Protein AF-A0A1W9SNG4-F1 (afdb_monomer_lite)

Radius of gyration: 32.29 Å; chains: 1; bounding box: 77×43×92 Å

Secondary structure (DSSP, 8-state):
-HHHHHHHHHHHHH---SS--GGGGTS-TTSSEEEEE--TTSSHHHHHHHHHHHHTTT-TTEEEEETTSGGGGSS-HHHHHHHHHHTT--EEEEE-GGGSTTHHHHHHHHHHH-TT-EEEEEE-TT--TTTS-TTTTTTSEEEE--S--HHHHHHHHS---PPPPPHHHHHHHHHHHHHHHHHH--HHHHHHHHHHH-SS----S-HHHHHHHHHHHHHHIIIIIHHHHH---GGGHHHHHHHHHHHHHH-SB---HHHHHHHHT--HHHHHHHHHHHHHTTSEEEE--S-SS--TTPPPSEEEESSHHHHHHHSSSS--GGGTT-EEEEEB---TTSHHHHHHHHHSPPP--SSEEEEES-SS-SSHHHHT-HHHHHHHHHSSEEEEE--SGGGTTS-BGGGG--SS-EEEETTEEE-SSEEEEETTEEEEEE-------GGGHHHHHTT-THHHH-EETTEE--HHHHHHHHHHHHHHHHHHHHHTTTS-EEEEESSBSSGGGS-GGGTT-TTGGGTB---HHHHHHHT-SEEEE-SSS--PPPEEETTEEEEE-B---GGGTGGGG--TT-EEE---

Foldseek 3Di:
DVVQLVVLLVLLVPQDQQAEAPCLVVDPQVAQAAEEEEAPQQCPVSNVSNSCCVPPNSNLQEG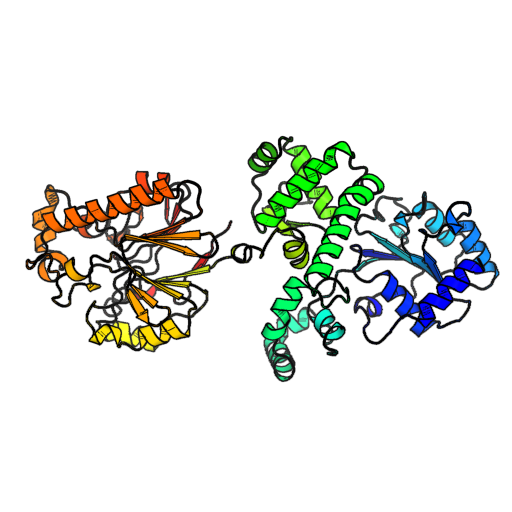EDECLDPVVVPDPPLVVLVVSVVVVHQEYEYEALLNHPPSLVSVVVSCVVPVRHGYYYYHYLLAPQCVSDVRSNVRYHYDYRFFDDLVSLCCQVVVDDDDDDDPVCCVPPVVVVCVVCVVVDDSVVCVVVCLAQRRGPDDDPPSVVSLVVVLVSVCCCLQPVCCSRVVPDNVCSVLLLVLLLVCLQAPWAFDPLVVSCVVSVHDSLSSLLSVVSCCSNLQKPFADPDDPDDDSSDRGRTIGGSGSNSSNSSDDDPHLCCSVWAKEAEAEQLQCVDPLSVVVCVVVPQDQDHQEYEYQENNYALDPVVLPDCNVVVVVVRHNAYEYEYELRNQLPVDACVVVPDPDWDPSDPHYTYDALDWDDDSQEIEGHHQLQFQQDPVLQVVQCVPPCQQVRHHHPNHRDGNVNSNVSNVVRVVSVVVVLVVQVPGAYEYGHAAAAAPVQADPVCPPPSNNRRRYYHNLVVQQSSLHCEYEYHRNLAFDPWDDRNNYTYGHAYCHDVVVVSNVRHDSHDIDIDRD

Sequence (580 aa):
MIELIKRHTALINTIETQFKRSIITSLPWNERLIAIKGARGVGKTTMLLQYIKENYGHKAEALYISLDDPYFYNKKLIDFADDFVAHGGQHLFIDEVHKYPDWAIEIKKIYDYNPKLKIVFTGSSLLEILNSTADLSRRALSYTMQGLSFREFLNFRYDYTFEQIKLSALLENHVEKALEIGKSLKPLKYFGEYLRIGYFPFFDDNEILYHKRLFGIINMIIDMELPTLRKVEVSKIPKIKQLLSIISQSVPFKPNISTLAAKINISRNSLLEYIYSLVDADIIMSIHKDSFGVSLLQKPDKLYLNNTNYMYALTEGEPNIGNLRMKIQYCSDLHLEFGQNSQFLQKYPIIPVADTLVLAGDITYLRNDFFENKFFDYVSDNWKQTFWIPGNHEYYCGIDMDKYQLSTPIAIRKNVFLLNNTSIKINGIFLIFSTLWSKIEKPYANYIQNNVSDFECIVSGGKILDVTTFNKLHKQSLAFLRAETKRLKSETKIIITHHLPSNQCNAIEFLGSKLNPAFCTELSGFVEKTNAHAWIYGHSHRNTPEVKIGKTRLVTNQLGYVSHNEHKTFVLDKIIMNYQ

Structure (mmCIF, N/CA/C/O backbone):
data_AF-A0A1W9SNG4-F1
#
_entry.id   AF-A0A1W9SNG4-F1
#
loop_
_atom_site.group_PDB
_atom_site.id
_atom_site.type_symbol
_atom_site.label_atom_id
_atom_site.label_alt_id
_atom_site.label_comp_id
_atom_site.label_asym_id
_atom_site.label_entity_id
_atom_site.label_seq_id
_atom_site.pdbx_PDB_ins_code
_atom_site.Cartn_x
_atom_site.Cartn_y
_atom_site.Cartn_z
_atom_site.occupancy
_atom_site.B_iso_or_equiv
_atom_site.auth_seq_id
_atom_site.auth_comp_id
_atom_site.auth_asym_id
_atom_site.auth_atom_id
_atom_site.pdbx_PDB_model_num
ATOM 1 N N . MET A 1 1 ? 30.631 -10.242 -36.366 1.00 86.94 1 MET A N 1
ATOM 2 C CA . MET A 1 1 ? 29.406 -9.693 -36.987 1.00 86.94 1 MET A CA 1
ATOM 3 C C . MET A 1 1 ? 28.420 -10.759 -37.474 1.00 86.94 1 MET A C 1
ATOM 5 O O . MET A 1 1 ? 27.290 -10.736 -37.009 1.00 86.94 1 MET A O 1
ATOM 9 N N . ILE A 1 2 ? 28.804 -11.705 -38.347 1.00 90.50 2 ILE A N 1
ATOM 10 C CA . ILE A 1 2 ? 27.873 -12.709 -38.927 1.00 90.50 2 ILE A CA 1
ATOM 11 C C . ILE A 1 2 ? 27.049 -13.456 -37.864 1.00 90.50 2 ILE A C 1
ATOM 13 O O . ILE A 1 2 ? 25.850 -13.656 -38.032 1.00 90.50 2 ILE A O 1
ATOM 17 N N . GLU A 1 3 ? 27.672 -13.856 -36.757 1.00 91.62 3 GLU A N 1
ATOM 18 C CA . GLU A 1 3 ? 26.975 -14.554 -35.673 1.00 91.62 3 GLU A CA 1
ATOM 19 C C . GLU A 1 3 ? 25.912 -13.682 -34.984 1.00 91.62 3 GLU A C 1
ATOM 21 O O . GLU A 1 3 ? 24.805 -14.154 -34.731 1.00 91.62 3 GLU A O 1
ATOM 26 N N . LEU A 1 4 ? 26.203 -12.396 -34.764 1.00 94.06 4 LEU A N 1
ATOM 27 C CA . LEU A 1 4 ? 25.243 -11.435 -34.212 1.00 94.06 4 LEU A CA 1
ATOM 28 C C . LEU A 1 4 ? 24.059 -11.221 -35.159 1.00 94.06 4 LEU A C 1
ATOM 30 O O . LEU A 1 4 ? 22.918 -11.206 -34.709 1.00 94.06 4 LEU A O 1
ATOM 34 N N . ILE A 1 5 ? 24.309 -11.150 -36.471 1.00 94.38 5 ILE A N 1
ATOM 35 C CA . ILE A 1 5 ? 23.247 -11.069 -37.486 1.00 94.38 5 ILE A CA 1
ATOM 36 C C . ILE A 1 5 ? 22.363 -12.323 -37.438 1.00 94.38 5 ILE A C 1
ATOM 38 O O . ILE A 1 5 ? 21.141 -12.209 -37.454 1.00 94.38 5 ILE A O 1
ATOM 42 N N . LYS A 1 6 ? 22.947 -13.523 -37.309 1.00 93.62 6 LYS A N 1
ATOM 43 C CA . LYS A 1 6 ? 22.167 -14.766 -37.158 1.00 93.62 6 LYS A CA 1
ATOM 44 C C . LYS A 1 6 ? 21.275 -14.736 -35.912 1.00 93.62 6 LYS A C 1
ATOM 46 O O . LYS A 1 6 ? 20.103 -15.095 -36.007 1.00 93.62 6 LYS A O 1
ATOM 51 N N . ARG A 1 7 ? 21.805 -14.287 -34.766 1.00 94.38 7 ARG A N 1
ATOM 52 C CA . ARG A 1 7 ? 21.039 -14.144 -33.512 1.00 94.38 7 ARG A CA 1
ATOM 53 C C . ARG A 1 7 ? 19.921 -13.110 -33.656 1.00 94.38 7 ARG A C 1
ATOM 55 O O . ARG A 1 7 ? 18.785 -13.402 -33.296 1.00 94.38 7 ARG A O 1
ATOM 62 N N . HIS A 1 8 ? 20.216 -11.953 -34.245 1.00 95.44 8 HIS A N 1
ATOM 63 C CA . HIS A 1 8 ? 19.228 -10.928 -34.575 1.00 95.44 8 HIS A CA 1
ATOM 64 C C . HIS A 1 8 ? 18.081 -11.498 -35.422 1.00 95.44 8 HIS A C 1
ATOM 66 O O . HIS A 1 8 ? 16.924 -11.409 -35.018 1.00 95.44 8 HIS A O 1
ATOM 72 N N . THR A 1 9 ? 18.390 -12.148 -36.547 1.00 95.00 9 THR A N 1
ATOM 73 C CA . THR A 1 9 ? 17.374 -12.726 -37.438 1.00 95.00 9 THR A CA 1
ATOM 74 C C . THR A 1 9 ? 16.523 -13.775 -36.723 1.00 95.00 9 THR A C 1
ATOM 76 O O . THR A 1 9 ? 15.303 -13.778 -36.876 1.00 95.00 9 THR A O 1
ATOM 79 N N . ALA A 1 10 ? 17.138 -14.633 -35.902 1.00 95.44 10 ALA A N 1
ATOM 80 C CA . ALA A 1 10 ? 16.408 -15.620 -35.111 1.00 95.44 10 ALA A CA 1
ATOM 81 C C . ALA A 1 10 ? 15.412 -14.959 -34.140 1.00 95.44 10 ALA A C 1
ATOM 83 O O . ALA A 1 10 ? 14.261 -15.386 -34.074 1.00 95.44 10 ALA A O 1
ATOM 84 N N . LEU A 1 11 ? 15.821 -13.891 -33.447 1.00 95.75 11 LEU A N 1
ATOM 85 C CA . LEU A 1 11 ? 14.961 -13.144 -32.523 1.00 95.75 11 LEU A CA 1
ATOM 86 C C . LEU A 1 11 ? 13.815 -12.411 -33.238 1.00 95.75 11 LEU A C 1
ATOM 88 O O . LEU A 1 11 ? 12.685 -12.417 -32.756 1.00 95.75 11 LEU A O 1
ATOM 92 N N . ILE A 1 12 ? 14.071 -11.805 -34.402 1.00 96.00 12 ILE A N 1
ATOM 93 C CA . ILE A 1 12 ? 13.025 -11.142 -35.201 1.00 96.00 12 ILE A CA 1
ATOM 94 C C . ILE A 1 12 ? 11.993 -12.153 -35.724 1.00 96.00 12 ILE A C 1
ATOM 96 O O . ILE A 1 12 ? 10.795 -11.860 -35.773 1.00 96.00 12 ILE A O 1
ATOM 100 N N . ASN A 1 13 ? 12.421 -13.365 -36.074 1.00 94.06 13 ASN A N 1
ATOM 101 C CA . ASN A 1 13 ? 11.501 -14.403 -36.535 1.00 94.06 13 ASN A CA 1
ATOM 102 C C . ASN A 1 13 ? 10.535 -14.850 -35.432 1.00 94.06 13 ASN A C 1
ATOM 104 O O . ASN A 1 13 ? 9.347 -15.013 -35.704 1.00 94.06 13 ASN A O 1
ATOM 108 N N . THR A 1 14 ? 11.016 -14.993 -34.196 1.00 92.50 14 THR A N 1
ATOM 109 C CA . THR A 1 14 ? 10.219 -15.525 -33.081 1.00 92.50 14 THR A CA 1
ATOM 110 C C . THR A 1 14 ? 9.389 -14.477 -32.346 1.00 92.50 14 THR A C 1
ATOM 112 O O . THR A 1 14 ? 8.435 -14.845 -31.668 1.00 92.50 14 THR A O 1
ATOM 115 N N . ILE A 1 15 ? 9.712 -13.184 -32.461 1.00 93.38 15 ILE A N 1
ATOM 116 C CA . ILE A 1 15 ? 9.011 -12.150 -31.692 1.00 93.38 15 ILE A CA 1
ATOM 117 C C . ILE A 1 15 ? 7.565 -11.949 -32.173 1.00 93.38 15 ILE A C 1
ATOM 119 O O . ILE A 1 15 ? 7.302 -11.719 -33.358 1.00 93.38 15 ILE A O 1
ATOM 123 N N . GLU A 1 16 ? 6.620 -12.000 -31.240 1.00 90.50 16 GLU A N 1
ATOM 124 C CA . GLU A 1 16 ? 5.205 -11.718 -31.487 1.00 90.50 16 GLU A CA 1
ATOM 125 C C . GLU A 1 16 ? 4.918 -10.214 -31.410 1.00 90.50 16 GLU A C 1
ATOM 127 O O . GLU A 1 16 ? 5.539 -9.486 -30.633 1.00 90.50 16 GLU A O 1
ATOM 132 N N . THR A 1 17 ? 3.957 -9.736 -32.204 1.00 89.06 17 THR A N 1
ATOM 133 C CA . THR A 1 17 ? 3.593 -8.307 -32.304 1.00 89.06 17 THR A CA 1
ATOM 134 C C . THR A 1 17 ? 2.143 -8.015 -31.908 1.00 89.06 17 THR A C 1
ATOM 136 O O . THR A 1 17 ? 1.688 -6.886 -32.073 1.00 89.06 17 THR A O 1
ATOM 139 N N . GLN A 1 18 ? 1.423 -9.007 -31.366 1.00 86.25 18 GLN A N 1
ATOM 140 C CA . GLN A 1 18 ? 0.013 -8.873 -30.970 1.00 86.25 18 GLN A CA 1
ATOM 141 C C . GLN A 1 18 ? -0.172 -7.790 -29.900 1.00 86.25 18 GLN A C 1
ATOM 143 O O . GLN A 1 18 ? -0.975 -6.873 -30.061 1.00 86.25 18 GLN A O 1
ATOM 148 N N . PHE A 1 19 ? 0.642 -7.844 -28.845 1.00 90.12 19 PHE A N 1
ATOM 149 C CA . PHE A 1 19 ? 0.704 -6.807 -27.825 1.00 90.12 19 PHE A CA 1
ATOM 150 C C . PHE A 1 19 ? 2.011 -6.024 -27.924 1.00 90.12 19 PHE A C 1
ATOM 152 O O . PHE A 1 19 ? 3.100 -6.600 -27.948 1.00 90.12 19 PHE A O 1
ATOM 159 N N . LYS A 1 20 ? 1.905 -4.693 -27.890 1.00 91.75 20 LYS A N 1
ATOM 160 C CA . LYS A 1 20 ? 3.047 -3.774 -27.865 1.00 91.75 20 LYS A CA 1
ATOM 161 C C . LYS A 1 20 ? 2.933 -2.816 -26.690 1.00 91.75 20 LYS A C 1
ATOM 163 O O . LYS A 1 20 ? 1.858 -2.317 -26.359 1.00 91.75 20 LYS A O 1
ATOM 168 N N . ARG A 1 21 ? 4.078 -2.534 -26.074 1.00 93.56 21 ARG A N 1
ATOM 169 C CA . ARG A 1 21 ? 4.199 -1.600 -24.947 1.00 93.56 21 ARG A CA 1
ATOM 170 C C . ARG A 1 21 ? 3.859 -0.192 -25.429 1.00 93.56 21 ARG A C 1
ATOM 172 O O . ARG A 1 21 ? 4.405 0.247 -26.438 1.00 93.56 21 ARG A O 1
ATOM 179 N N . SER A 1 22 ? 3.016 0.551 -24.710 1.00 90.56 22 SER A N 1
ATOM 180 C CA . SER A 1 22 ? 2.512 1.838 -25.224 1.00 90.56 22 SER A CA 1
ATOM 181 C C . SER A 1 22 ? 3.588 2.907 -25.390 1.00 90.56 22 SER A C 1
ATOM 183 O O . SER A 1 22 ? 3.412 3.838 -26.164 1.00 90.56 22 SER A O 1
ATOM 185 N N . ILE A 1 23 ? 4.718 2.780 -24.688 1.00 91.38 23 ILE A N 1
ATOM 186 C CA . ILE A 1 23 ? 5.840 3.714 -24.833 1.00 91.38 23 ILE A CA 1
ATOM 187 C C . ILE A 1 23 ? 6.411 3.722 -26.263 1.00 91.38 23 ILE A C 1
ATOM 189 O O . ILE A 1 23 ? 6.929 4.753 -26.690 1.00 91.38 23 ILE A O 1
ATOM 193 N N . ILE A 1 24 ? 6.244 2.634 -27.033 1.00 92.81 24 ILE A N 1
ATOM 194 C CA . ILE A 1 24 ? 6.754 2.502 -28.406 1.00 92.81 24 ILE A CA 1
ATOM 195 C C . ILE A 1 24 ? 6.271 3.635 -29.323 1.00 92.81 24 ILE A C 1
ATOM 197 O O . ILE A 1 24 ? 7.022 4.083 -30.178 1.00 92.81 24 ILE A O 1
ATOM 201 N N . THR A 1 25 ? 5.053 4.151 -29.125 1.00 89.69 25 THR A N 1
ATOM 202 C CA . THR A 1 25 ? 4.487 5.229 -29.954 1.00 89.69 25 THR A CA 1
ATOM 203 C C . THR A 1 25 ? 4.901 6.622 -29.488 1.00 89.69 25 THR A C 1
ATOM 205 O O . THR A 1 25 ? 4.723 7.589 -30.219 1.00 89.69 25 THR A O 1
ATOM 208 N N . SER A 1 26 ? 5.425 6.743 -28.266 1.00 88.56 26 SER A N 1
ATOM 209 C CA . SER A 1 26 ? 5.865 8.018 -27.681 1.00 88.56 26 SER A CA 1
ATOM 210 C C . SER A 1 26 ? 7.360 8.292 -27.845 1.00 88.56 26 SER A C 1
ATOM 212 O O . SER A 1 26 ? 7.803 9.413 -27.604 1.00 88.56 26 SER A O 1
ATOM 214 N N . LEU A 1 27 ? 8.142 7.278 -28.224 1.00 94.38 27 LEU A N 1
ATOM 215 C CA . LEU A 1 27 ? 9.584 7.412 -28.397 1.00 94.38 27 LEU A CA 1
ATOM 216 C C . LEU A 1 27 ? 9.908 8.149 -29.705 1.00 94.38 27 LEU A C 1
ATOM 218 O O . LEU A 1 27 ? 9.331 7.836 -30.749 1.00 94.38 27 LEU A O 1
ATOM 222 N N . PRO A 1 28 ? 10.850 9.105 -29.686 1.00 94.88 28 PRO A N 1
ATOM 223 C CA . PRO A 1 28 ? 11.191 9.888 -30.862 1.00 94.88 28 PRO A CA 1
ATOM 224 C C . PRO A 1 28 ? 12.201 9.128 -31.730 1.00 94.88 28 PRO A C 1
ATOM 226 O O . PRO A 1 28 ? 13.351 9.527 -31.833 1.00 94.88 28 PRO A O 1
ATOM 229 N N . TRP A 1 29 ? 11.794 8.031 -32.373 1.00 94.50 29 TRP A N 1
ATOM 230 C CA . TRP A 1 29 ? 12.684 7.119 -33.123 1.00 94.50 29 TRP A CA 1
ATOM 231 C C . TRP A 1 29 ? 13.538 7.760 -34.228 1.00 94.50 29 TRP A C 1
ATOM 233 O O . TRP A 1 29 ? 14.479 7.148 -34.733 1.00 94.50 29 TRP A O 1
ATOM 243 N N . ASN A 1 30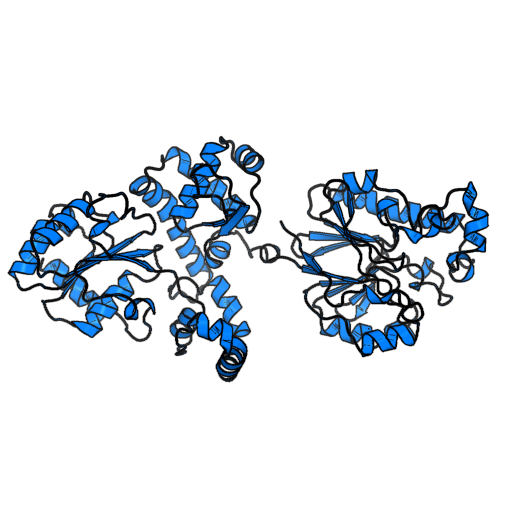 ? 13.210 8.988 -34.625 1.00 91.38 30 ASN A N 1
ATOM 244 C CA . ASN A 1 30 ? 14.002 9.755 -35.577 1.00 91.38 30 ASN A CA 1
ATOM 245 C C . ASN A 1 30 ? 15.254 10.392 -34.970 1.00 91.38 30 ASN A C 1
ATOM 247 O O . ASN A 1 30 ? 16.156 10.761 -35.721 1.00 91.38 30 ASN A O 1
ATOM 251 N N . GLU A 1 31 ? 15.320 10.479 -33.647 1.00 94.75 31 GLU A N 1
ATOM 252 C CA . GLU A 1 31 ? 16.449 11.026 -32.915 1.00 94.75 31 GLU A CA 1
ATOM 253 C C . GLU A 1 31 ? 17.665 10.113 -33.001 1.00 94.75 31 GLU A C 1
ATOM 255 O O . GLU A 1 31 ? 17.571 8.887 -33.100 1.00 94.75 31 GLU A O 1
ATOM 260 N N . ARG A 1 32 ? 18.843 10.733 -32.979 1.00 94.62 32 ARG A N 1
ATOM 261 C CA . ARG A 1 32 ? 20.102 10.023 -33.222 1.00 94.62 32 ARG A CA 1
ATOM 262 C C . ARG A 1 32 ? 20.530 9.135 -32.061 1.00 94.62 32 ARG A C 1
ATOM 264 O O . ARG A 1 32 ? 21.240 8.160 -32.292 1.00 94.62 32 ARG A O 1
ATOM 271 N N . LEU A 1 33 ? 20.150 9.479 -30.832 1.00 95.06 33 LEU A N 1
ATOM 272 C CA . LEU A 1 33 ? 20.562 8.745 -29.643 1.00 95.06 33 LEU A CA 1
ATOM 273 C C . LEU A 1 33 ? 19.442 8.703 -28.606 1.00 95.06 33 LEU A C 1
ATOM 275 O O . LEU A 1 33 ? 19.147 9.700 -27.944 1.00 95.06 33 LEU A O 1
ATOM 279 N N . ILE A 1 34 ? 18.845 7.527 -28.448 1.00 95.12 34 ILE A N 1
ATOM 280 C CA . ILE A 1 34 ? 17.755 7.282 -27.502 1.00 95.12 34 ILE A CA 1
ATOM 281 C C . ILE A 1 34 ? 18.228 6.270 -26.470 1.00 95.12 34 ILE A C 1
ATOM 283 O O . ILE A 1 34 ? 18.779 5.225 -26.813 1.00 95.12 34 ILE A O 1
ATOM 287 N N . ALA A 1 35 ? 17.973 6.566 -25.202 1.00 93.44 35 ALA A N 1
ATOM 288 C CA . ALA A 1 35 ? 18.250 5.663 -24.105 1.00 93.44 35 ALA A CA 1
ATOM 289 C C . ALA A 1 35 ? 16.963 5.242 -23.402 1.00 93.44 35 ALA A C 1
ATOM 291 O O . ALA A 1 35 ? 16.137 6.084 -23.054 1.00 93.44 35 ALA A O 1
ATOM 292 N N . ILE A 1 36 ? 16.809 3.946 -23.146 1.00 93.50 36 ILE A N 1
ATOM 293 C CA . ILE A 1 36 ? 15.611 3.379 -22.527 1.00 93.50 36 ILE A CA 1
ATOM 294 C C . ILE A 1 36 ? 16.009 2.615 -21.267 1.00 93.50 36 ILE A C 1
ATOM 296 O O . ILE A 1 36 ? 16.600 1.536 -21.316 1.00 93.50 36 ILE A O 1
ATOM 300 N N . LYS A 1 37 ? 15.665 3.168 -20.109 1.00 91.06 37 LYS A N 1
ATOM 301 C CA . LYS A 1 37 ? 15.914 2.543 -18.808 1.00 91.06 37 LYS A CA 1
ATOM 302 C C . LYS A 1 37 ? 14.661 1.900 -18.255 1.00 91.06 37 LYS A C 1
ATOM 304 O O . LYS A 1 37 ? 13.549 2.274 -18.605 1.00 91.06 37 LYS A O 1
ATOM 309 N N . GLY A 1 38 ? 14.842 0.981 -17.324 1.00 89.81 38 GLY A N 1
ATOM 310 C CA . GLY A 1 38 ? 13.757 0.471 -16.498 1.00 89.81 38 GLY A CA 1
ATOM 311 C C . GLY A 1 38 ? 14.163 -0.811 -15.801 1.00 89.81 38 GLY A C 1
ATOM 312 O O . GLY A 1 38 ? 15.192 -1.409 -16.139 1.00 89.81 38 GLY A O 1
ATOM 313 N N . ALA A 1 39 ? 13.330 -1.261 -14.870 1.00 87.44 39 ALA A N 1
ATOM 314 C CA . ALA A 1 39 ? 13.564 -2.495 -14.136 1.00 87.44 39 ALA A CA 1
ATOM 315 C C . ALA A 1 39 ? 13.766 -3.705 -15.070 1.00 87.44 39 ALA A C 1
ATOM 317 O O . ALA A 1 39 ? 13.315 -3.754 -16.225 1.00 87.44 39 ALA A O 1
ATOM 318 N N . ARG A 1 40 ? 14.485 -4.711 -14.578 1.00 88.25 40 ARG A N 1
ATOM 319 C CA . ARG A 1 40 ? 14.679 -5.972 -15.294 1.00 88.25 40 ARG A CA 1
ATOM 320 C C . ARG A 1 40 ? 13.331 -6.683 -15.465 1.00 88.25 40 ARG A C 1
ATOM 322 O O . ARG A 1 40 ? 12.524 -6.727 -14.544 1.00 88.25 40 ARG A O 1
ATOM 329 N N . GLY A 1 41 ? 13.076 -7.225 -16.656 1.00 89.00 41 GLY A N 1
ATOM 330 C CA . GLY A 1 41 ? 11.847 -7.976 -16.941 1.00 89.00 41 GLY A CA 1
ATOM 331 C C . GLY A 1 41 ? 10.628 -7.155 -17.380 1.00 89.00 41 GLY A C 1
ATOM 332 O O . GLY A 1 41 ? 9.607 -7.753 -17.681 1.00 89.00 41 GLY A O 1
ATOM 333 N N . VAL A 1 42 ? 10.707 -5.823 -17.500 1.00 92.19 42 VAL A N 1
ATOM 334 C CA . VAL A 1 42 ? 9.563 -4.980 -17.943 1.00 92.19 42 VAL A CA 1
ATOM 335 C C . VAL A 1 42 ? 9.263 -5.025 -19.454 1.00 92.19 42 VAL A C 1
ATOM 337 O O . VAL A 1 42 ? 8.313 -4.389 -19.908 1.00 92.19 42 VAL A O 1
ATOM 340 N N . GLY A 1 43 ? 10.061 -5.754 -20.244 1.00 93.12 43 GLY A N 1
ATOM 341 C CA . GLY A 1 43 ? 9.843 -5.940 -21.689 1.00 93.12 43 GLY A CA 1
ATOM 342 C C . GLY A 1 43 ? 10.621 -5.000 -22.621 1.00 93.12 43 GLY A C 1
ATOM 343 O O . GLY A 1 43 ? 10.195 -4.799 -23.755 1.00 93.12 43 GLY A O 1
ATOM 344 N N . LYS A 1 44 ? 11.749 -4.421 -22.177 1.00 94.44 44 LYS A N 1
ATOM 345 C CA . LYS A 1 44 ? 12.598 -3.526 -22.997 1.00 94.44 44 LYS A CA 1
ATOM 346 C C . LYS A 1 44 ? 13.097 -4.210 -24.278 1.00 94.44 44 LYS A C 1
ATOM 348 O O . LYS A 1 44 ? 12.844 -3.715 -25.372 1.00 94.44 44 LYS A O 1
ATOM 353 N N . THR A 1 45 ? 13.735 -5.373 -24.136 1.00 94.56 45 THR A N 1
ATOM 354 C CA . THR A 1 45 ? 14.244 -6.193 -25.246 1.00 94.56 45 THR A CA 1
ATOM 355 C C . THR A 1 45 ? 13.137 -6.557 -26.232 1.00 94.56 45 THR A C 1
ATOM 357 O O . THR A 1 45 ? 13.269 -6.333 -27.431 1.00 94.56 45 THR A O 1
ATOM 360 N N . THR A 1 46 ? 12.002 -7.045 -25.717 1.00 94.81 46 THR A N 1
ATOM 361 C CA . THR A 1 46 ? 10.805 -7.381 -26.503 1.00 94.81 46 THR A CA 1
ATOM 362 C C . THR A 1 46 ? 10.342 -6.189 -27.336 1.00 94.81 46 THR A C 1
ATOM 364 O O . THR A 1 46 ? 10.151 -6.325 -28.539 1.00 94.81 46 THR A O 1
ATOM 367 N N . MET A 1 47 ? 10.225 -5.008 -26.725 1.00 95.75 47 MET A N 1
ATOM 368 C CA . MET A 1 47 ? 9.799 -3.791 -27.415 1.00 95.75 47 MET A CA 1
ATOM 369 C C . MET A 1 47 ? 10.779 -3.373 -28.523 1.00 95.75 47 MET A C 1
ATOM 371 O O . MET A 1 47 ? 10.325 -2.984 -29.597 1.00 95.75 47 MET A O 1
ATOM 375 N N . LEU A 1 48 ? 12.098 -3.467 -28.299 1.00 96.62 48 LEU A N 1
ATOM 376 C CA . LEU A 1 48 ? 13.080 -3.179 -29.352 1.00 96.62 48 LEU A CA 1
ATOM 377 C C . LEU A 1 48 ? 12.916 -4.124 -30.545 1.00 96.62 48 LEU A C 1
ATOM 379 O O . LEU A 1 48 ? 12.834 -3.670 -31.682 1.00 96.62 48 LEU A O 1
ATOM 383 N N . LEU A 1 49 ? 12.821 -5.430 -30.291 1.00 97.06 49 LEU A N 1
ATOM 384 C CA . LEU A 1 49 ? 12.656 -6.435 -31.342 1.00 97.06 49 LEU A CA 1
ATOM 385 C C . LEU A 1 49 ? 11.340 -6.252 -32.112 1.00 97.06 49 LEU A C 1
ATOM 387 O O . LEU A 1 49 ? 11.334 -6.346 -33.338 1.00 97.06 49 LEU A O 1
ATOM 391 N N . GLN A 1 50 ? 10.246 -5.930 -31.414 1.00 96.50 50 GLN A N 1
ATOM 392 C CA . GLN A 1 50 ? 8.955 -5.604 -32.028 1.00 96.50 50 GLN A CA 1
ATOM 393 C C . GLN A 1 50 ? 9.057 -4.376 -32.939 1.00 96.50 50 GLN A C 1
ATOM 395 O O . GLN A 1 50 ? 8.621 -4.432 -34.087 1.00 96.50 50 GLN A O 1
ATOM 400 N N . TYR A 1 51 ? 9.683 -3.293 -32.463 1.00 96.88 51 TYR A N 1
ATOM 401 C CA . TYR A 1 51 ? 9.902 -2.094 -33.272 1.00 96.88 51 TYR A CA 1
ATOM 402 C C . TYR A 1 51 ? 10.709 -2.411 -34.535 1.00 96.88 51 TYR A C 1
ATOM 404 O O . TYR A 1 51 ? 10.345 -1.976 -35.631 1.00 96.88 51 TYR A O 1
ATOM 412 N N . ILE A 1 52 ? 11.777 -3.204 -34.401 1.00 96.94 52 ILE A N 1
ATOM 413 C CA . ILE A 1 52 ? 12.626 -3.557 -35.539 1.00 96.94 52 ILE A CA 1
ATOM 414 C C . ILE A 1 52 ? 11.852 -4.383 -36.566 1.00 96.94 52 ILE A C 1
ATOM 416 O O . ILE A 1 52 ? 11.899 -4.074 -37.757 1.00 96.94 52 ILE A O 1
ATOM 420 N N . LYS A 1 53 ? 11.097 -5.388 -36.112 1.00 96.56 53 LYS A N 1
ATOM 421 C CA . LYS A 1 53 ? 10.292 -6.251 -36.983 1.00 96.56 53 LYS A CA 1
ATOM 422 C C . LYS A 1 53 ? 9.293 -5.457 -37.822 1.00 96.56 53 LYS A C 1
ATOM 424 O O . LYS A 1 53 ? 9.165 -5.724 -39.011 1.00 96.56 53 LYS A O 1
ATOM 429 N N . GLU A 1 54 ? 8.620 -4.478 -37.222 1.00 95.50 54 GLU A N 1
ATOM 430 C CA . GLU A 1 54 ? 7.579 -3.698 -37.901 1.00 95.50 54 GLU A CA 1
ATOM 431 C C . GLU A 1 54 ? 8.129 -2.642 -38.864 1.00 95.50 54 GLU A C 1
ATOM 433 O O . GLU A 1 54 ? 7.515 -2.384 -39.896 1.00 95.50 54 GLU A O 1
ATOM 438 N N . ASN A 1 55 ? 9.279 -2.036 -38.554 1.00 95.75 55 ASN A N 1
ATOM 439 C CA . ASN A 1 55 ? 9.799 -0.899 -39.326 1.00 95.75 55 ASN A CA 1
ATOM 440 C C . ASN A 1 55 ? 10.904 -1.289 -40.319 1.00 95.75 55 ASN A C 1
ATOM 442 O O . ASN A 1 55 ? 11.044 -0.664 -41.373 1.00 95.75 55 ASN A O 1
ATOM 446 N N . TYR A 1 56 ? 11.677 -2.333 -40.011 1.00 95.50 56 TYR A N 1
ATOM 447 C CA . TYR A 1 56 ? 12.828 -2.755 -40.814 1.00 95.50 56 TYR A CA 1
ATOM 448 C C . TYR A 1 56 ? 12.762 -4.224 -41.243 1.00 95.50 56 TYR A C 1
ATOM 450 O O . TYR A 1 56 ? 13.355 -4.580 -42.261 1.00 95.50 56 TYR A O 1
ATOM 458 N N . GLY A 1 57 ? 12.037 -5.085 -40.523 1.00 92.25 57 GLY A N 1
ATOM 459 C CA . GLY A 1 57 ? 11.945 -6.512 -40.837 1.00 92.25 57 GLY A CA 1
ATOM 460 C C . GLY A 1 57 ? 13.324 -7.179 -40.827 1.00 92.25 57 GLY A C 1
ATOM 461 O O . GLY A 1 57 ? 13.971 -7.243 -39.787 1.00 92.25 57 GLY A O 1
ATOM 462 N N . HIS A 1 58 ? 13.775 -7.654 -41.993 1.00 90.50 58 HIS A N 1
ATOM 463 C CA . HIS A 1 58 ? 15.089 -8.290 -42.189 1.00 90.50 58 HIS A CA 1
ATOM 464 C C . HIS A 1 58 ? 16.099 -7.414 -42.940 1.00 90.50 58 HIS A C 1
ATOM 466 O O . HIS A 1 58 ? 17.122 -7.913 -43.414 1.00 90.50 58 HIS A O 1
ATOM 472 N N . LYS A 1 59 ? 15.811 -6.121 -43.120 1.00 92.38 59 LYS A N 1
ATOM 473 C CA . LYS A 1 59 ? 16.729 -5.219 -43.817 1.00 92.38 59 LYS A CA 1
ATOM 474 C C . LYS A 1 59 ? 18.033 -5.084 -43.032 1.00 92.38 59 LYS A C 1
ATOM 476 O O . LYS A 1 59 ? 18.016 -4.798 -41.840 1.00 92.38 59 LYS A O 1
ATOM 481 N N . ALA A 1 60 ? 19.159 -5.182 -43.737 1.00 90.69 60 ALA A N 1
ATOM 482 C CA . ALA A 1 60 ? 20.496 -5.049 -43.152 1.00 90.69 60 ALA A CA 1
ATOM 483 C C . ALA A 1 60 ? 20.788 -3.650 -42.568 1.00 90.69 60 ALA A C 1
ATOM 485 O O . ALA A 1 60 ? 21.766 -3.475 -41.849 1.00 90.69 60 ALA A O 1
ATOM 486 N N . GLU A 1 61 ? 19.938 -2.657 -42.851 1.00 95.06 61 GLU A N 1
ATOM 487 C CA . GLU A 1 61 ? 20.072 -1.293 -42.333 1.00 95.06 61 GLU A CA 1
ATOM 488 C C . GLU A 1 61 ? 19.807 -1.179 -40.823 1.00 95.06 61 GLU A C 1
ATOM 490 O O . GLU A 1 61 ? 20.197 -0.178 -40.221 1.00 95.06 61 GLU A O 1
ATOM 495 N N . ALA A 1 62 ? 19.157 -2.173 -40.207 1.00 97.25 62 ALA A N 1
ATOM 496 C CA . ALA A 1 62 ? 18.854 -2.201 -38.781 1.00 97.25 62 ALA A CA 1
ATOM 497 C C . ALA A 1 62 ? 19.389 -3.477 -38.128 1.00 97.25 62 ALA A C 1
ATOM 499 O O . ALA A 1 62 ? 19.189 -4.573 -38.643 1.00 97.25 62 ALA A O 1
ATOM 500 N N . LEU A 1 63 ? 20.041 -3.343 -36.971 1.00 97.81 63 LEU A N 1
ATOM 501 C CA . LEU A 1 63 ? 20.610 -4.486 -36.263 1.00 97.81 63 LEU A CA 1
ATOM 502 C C . LEU A 1 63 ? 20.402 -4.379 -34.755 1.00 97.81 63 LEU A C 1
ATOM 504 O O . LEU A 1 63 ? 20.680 -3.346 -34.149 1.00 97.81 63 LEU A O 1
ATOM 508 N N . TYR A 1 64 ? 19.940 -5.476 -34.156 1.00 98.19 64 TYR A N 1
ATOM 509 C CA . TYR A 1 64 ? 19.902 -5.661 -32.707 1.00 98.19 64 TYR A CA 1
ATOM 510 C C . TYR A 1 64 ? 21.139 -6.423 -32.235 1.00 98.19 64 TYR A C 1
ATOM 512 O O . TYR A 1 64 ? 21.474 -7.471 -32.791 1.00 98.19 64 TYR A O 1
ATOM 520 N N . ILE A 1 65 ? 21.763 -5.931 -31.169 1.00 97.75 65 ILE A N 1
ATOM 521 C CA . ILE A 1 65 ? 22.844 -6.596 -30.444 1.00 97.75 65 ILE A CA 1
ATOM 522 C C . ILE A 1 65 ? 22.590 -6.512 -28.938 1.00 97.75 65 ILE A C 1
ATOM 524 O O . ILE A 1 65 ? 22.004 -5.547 -28.454 1.00 97.75 65 ILE A O 1
ATOM 528 N N . SER A 1 66 ? 23.068 -7.500 -28.188 1.00 96.50 66 SER A N 1
ATOM 529 C CA . SER A 1 66 ? 23.190 -7.410 -26.731 1.00 96.50 66 SER A CA 1
ATOM 530 C C . SER A 1 66 ? 24.665 -7.295 -26.378 1.00 96.50 66 SER A C 1
ATOM 532 O O . SER A 1 66 ? 25.478 -8.027 -26.941 1.00 96.50 66 SER A O 1
ATOM 534 N N . LEU A 1 67 ? 25.024 -6.400 -25.456 1.00 95.19 67 LEU A N 1
ATOM 535 C CA . LEU A 1 67 ? 26.414 -6.316 -24.999 1.00 95.19 67 LEU A CA 1
ATOM 536 C C . LEU A 1 67 ? 26.777 -7.348 -23.922 1.00 95.19 67 LEU A C 1
ATOM 538 O O . LEU A 1 67 ? 27.926 -7.400 -23.499 1.00 95.19 67 LEU A O 1
ATOM 542 N N . ASP A 1 68 ? 25.826 -8.190 -23.510 1.00 92.06 68 ASP A N 1
ATOM 543 C CA . ASP A 1 68 ? 26.094 -9.389 -22.701 1.00 92.06 68 ASP A CA 1
ATOM 544 C C . ASP A 1 68 ? 26.621 -10.560 -23.564 1.00 92.06 68 ASP A C 1
ATOM 546 O O . ASP A 1 68 ? 26.971 -11.627 -23.063 1.00 92.06 68 ASP A O 1
ATOM 550 N N . ASP A 1 69 ? 26.670 -10.378 -24.889 1.00 94.94 69 ASP A N 1
ATOM 551 C CA . ASP A 1 69 ? 27.114 -11.383 -25.850 1.00 94.94 69 ASP A CA 1
ATOM 552 C C . ASP A 1 69 ? 28.636 -11.636 -25.760 1.00 94.94 69 ASP A C 1
ATOM 554 O O . ASP A 1 69 ? 29.414 -10.675 -25.826 1.00 94.94 69 ASP A O 1
ATOM 558 N N . PRO A 1 70 ? 29.097 -12.908 -25.714 1.00 93.44 70 PRO A N 1
ATOM 559 C CA . PRO A 1 70 ? 30.523 -13.251 -25.709 1.00 93.44 70 PRO A CA 1
ATOM 560 C C . PRO A 1 70 ? 31.343 -12.632 -26.846 1.00 93.44 70 PRO A C 1
ATOM 562 O O . PRO A 1 70 ? 32.559 -12.479 -26.712 1.00 93.44 70 PRO A O 1
ATOM 565 N N . TYR A 1 71 ? 30.703 -12.247 -27.958 1.00 94.44 71 TYR A N 1
ATOM 566 C CA . TYR A 1 71 ? 31.352 -11.507 -29.040 1.00 94.44 71 TYR A CA 1
ATOM 567 C C . TYR A 1 71 ? 32.126 -10.276 -28.536 1.00 94.44 71 TYR A C 1
ATOM 569 O O . TYR A 1 71 ? 33.237 -10.015 -29.003 1.00 94.44 71 TYR A O 1
ATOM 577 N N . PHE A 1 72 ? 31.574 -9.549 -27.561 1.00 95.56 72 PHE A N 1
ATOM 578 C CA . PHE A 1 72 ? 32.147 -8.305 -27.043 1.00 95.56 72 PHE A CA 1
ATOM 579 C C . PHE A 1 72 ? 33.217 -8.510 -25.962 1.00 95.56 72 PHE A C 1
ATOM 581 O O . PHE A 1 72 ? 33.792 -7.535 -25.489 1.00 95.56 72 PHE A O 1
ATOM 588 N N . TYR A 1 73 ? 33.565 -9.753 -25.602 1.00 92.25 73 TYR A N 1
ATOM 589 C CA . TYR A 1 73 ? 34.646 -10.003 -24.634 1.00 92.25 73 TYR A CA 1
ATOM 590 C C . TYR A 1 73 ? 36.019 -9.598 -25.179 1.00 92.25 73 TYR A C 1
ATOM 592 O O . TYR A 1 73 ? 36.886 -9.177 -24.423 1.00 92.25 73 TYR A O 1
ATOM 600 N N . ASN A 1 74 ? 36.206 -9.709 -26.498 1.00 91.00 74 ASN A N 1
ATOM 601 C CA . ASN A 1 74 ? 37.475 -9.418 -27.173 1.00 91.00 74 ASN A CA 1
ATOM 602 C C . ASN A 1 74 ? 37.330 -8.401 -28.318 1.00 91.00 74 ASN A C 1
ATOM 604 O O . ASN A 1 74 ? 38.276 -8.182 -29.077 1.00 91.00 74 ASN A O 1
ATOM 608 N N . LYS A 1 75 ? 36.140 -7.820 -28.503 1.00 94.12 75 LYS A N 1
ATOM 609 C CA . LYS A 1 75 ? 35.834 -6.882 -29.589 1.00 94.12 75 LYS A CA 1
ATOM 610 C C . LYS A 1 75 ? 35.220 -5.622 -29.011 1.00 94.12 75 LYS A C 1
ATOM 612 O O . LYS A 1 75 ? 34.309 -5.714 -28.194 1.00 94.12 75 LYS A O 1
ATOM 617 N N . LYS A 1 76 ? 35.698 -4.464 -29.469 1.00 96.06 76 LYS A N 1
ATOM 618 C CA . LYS A 1 76 ? 35.140 -3.186 -29.040 1.00 96.06 76 LYS A CA 1
ATOM 619 C C . LYS A 1 76 ? 33.825 -2.899 -29.750 1.00 96.06 76 LYS A C 1
ATOM 621 O O . LYS A 1 76 ? 33.646 -3.257 -30.918 1.00 96.06 76 LYS A O 1
ATOM 626 N N . LEU A 1 77 ? 32.921 -2.228 -29.047 1.00 96.69 77 LEU A N 1
ATOM 627 C CA . LEU A 1 77 ? 31.639 -1.800 -29.591 1.00 96.69 77 LEU A CA 1
ATOM 628 C C . LEU A 1 77 ? 31.824 -0.780 -30.721 1.00 96.69 77 LEU A C 1
ATOM 630 O O . LEU A 1 77 ? 31.109 -0.844 -31.719 1.00 96.69 77 LEU A O 1
ATOM 634 N N . ILE A 1 78 ? 32.797 0.123 -30.589 1.00 96.38 78 ILE A N 1
ATOM 635 C CA . ILE A 1 78 ? 33.110 1.124 -31.613 1.00 96.38 78 ILE A CA 1
ATOM 636 C C . ILE A 1 78 ? 33.555 0.489 -32.930 1.00 96.38 78 ILE A C 1
ATOM 638 O O . ILE A 1 78 ? 32.960 0.781 -33.961 1.00 96.38 78 ILE A O 1
ATOM 642 N N . ASP A 1 79 ? 34.499 -0.455 -32.882 1.00 96.44 79 ASP A N 1
ATOM 643 C CA . ASP A 1 79 ? 35.002 -1.142 -34.077 1.00 96.44 79 ASP A CA 1
ATOM 644 C C . ASP A 1 79 ? 33.867 -1.905 -34.779 1.00 96.44 79 ASP A C 1
ATOM 646 O O . ASP A 1 79 ? 33.780 -1.947 -36.004 1.00 96.44 79 ASP A O 1
ATOM 650 N N . PHE A 1 80 ? 32.964 -2.499 -33.992 1.00 97.25 80 PHE A N 1
ATOM 651 C CA . PHE A 1 80 ? 31.779 -3.165 -34.517 1.00 97.25 80 PHE A CA 1
ATOM 652 C C . PHE A 1 80 ? 30.802 -2.192 -35.188 1.00 97.25 80 PHE A C 1
ATOM 654 O O . PHE A 1 80 ? 30.255 -2.512 -36.242 1.00 97.25 80 PHE A O 1
ATOM 661 N N . ALA A 1 81 ? 30.550 -1.032 -34.578 1.00 97.44 81 ALA A N 1
ATOM 662 C CA . ALA A 1 81 ? 29.642 -0.037 -35.133 1.00 97.44 81 ALA A CA 1
ATOM 663 C C . ALA A 1 81 ? 30.192 0.566 -36.433 1.00 97.44 81 ALA A C 1
ATOM 665 O O . ALA A 1 81 ? 29.431 0.726 -37.386 1.00 97.44 81 ALA A O 1
ATOM 666 N N . ASP A 1 82 ? 31.499 0.825 -36.495 1.00 97.06 82 ASP A N 1
ATOM 667 C CA . ASP A 1 82 ? 32.168 1.312 -37.704 1.00 97.06 82 ASP A CA 1
ATOM 668 C C . ASP A 1 82 ? 32.076 0.276 -38.839 1.00 97.06 82 ASP A C 1
ATOM 670 O O . ASP A 1 82 ? 31.701 0.619 -39.962 1.00 97.06 82 ASP A O 1
ATOM 674 N N . ASP A 1 83 ? 32.309 -1.008 -38.539 1.00 96.62 83 ASP A N 1
ATOM 675 C CA . ASP A 1 83 ? 32.123 -2.111 -39.494 1.00 96.62 83 ASP A CA 1
ATOM 676 C C . ASP A 1 83 ? 30.657 -2.219 -39.955 1.00 96.62 83 ASP A C 1
ATOM 678 O O . ASP A 1 83 ? 30.378 -2.404 -41.140 1.00 96.62 83 ASP A O 1
ATOM 682 N N . PHE A 1 84 ? 29.692 -2.052 -39.045 1.00 97.44 84 PHE A N 1
ATOM 683 C CA . PHE A 1 84 ? 28.264 -2.109 -39.375 1.00 97.44 84 PHE A CA 1
ATOM 684 C C . PHE A 1 84 ? 27.863 -0.976 -40.327 1.00 97.44 84 PHE A C 1
ATOM 686 O O . PHE A 1 84 ? 27.174 -1.216 -41.319 1.00 97.44 84 PHE A O 1
ATOM 693 N N . VAL A 1 85 ? 28.334 0.245 -40.063 1.00 97.31 85 VAL A N 1
ATOM 694 C CA . VAL A 1 85 ? 28.099 1.411 -40.925 1.00 97.31 85 VAL A CA 1
ATOM 695 C C . VAL A 1 85 ? 28.774 1.236 -42.286 1.00 97.31 85 VAL A C 1
ATOM 697 O O . VAL A 1 85 ? 28.154 1.537 -43.307 1.00 97.31 85 VAL A O 1
ATOM 700 N N . ALA A 1 86 ? 29.997 0.696 -42.330 1.00 96.12 86 ALA A N 1
ATOM 701 C CA . ALA A 1 86 ? 30.704 0.411 -43.581 1.00 96.12 86 ALA A CA 1
ATOM 702 C C . ALA A 1 86 ? 29.936 -0.576 -44.481 1.00 96.12 86 ALA A C 1
ATOM 704 O O . ALA A 1 86 ? 29.972 -0.454 -45.705 1.00 96.12 86 ALA A O 1
ATOM 705 N N . HIS A 1 87 ? 29.174 -1.496 -43.882 1.00 95.19 87 HIS A N 1
ATOM 706 C CA . HIS A 1 87 ? 28.281 -2.424 -44.583 1.00 95.19 87 HIS A CA 1
ATOM 707 C C . HIS A 1 87 ? 26.869 -1.858 -44.848 1.00 95.19 87 HIS A C 1
ATOM 709 O O . HIS A 1 87 ? 25.968 -2.602 -45.239 1.00 95.19 87 HIS A O 1
ATOM 715 N N . GLY A 1 88 ? 26.656 -0.549 -44.671 1.00 95.12 88 GLY A N 1
ATOM 716 C CA . GLY A 1 88 ? 25.390 0.132 -44.966 1.00 95.12 88 GLY A CA 1
ATOM 717 C C . GLY A 1 88 ? 24.389 0.175 -43.807 1.00 95.12 88 GLY A C 1
ATOM 718 O O . GLY A 1 88 ? 23.227 0.534 -44.016 1.00 95.12 88 GLY A O 1
ATOM 719 N N . GLY A 1 89 ? 24.816 -0.175 -42.593 1.00 96.88 89 GLY A N 1
ATOM 720 C CA . GLY A 1 89 ? 24.020 -0.069 -41.375 1.00 96.88 89 GLY A CA 1
ATOM 721 C C . GLY A 1 89 ? 23.637 1.376 -41.034 1.00 96.88 89 GLY A C 1
ATOM 722 O O . GLY A 1 89 ? 24.450 2.294 -41.143 1.00 96.88 89 GLY A O 1
ATOM 723 N N . GLN A 1 90 ? 22.391 1.588 -40.606 1.00 97.62 90 GLN A N 1
ATOM 724 C CA . GLN A 1 90 ? 21.831 2.918 -40.315 1.00 97.62 90 GLN A CA 1
ATOM 725 C C . GLN A 1 90 ? 21.185 3.027 -38.929 1.00 97.62 90 GLN A C 1
ATOM 727 O O . GLN A 1 90 ? 21.133 4.121 -38.365 1.00 97.62 90 GLN A O 1
ATOM 732 N N . HIS A 1 91 ? 20.703 1.916 -38.367 1.00 98.06 91 HIS A N 1
ATOM 733 C CA .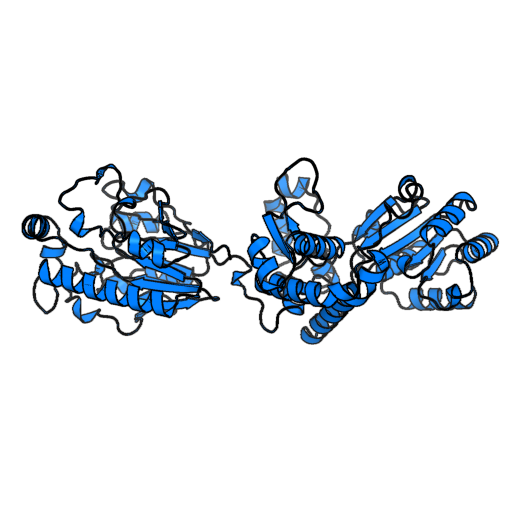 HIS A 1 91 ? 20.022 1.872 -37.075 1.00 98.06 91 HIS A CA 1
ATOM 734 C C . HIS A 1 91 ? 20.603 0.750 -36.212 1.00 98.06 91 HIS A C 1
ATOM 736 O O . HIS A 1 91 ? 20.475 -0.431 -36.536 1.00 98.06 91 HIS A O 1
ATOM 742 N N . LEU A 1 92 ? 21.238 1.113 -35.102 1.00 98.19 92 LEU A N 1
ATOM 743 C CA . LEU A 1 92 ? 21.841 0.164 -34.175 1.00 98.19 92 LEU A CA 1
ATOM 744 C C . LEU A 1 92 ? 21.065 0.142 -32.854 1.00 98.19 92 LEU A C 1
ATOM 746 O O . LEU A 1 92 ? 20.951 1.155 -32.164 1.00 98.19 92 LEU A O 1
ATOM 750 N N . PHE A 1 93 ? 20.542 -1.029 -32.501 1.00 98.19 93 PHE A N 1
ATOM 751 C CA . PHE A 1 93 ? 19.786 -1.270 -31.278 1.00 98.19 93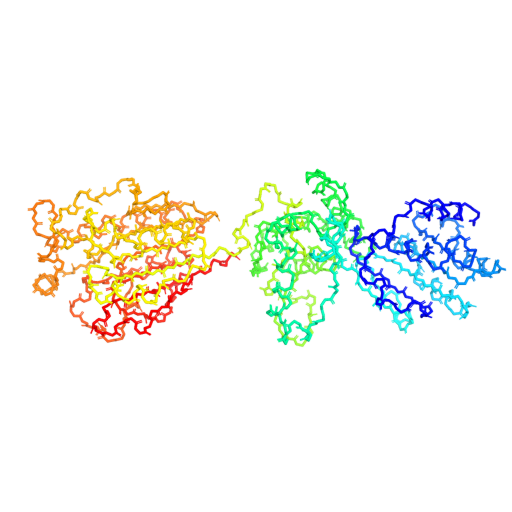 PHE A CA 1
ATOM 752 C C . PHE A 1 93 ? 20.642 -2.090 -30.310 1.00 98.19 93 PHE A C 1
ATOM 754 O O . PHE A 1 93 ? 21.029 -3.212 -30.629 1.00 98.19 93 PHE A O 1
ATOM 761 N N . ILE A 1 94 ? 20.955 -1.525 -29.146 1.00 97.62 94 ILE A N 1
ATOM 762 C CA . ILE A 1 94 ? 21.951 -2.058 -28.212 1.00 97.62 94 ILE A CA 1
ATOM 763 C C . ILE A 1 94 ? 21.299 -2.376 -26.865 1.00 97.62 94 ILE A C 1
ATOM 765 O O . ILE A 1 94 ? 20.918 -1.479 -26.115 1.00 97.62 94 ILE A O 1
ATOM 769 N N . ASP A 1 95 ? 21.187 -3.654 -26.534 1.00 96.50 95 ASP A N 1
ATOM 770 C CA . ASP A 1 95 ? 20.594 -4.112 -25.280 1.00 96.50 95 ASP A CA 1
ATOM 771 C C . ASP A 1 95 ? 21.654 -4.313 -24.189 1.00 96.50 95 ASP A C 1
ATOM 773 O O . ASP A 1 95 ? 22.798 -4.681 -24.466 1.00 96.50 95 ASP A O 1
ATOM 777 N N . GLU A 1 96 ? 21.251 -4.101 -22.937 1.00 92.00 96 GLU A N 1
ATOM 778 C CA . GLU A 1 96 ? 22.048 -4.370 -21.734 1.00 92.00 96 GLU A CA 1
ATOM 779 C C . GLU A 1 96 ? 23.423 -3.683 -21.700 1.00 92.00 96 GLU A C 1
ATOM 781 O O . GLU A 1 96 ? 24.431 -4.280 -21.320 1.00 92.00 96 GLU A O 1
ATOM 786 N N . VAL A 1 97 ? 23.474 -2.380 -22.018 1.00 92.88 97 VAL A N 1
ATOM 787 C CA . VAL A 1 97 ? 24.759 -1.656 -22.123 1.00 92.88 97 VAL A CA 1
ATOM 788 C C . VAL A 1 97 ? 25.601 -1.686 -20.848 1.00 92.88 97 VAL A C 1
ATOM 790 O O . VAL A 1 97 ? 26.822 -1.614 -20.906 1.00 92.88 97 VAL A O 1
ATOM 793 N N . HIS A 1 98 ? 24.957 -1.836 -19.689 1.00 87.88 98 HIS A N 1
ATOM 794 C CA . HIS A 1 98 ? 25.619 -1.904 -18.388 1.00 87.88 98 HIS A CA 1
ATOM 795 C C . HIS A 1 98 ? 26.489 -3.153 -18.185 1.00 87.88 98 HIS A C 1
ATOM 797 O O . HIS A 1 98 ? 27.237 -3.210 -17.212 1.00 87.88 98 HIS A O 1
ATOM 803 N N . LYS A 1 99 ? 26.385 -4.155 -19.067 1.00 89.31 99 LYS A N 1
ATOM 804 C CA . LYS A 1 99 ? 27.236 -5.352 -19.068 1.00 89.31 99 LYS A CA 1
ATOM 805 C C . LYS A 1 99 ? 28.589 -5.121 -19.738 1.00 89.31 99 LYS A C 1
ATOM 807 O O . LYS A 1 99 ? 29.503 -5.913 -19.533 1.00 89.31 99 LYS A O 1
ATOM 812 N N . TYR A 1 100 ? 28.734 -4.025 -20.480 1.00 90.69 100 TYR A N 1
ATOM 813 C CA . TYR A 1 100 ? 29.942 -3.696 -21.224 1.00 90.69 100 TYR A CA 1
ATOM 814 C C . TYR A 1 100 ? 30.757 -2.599 -20.524 1.00 90.69 100 TYR A C 1
ATOM 816 O O . TYR A 1 100 ? 30.215 -1.527 -20.227 1.00 90.69 100 TYR A O 1
ATOM 824 N N . PRO A 1 101 ? 32.054 -2.824 -20.252 1.00 87.62 101 PRO A N 1
ATOM 825 C CA . PRO A 1 101 ? 32.939 -1.795 -19.713 1.00 87.62 101 PRO A CA 1
ATOM 826 C C . PRO A 1 101 ? 33.008 -0.576 -20.634 1.00 87.62 101 PRO A C 1
ATOM 828 O O . PRO A 1 101 ? 32.992 -0.714 -21.848 1.00 87.62 101 PRO A O 1
ATOM 831 N N . ASP A 1 102 ? 33.091 0.629 -20.072 1.00 87.94 102 ASP A N 1
ATOM 832 C CA . ASP A 1 102 ? 33.261 1.870 -20.847 1.00 87.94 102 ASP A CA 1
ATOM 833 C C . ASP A 1 102 ? 32.190 2.134 -21.930 1.00 87.94 102 ASP A C 1
ATOM 835 O O . ASP A 1 102 ? 32.378 2.990 -22.801 1.00 87.94 102 ASP A O 1
ATOM 839 N N . TRP A 1 103 ? 31.024 1.477 -21.845 1.00 91.06 103 TRP A N 1
ATOM 840 C CA . TRP A 1 103 ? 29.930 1.592 -22.821 1.00 91.06 103 TRP A CA 1
ATOM 841 C C . TRP A 1 103 ? 29.558 3.047 -23.132 1.00 91.06 103 TRP A C 1
ATOM 843 O O . TRP A 1 103 ? 29.324 3.399 -24.285 1.00 91.06 103 TRP A O 1
ATOM 853 N N . ALA A 1 104 ? 29.551 3.918 -22.119 1.00 89.81 104 ALA A N 1
ATOM 854 C CA . ALA A 1 104 ? 29.178 5.321 -22.276 1.00 89.81 104 ALA A CA 1
ATOM 855 C C . ALA A 1 104 ? 30.182 6.088 -23.148 1.00 89.81 104 ALA A C 1
ATOM 857 O O . ALA A 1 104 ? 29.794 6.933 -23.958 1.00 89.81 104 ALA A O 1
ATOM 858 N N . ILE A 1 105 ? 31.473 5.777 -22.995 1.00 89.75 105 ILE A N 1
ATOM 859 C CA . ILE A 1 105 ? 32.561 6.388 -23.760 1.00 89.75 105 ILE A CA 1
ATOM 860 C C . ILE A 1 105 ? 32.489 5.917 -25.212 1.00 89.75 105 ILE A C 1
ATOM 862 O O . ILE A 1 105 ? 32.633 6.730 -26.126 1.00 89.75 105 ILE A O 1
ATOM 866 N N . GLU A 1 106 ? 32.250 4.627 -25.441 1.00 93.12 106 GLU A N 1
ATOM 867 C CA . GLU A 1 106 ? 32.167 4.083 -26.796 1.00 93.12 106 GLU A CA 1
ATOM 868 C C . GLU A 1 106 ? 30.910 4.539 -27.535 1.00 93.12 106 GLU A C 1
ATOM 870 O O . GLU A 1 106 ? 31.035 5.009 -28.661 1.00 93.12 106 GLU A O 1
ATOM 875 N N . ILE A 1 107 ? 29.730 4.539 -26.904 1.00 93.94 107 ILE A N 1
ATOM 876 C CA . ILE A 1 107 ? 28.509 5.087 -27.524 1.00 93.94 107 ILE A CA 1
ATOM 877 C C . ILE A 1 107 ? 28.696 6.561 -27.896 1.00 93.94 107 ILE A C 1
ATOM 879 O O . ILE A 1 107 ? 28.298 6.966 -28.989 1.00 93.94 107 ILE A O 1
ATOM 883 N N . LYS A 1 108 ? 29.347 7.359 -27.037 1.00 91.94 108 LYS A N 1
ATOM 884 C CA . LYS A 1 108 ? 29.713 8.742 -27.376 1.00 91.94 108 LYS A CA 1
ATOM 885 C C . LYS A 1 108 ? 30.566 8.791 -28.647 1.00 91.94 108 LYS A C 1
ATOM 887 O O . LYS A 1 108 ? 30.255 9.557 -29.553 1.00 91.94 108 LYS A O 1
ATOM 892 N N . LYS A 1 109 ? 31.643 8.005 -28.710 1.00 93.50 109 LYS A N 1
ATOM 893 C CA . LYS A 1 109 ? 32.542 8.010 -29.872 1.00 93.50 109 LYS A CA 1
ATOM 894 C C . LYS A 1 109 ? 31.815 7.582 -31.143 1.00 93.50 109 LYS A C 1
ATOM 896 O O . LYS A 1 109 ? 31.965 8.240 -32.162 1.00 93.50 109 LYS A O 1
ATOM 901 N N . ILE A 1 110 ? 30.975 6.552 -31.066 1.00 95.88 110 ILE A N 1
ATOM 902 C CA . ILE A 1 110 ? 30.166 6.090 -32.199 1.00 95.88 110 ILE A CA 1
ATOM 903 C C . ILE A 1 110 ? 29.233 7.207 -32.671 1.00 95.88 110 ILE A C 1
ATOM 905 O O . ILE A 1 110 ? 29.149 7.467 -33.867 1.00 95.88 110 ILE A O 1
ATOM 909 N N . TYR A 1 111 ? 28.572 7.903 -31.744 1.00 94.25 111 TYR A N 1
ATOM 910 C CA . TYR A 1 111 ? 27.722 9.046 -32.066 1.00 94.25 111 TYR A CA 1
ATOM 911 C C . TYR A 1 111 ? 28.497 10.181 -32.756 1.00 94.25 111 TYR A C 1
ATOM 913 O O . TYR A 1 111 ? 27.987 10.790 -33.700 1.00 94.25 111 TYR A O 1
ATOM 921 N N . ASP A 1 112 ? 29.712 10.479 -32.293 1.00 93.12 112 ASP A N 1
ATOM 922 C CA . ASP A 1 112 ? 30.542 11.556 -32.840 1.00 93.12 112 ASP A CA 1
ATOM 923 C C . ASP A 1 112 ? 31.134 11.181 -34.217 1.00 93.12 112 ASP A C 1
ATOM 925 O O . ASP A 1 112 ? 31.176 12.022 -35.114 1.00 93.12 112 ASP A O 1
ATOM 929 N N . TYR A 1 113 ? 31.558 9.927 -34.412 1.00 95.94 113 TYR A N 1
ATOM 930 C CA . TYR A 1 113 ? 32.227 9.464 -35.638 1.00 95.94 113 TYR A CA 1
ATOM 931 C C . TYR A 1 113 ? 31.253 9.049 -36.746 1.00 95.94 113 TYR A C 1
ATOM 933 O O . TYR A 1 113 ? 31.580 9.177 -37.924 1.00 95.94 113 TYR A O 1
ATOM 941 N N . ASN A 1 114 ? 30.035 8.628 -36.391 1.00 96.19 114 ASN A N 1
ATOM 942 C CA . ASN A 1 114 ? 29.024 8.159 -37.338 1.00 96.19 114 ASN A CA 1
ATOM 943 C C . ASN A 1 114 ? 27.789 9.089 -37.342 1.00 96.19 114 ASN A C 1
ATOM 945 O O . ASN A 1 114 ? 26.753 8.764 -36.751 1.00 96.19 114 ASN A O 1
ATOM 949 N N . PRO A 1 115 ? 27.840 10.252 -38.032 1.00 93.25 115 PRO A N 1
ATOM 950 C CA . PRO A 1 115 ? 26.795 11.283 -37.984 1.00 93.25 115 PRO A CA 1
ATOM 951 C C . PRO A 1 115 ? 25.423 10.824 -38.501 1.00 93.25 115 PRO A C 1
ATOM 953 O O . PRO A 1 115 ? 24.405 11.411 -38.146 1.00 93.25 115 PRO A O 1
ATOM 956 N N . LYS A 1 116 ? 25.382 9.780 -39.338 1.00 95.31 116 LYS A N 1
ATOM 957 C CA . LYS A 1 116 ? 24.143 9.232 -39.917 1.00 95.31 116 LYS A CA 1
ATOM 958 C C . LYS A 1 116 ? 23.581 8.030 -39.154 1.00 95.31 116 LYS A C 1
ATOM 960 O O . LYS A 1 116 ? 22.424 7.687 -39.370 1.00 95.31 116 LYS A O 1
ATOM 965 N N . LEU A 1 117 ? 24.374 7.405 -38.284 1.00 97.69 117 LEU A N 1
ATOM 966 C CA . LEU A 1 117 ? 23.934 6.253 -37.504 1.00 97.69 117 LEU A CA 1
ATOM 967 C C . LEU A 1 117 ? 22.986 6.722 -36.396 1.00 97.69 117 LEU A C 1
ATOM 969 O O . LEU A 1 117 ? 23.312 7.646 -35.641 1.00 97.69 117 LEU A O 1
ATOM 973 N N . LYS A 1 118 ? 21.823 6.076 -36.297 1.00 97.88 118 LYS A N 1
ATOM 974 C CA . LYS A 1 118 ? 20.907 6.222 -35.164 1.00 97.88 118 LYS A CA 1
ATOM 975 C C . LYS A 1 118 ? 21.115 5.076 -34.190 1.00 97.88 118 LYS A C 1
ATOM 977 O O . LYS A 1 118 ? 21.212 3.920 -34.601 1.00 97.88 118 LYS A O 1
ATOM 982 N N . ILE A 1 119 ? 21.167 5.397 -32.906 1.00 97.62 119 ILE A N 1
ATOM 983 C CA . ILE A 1 119 ? 21.440 4.439 -31.841 1.00 97.62 119 ILE A CA 1
ATOM 984 C C . ILE A 1 119 ? 20.291 4.473 -30.840 1.00 97.62 119 ILE A C 1
ATOM 986 O O . ILE A 1 119 ? 19.945 5.527 -30.302 1.00 97.62 119 ILE A O 1
ATOM 990 N N . VAL A 1 120 ? 19.737 3.303 -30.546 1.00 97.38 120 VAL A N 1
ATOM 991 C CA . VAL A 1 120 ? 18.812 3.110 -29.429 1.00 97.38 120 VAL A CA 1
ATOM 992 C C . VAL A 1 120 ? 19.441 2.112 -28.483 1.00 97.38 120 VAL A C 1
ATOM 994 O O . VAL A 1 120 ? 19.803 1.021 -28.909 1.00 97.38 120 VAL A O 1
ATOM 997 N N . PHE A 1 121 ? 19.563 2.454 -27.206 1.00 95.81 121 PHE A N 1
ATOM 998 C CA . PHE A 1 121 ? 20.155 1.542 -26.238 1.00 95.81 121 PHE A CA 1
ATOM 999 C C . PHE A 1 121 ? 19.338 1.400 -24.960 1.00 95.81 121 PHE A C 1
ATOM 1001 O O . PHE A 1 121 ? 18.611 2.315 -24.569 1.00 95.81 121 PHE A O 1
ATOM 1008 N N . THR A 1 122 ? 19.459 0.251 -24.297 1.00 94.56 122 THR A N 1
ATOM 1009 C CA . THR A 1 122 ? 18.742 -0.042 -23.052 1.00 94.56 122 THR A CA 1
ATOM 1010 C C . THR A 1 122 ? 19.686 -0.278 -21.881 1.00 94.56 122 THR A C 1
ATOM 1012 O O . THR A 1 122 ? 20.855 -0.630 -22.046 1.00 94.56 122 THR A O 1
ATOM 1015 N N . GLY A 1 123 ? 19.157 -0.142 -20.666 1.00 89.56 123 GLY A N 1
ATOM 1016 C CA . GLY A 1 123 ? 19.821 -0.667 -19.479 1.00 89.56 123 GLY A CA 1
ATOM 1017 C C . GLY A 1 123 ? 18.904 -0.799 -18.270 1.00 89.56 123 GLY A C 1
ATOM 1018 O O . GLY A 1 123 ? 17.706 -0.496 -18.329 1.00 89.56 123 GLY A O 1
ATOM 1019 N N . SER A 1 124 ? 19.492 -1.266 -17.168 1.00 86.25 124 SER A N 1
ATOM 1020 C CA . SER A 1 124 ? 18.839 -1.336 -15.858 1.00 86.25 124 SER A CA 1
ATOM 1021 C C . SER A 1 124 ? 18.387 0.053 -15.379 1.00 86.25 124 SER A C 1
ATOM 1023 O O . SER A 1 124 ? 18.905 1.079 -15.828 1.00 86.25 124 SER A O 1
ATOM 1025 N N . SER A 1 125 ? 17.428 0.101 -14.454 1.00 80.88 125 SER A N 1
ATOM 1026 C CA . SER A 1 125 ? 17.035 1.328 -13.741 1.00 80.88 125 SER A CA 1
ATOM 1027 C C . SER A 1 125 ? 18.227 1.971 -13.031 1.00 80.88 125 SER A C 1
ATOM 1029 O O . SER A 1 125 ? 18.399 3.190 -13.057 1.00 80.88 125 SER A O 1
ATOM 1031 N N . LEU A 1 126 ? 19.136 1.128 -12.537 1.00 79.19 126 LEU A N 1
ATOM 1032 C CA . LEU A 1 126 ? 20.404 1.522 -11.942 1.00 79.19 126 LEU A CA 1
ATOM 1033 C C . LEU A 1 126 ? 21.389 2.134 -12.949 1.00 79.19 126 LEU A C 1
ATOM 1035 O O . LEU A 1 126 ? 22.445 2.617 -12.558 1.00 79.19 126 LEU A O 1
ATOM 1039 N N . LEU A 1 127 ? 21.102 2.172 -14.248 1.00 75.12 127 LEU A N 1
ATOM 1040 C CA . LEU A 1 127 ? 22.019 2.783 -15.203 1.00 75.12 127 LEU A CA 1
ATOM 1041 C C . LEU A 1 127 ? 22.104 4.307 -14.997 1.00 75.12 127 LEU A C 1
ATOM 1043 O O . LEU A 1 127 ? 21.177 5.063 -15.303 1.00 75.12 127 LEU A O 1
ATOM 1047 N N . GLU A 1 128 ? 23.258 4.789 -14.546 1.00 69.19 128 GLU A N 1
ATOM 1048 C CA . GLU A 1 128 ? 23.545 6.212 -14.336 1.00 69.19 128 GLU A CA 1
ATOM 1049 C C . GLU A 1 128 ? 23.920 6.929 -15.647 1.00 69.19 128 GLU A C 1
ATOM 1051 O O . GLU A 1 128 ? 25.051 7.346 -15.852 1.00 69.19 128 GLU A O 1
ATOM 1056 N N . ILE A 1 129 ? 22.965 7.104 -16.567 1.00 58.41 129 ILE A N 1
ATOM 1057 C CA . ILE A 1 129 ? 23.227 7.835 -17.832 1.00 58.41 129 ILE A CA 1
ATOM 1058 C C . ILE A 1 129 ? 23.631 9.298 -17.593 1.00 58.41 129 ILE A C 1
ATOM 1060 O O . ILE A 1 129 ? 24.407 9.854 -18.362 1.00 58.41 129 ILE A O 1
ATOM 1064 N N . LEU A 1 130 ? 23.105 9.929 -16.540 1.00 51.66 130 LEU A N 1
ATOM 1065 C CA . LEU A 1 130 ? 23.328 11.354 -16.286 1.00 51.66 130 LEU A CA 1
ATOM 1066 C C . LEU A 1 130 ? 24.710 11.647 -15.676 1.00 51.66 130 LEU A C 1
ATOM 1068 O O . LEU A 1 130 ? 25.240 12.733 -15.898 1.00 51.66 130 LEU A O 1
ATOM 1072 N N . ASN A 1 131 ? 25.310 10.669 -14.989 1.00 53.69 131 ASN A N 1
ATOM 1073 C CA . ASN A 1 131 ? 26.591 10.817 -14.293 1.00 53.69 131 ASN A CA 1
ATOM 1074 C C . ASN A 1 131 ? 27.751 10.072 -14.976 1.00 53.69 131 ASN A C 1
ATOM 1076 O O . ASN A 1 131 ? 28.906 10.404 -14.721 1.00 53.69 131 ASN A O 1
ATOM 1080 N N . SER A 1 132 ? 27.478 9.082 -15.842 1.00 55.41 132 SER A N 1
ATOM 1081 C CA . SER A 1 132 ? 28.515 8.231 -16.448 1.00 55.41 132 SER A CA 1
ATOM 1082 C C . SER A 1 132 ? 29.472 8.997 -17.366 1.00 55.41 132 SER A C 1
ATOM 1084 O O . SER A 1 132 ? 30.634 8.624 -17.462 1.00 55.41 132 SER A O 1
ATOM 1086 N N . THR A 1 133 ? 29.013 10.094 -17.978 1.00 56.44 133 THR A N 1
ATOM 1087 C CA . THR A 1 133 ? 29.800 11.241 -18.469 1.00 56.44 133 THR A CA 1
ATOM 1088 C C . THR A 1 133 ? 28.828 12.415 -18.664 1.00 56.44 133 THR A C 1
ATOM 1090 O O . THR A 1 133 ? 27.790 12.238 -19.300 1.00 56.44 133 THR A O 1
ATOM 1093 N N . ALA A 1 134 ? 29.152 13.633 -18.209 1.00 59.56 134 ALA A N 1
ATOM 1094 C CA . ALA A 1 134 ? 28.319 14.843 -18.414 1.00 59.56 134 ALA A CA 1
ATOM 1095 C C . ALA A 1 134 ? 28.041 15.188 -19.901 1.00 59.56 134 ALA A C 1
ATOM 1097 O O . ALA A 1 134 ? 27.350 16.148 -20.240 1.00 59.56 134 ALA A O 1
ATOM 1098 N N . ASP A 1 135 ? 28.640 14.423 -20.807 1.00 68.56 135 ASP A N 1
ATOM 1099 C CA . ASP A 1 135 ? 28.648 14.643 -22.236 1.00 68.56 135 ASP A CA 1
ATOM 1100 C C . ASP A 1 135 ? 27.709 13.691 -22.995 1.00 68.56 135 ASP A C 1
ATOM 1102 O O . ASP A 1 135 ? 27.125 14.085 -24.003 1.00 68.56 135 ASP A O 1
ATOM 1106 N N . LEU A 1 136 ? 27.510 12.458 -22.513 1.00 78.62 136 LEU A N 1
ATOM 1107 C CA . LEU A 1 136 ? 26.502 11.553 -23.075 1.00 78.62 136 LEU A CA 1
ATOM 1108 C C . LEU A 1 136 ? 25.089 11.992 -22.671 1.00 78.62 136 LEU A C 1
ATOM 1110 O O . LEU A 1 136 ? 24.168 11.945 -23.483 1.00 78.62 136 LEU A O 1
ATOM 1114 N N . SER A 1 137 ? 24.938 12.490 -21.443 1.00 73.06 137 SER A N 1
ATOM 1115 C CA . SER A 1 137 ? 23.665 12.960 -20.886 1.00 73.06 137 SER A CA 1
ATOM 1116 C C . SER A 1 137 ? 23.039 14.126 -21.657 1.00 73.06 137 SER A C 1
ATOM 1118 O O . SER A 1 137 ? 21.820 14.249 -21.685 1.00 73.06 137 SER A O 1
ATOM 1120 N N . ARG A 1 138 ? 23.859 14.955 -22.317 1.00 77.62 138 ARG A N 1
ATOM 1121 C CA . ARG A 1 138 ? 23.401 16.059 -23.180 1.00 77.62 138 ARG A CA 1
ATOM 1122 C C . ARG A 1 138 ? 23.033 15.622 -24.600 1.00 77.62 138 ARG A C 1
ATOM 1124 O O . ARG A 1 138 ? 22.380 16.383 -25.304 1.00 77.62 138 ARG A O 1
ATOM 1131 N N . ARG A 1 139 ? 23.471 14.435 -25.035 1.00 85.00 139 ARG A N 1
ATOM 1132 C CA . ARG A 1 139 ? 23.223 13.898 -26.386 1.00 85.00 139 ARG A CA 1
ATOM 1133 C C . ARG A 1 139 ? 22.089 12.877 -26.420 1.00 85.00 139 ARG A C 1
ATOM 1135 O O . ARG A 1 139 ? 21.383 12.791 -27.415 1.00 85.00 139 ARG A O 1
ATOM 1142 N N . ALA A 1 140 ? 21.964 12.066 -25.371 1.00 88.56 140 ALA A N 1
ATOM 1143 C CA . ALA A 1 140 ? 21.006 10.973 -25.314 1.00 88.56 140 ALA A CA 1
ATOM 1144 C C . ALA A 1 140 ? 19.670 11.437 -24.727 1.00 88.56 140 ALA A C 1
ATOM 1146 O O . ALA A 1 140 ? 19.618 11.912 -23.590 1.00 88.56 140 ALA A O 1
ATOM 1147 N N . LEU A 1 141 ? 18.576 11.216 -25.455 1.00 90.31 141 LEU A N 1
ATOM 1148 C CA . LEU A 1 141 ? 17.234 11.379 -24.901 1.00 90.31 141 LEU A CA 1
ATOM 1149 C C . LEU A 1 141 ? 16.887 10.153 -24.056 1.00 90.31 141 LEU A C 1
ATOM 1151 O O . LEU A 1 141 ? 16.718 9.051 -24.579 1.00 90.31 141 LEU A O 1
ATOM 1155 N N . SER A 1 142 ? 16.823 10.340 -22.738 1.00 89.06 142 SER A N 1
ATOM 1156 C CA . SER A 1 142 ? 16.576 9.260 -21.782 1.00 89.06 142 SER A CA 1
ATOM 1157 C C . SER A 1 142 ? 15.091 9.124 -21.460 1.00 89.06 142 SER A C 1
ATOM 1159 O O . SER A 1 142 ? 14.468 10.062 -20.969 1.00 89.06 142 SER A O 1
ATOM 1161 N N . TYR A 1 143 ? 14.562 7.917 -21.633 1.00 91.62 143 TYR A N 1
ATOM 1162 C CA . TYR A 1 143 ? 13.193 7.533 -21.305 1.00 91.62 143 TYR A CA 1
ATOM 1163 C C . TYR A 1 143 ? 13.186 6.379 -20.304 1.00 91.62 143 TYR A C 1
ATOM 1165 O O . TYR A 1 143 ? 14.058 5.509 -20.335 1.00 91.62 143 TYR A O 1
ATOM 1173 N N . THR A 1 144 ? 12.181 6.356 -19.432 1.00 90.50 144 THR A N 1
ATOM 1174 C CA . THR A 1 144 ? 11.981 5.272 -18.465 1.00 90.50 144 THR A CA 1
ATOM 1175 C C . THR A 1 144 ? 10.760 4.450 -18.850 1.00 90.50 144 THR A C 1
ATOM 1177 O O . THR A 1 144 ? 9.664 4.977 -19.037 1.00 90.50 144 THR A O 1
ATOM 1180 N N . MET A 1 145 ? 10.950 3.141 -18.943 1.00 92.19 145 MET A N 1
ATOM 1181 C CA . MET A 1 145 ? 9.921 2.157 -19.218 1.00 92.19 145 MET A CA 1
ATOM 1182 C C . MET A 1 145 ? 9.519 1.460 -17.919 1.00 92.19 145 MET A C 1
ATOM 1184 O O . MET A 1 145 ? 10.270 0.665 -17.356 1.00 92.19 145 MET A O 1
ATOM 1188 N N . GLN A 1 146 ? 8.313 1.766 -17.454 1.00 91.56 146 GLN A N 1
ATOM 1189 C CA . GLN A 1 146 ? 7.685 1.098 -16.313 1.00 91.56 146 GLN A CA 1
ATOM 1190 C C . GLN A 1 146 ? 7.179 -0.309 -16.677 1.00 91.56 146 GLN A C 1
ATOM 1192 O O . GLN A 1 146 ? 7.166 -0.689 -17.854 1.00 91.56 146 GLN A O 1
ATOM 1197 N N . GLY A 1 147 ? 6.734 -1.071 -15.672 1.00 93.06 147 GLY A N 1
ATOM 1198 C CA . GLY A 1 147 ? 5.975 -2.307 -15.884 1.00 93.06 147 GLY A CA 1
ATOM 1199 C C . GLY A 1 147 ? 4.632 -2.078 -16.586 1.00 93.06 147 GLY A C 1
ATOM 1200 O O . GLY A 1 147 ? 4.284 -0.963 -16.983 1.00 93.06 147 GLY A O 1
ATOM 1201 N N . LEU A 1 148 ? 3.878 -3.152 -16.796 1.00 95.25 148 LEU A N 1
ATOM 1202 C CA . LEU A 1 148 ? 2.526 -3.093 -17.338 1.00 95.25 148 LEU A CA 1
ATOM 1203 C C . LEU A 1 148 ? 1.657 -2.209 -16.439 1.00 95.25 148 LEU A C 1
ATOM 1205 O O . LEU A 1 148 ? 1.520 -2.454 -15.244 1.00 95.25 148 LEU A O 1
ATOM 1209 N N . SER A 1 149 ? 1.043 -1.186 -17.029 1.00 94.62 149 SER A N 1
ATOM 1210 C CA . SER A 1 149 ? -0.125 -0.553 -16.410 1.00 94.62 149 SER A CA 1
ATOM 1211 C C . SER A 1 149 ? -1.308 -1.525 -16.400 1.00 94.62 149 SER A C 1
ATOM 1213 O O . SER A 1 149 ? -1.354 -2.442 -17.215 1.00 94.62 149 SER A O 1
ATOM 1215 N N . PHE A 1 150 ? -2.322 -1.292 -15.559 1.00 94.88 150 PHE A N 1
ATOM 1216 C CA . PHE A 1 150 ? -3.526 -2.139 -15.553 1.00 94.88 150 PHE A CA 1
ATOM 1217 C C . PHE A 1 150 ? -4.190 -2.234 -16.938 1.00 94.88 150 PHE A C 1
ATOM 1219 O O . PHE A 1 150 ? -4.611 -3.305 -17.357 1.00 94.88 150 PHE A O 1
ATOM 1226 N N . ARG A 1 151 ? -4.200 -1.129 -17.692 1.00 94.06 151 ARG A N 1
ATOM 1227 C CA . ARG A 1 151 ? -4.642 -1.094 -19.092 1.00 94.06 151 ARG A CA 1
ATOM 1228 C C . ARG A 1 151 ? -3.837 -2.050 -19.970 1.00 94.06 151 ARG A C 1
ATOM 1230 O O . ARG A 1 151 ? -4.404 -2.840 -20.709 1.00 94.06 151 ARG A O 1
ATOM 1237 N N . GLU A 1 152 ? -2.514 -1.958 -19.907 1.00 94.81 152 GLU A N 1
ATOM 1238 C CA . GLU A 1 152 ? -1.649 -2.808 -20.721 1.00 94.81 152 GLU A CA 1
ATOM 1239 C C . GLU A 1 152 ? -1.725 -4.272 -20.301 1.00 94.81 152 GLU A C 1
ATOM 1241 O O . GLU A 1 152 ? -1.683 -5.130 -21.165 1.00 94.81 152 GLU A O 1
ATOM 1246 N N . PHE A 1 153 ? -1.891 -4.558 -19.011 1.00 95.31 153 PHE A N 1
ATOM 1247 C CA . PHE A 1 153 ? -2.148 -5.904 -18.514 1.00 95.31 153 PHE A CA 1
ATOM 1248 C C . PHE A 1 153 ? -3.428 -6.495 -19.111 1.00 95.31 153 PHE A C 1
ATOM 1250 O O . PHE A 1 153 ? -3.410 -7.631 -19.571 1.00 95.31 153 PHE A O 1
ATOM 1257 N N . LEU A 1 154 ? -4.518 -5.723 -19.160 1.00 94.38 154 LEU A N 1
ATOM 1258 C CA . LEU A 1 154 ? -5.760 -6.156 -19.806 1.00 94.38 154 LEU A CA 1
ATOM 1259 C C . LEU A 1 154 ? -5.554 -6.416 -21.299 1.00 94.38 154 LEU A C 1
ATOM 1261 O O . LEU A 1 154 ? -6.003 -7.439 -21.804 1.00 94.38 154 LEU A O 1
ATOM 1265 N N . ASN A 1 155 ? -4.852 -5.520 -21.992 1.00 93.94 155 ASN A N 1
ATOM 1266 C CA . ASN A 1 155 ? -4.586 -5.698 -23.417 1.00 93.94 155 ASN A CA 1
ATOM 1267 C C . ASN A 1 155 ? -3.658 -6.886 -23.699 1.00 93.94 155 ASN A C 1
ATOM 1269 O O . ASN A 1 155 ? -3.758 -7.512 -24.742 1.00 93.94 155 ASN A O 1
ATOM 1273 N N . PHE A 1 156 ? -2.740 -7.173 -22.780 1.00 91.62 156 PHE A N 1
ATOM 1274 C CA . PHE A 1 156 ? -1.742 -8.223 -22.927 1.00 91.62 156 PHE A CA 1
ATOM 1275 C C . PHE A 1 156 ? -2.263 -9.612 -22.554 1.00 91.62 156 PHE A C 1
ATOM 1277 O O . PHE A 1 156 ? -1.944 -10.578 -23.229 1.00 91.62 156 PHE A O 1
ATOM 1284 N N . ARG A 1 157 ? -3.021 -9.726 -21.456 1.00 90.50 157 ARG A N 1
ATOM 1285 C CA . ARG A 1 157 ? -3.467 -11.018 -20.904 1.00 90.50 157 ARG A CA 1
ATOM 1286 C C . ARG A 1 157 ? -4.862 -11.428 -21.362 1.00 90.50 157 ARG A C 1
ATOM 1288 O O . ARG A 1 157 ? -5.196 -12.604 -21.308 1.00 90.50 157 ARG A O 1
ATOM 1295 N N . TYR A 1 158 ? -5.684 -10.457 -21.742 1.00 91.00 158 TYR A N 1
ATOM 1296 C CA . TYR A 1 158 ? -7.102 -10.660 -22.028 1.00 91.00 158 TYR A CA 1
ATOM 1297 C C . TYR A 1 158 ? -7.519 -10.108 -23.394 1.00 91.00 158 TYR A C 1
ATOM 1299 O O . TYR A 1 158 ? -8.714 -9.941 -23.632 1.00 91.00 158 TYR A O 1
ATOM 1307 N N . ASP A 1 159 ? -6.548 -9.782 -24.252 1.00 89.38 159 ASP A N 1
ATOM 1308 C CA . ASP A 1 159 ? -6.755 -9.327 -25.631 1.00 89.38 159 ASP A CA 1
ATOM 1309 C C . ASP A 1 159 ? -7.715 -8.133 -25.776 1.00 89.38 159 ASP A C 1
ATOM 1311 O O . ASP A 1 159 ? -8.361 -7.937 -26.808 1.00 89.38 159 ASP A O 1
ATOM 1315 N N . TYR A 1 160 ? -7.816 -7.294 -24.739 1.00 92.56 160 TYR A N 1
ATOM 1316 C CA . TYR A 1 160 ? -8.508 -6.012 -24.857 1.00 92.56 160 TYR A CA 1
ATOM 1317 C C . TYR A 1 160 ? -7.687 -5.016 -25.689 1.00 92.56 160 TYR A C 1
ATOM 1319 O O . TYR A 1 160 ? -6.475 -5.131 -25.862 1.00 92.56 160 TYR A O 1
ATOM 1327 N N . THR A 1 161 ? -8.345 -3.960 -26.161 1.00 90.19 161 THR A N 1
ATOM 1328 C CA . THR A 1 161 ? -7.716 -2.906 -26.968 1.00 90.19 161 THR A CA 1
ATOM 1329 C C . THR A 1 161 ? -7.977 -1.526 -26.373 1.00 90.19 161 THR A C 1
ATOM 1331 O O . THR A 1 161 ? -8.466 -0.619 -27.043 1.00 90.19 161 THR A O 1
ATOM 1334 N N . PHE A 1 162 ? -7.685 -1.352 -25.083 1.00 91.38 162 PHE A N 1
ATOM 1335 C CA . PHE A 1 162 ? -7.857 -0.059 -24.425 1.00 91.38 162 PHE A CA 1
ATOM 1336 C C . PHE A 1 162 ? -6.732 0.917 -24.782 1.00 91.38 162 PHE A C 1
ATOM 1338 O O . PHE A 1 162 ? -5.540 0.623 -24.608 1.00 91.38 162 PHE A O 1
ATOM 1345 N N . GLU A 1 163 ? -7.125 2.114 -25.209 1.00 89.25 163 GLU A N 1
ATOM 1346 C CA . GLU A 1 163 ? -6.219 3.220 -25.505 1.00 89.25 163 GLU A CA 1
ATOM 1347 C C . GLU A 1 163 ? -5.780 3.982 -24.248 1.00 89.25 163 GLU A C 1
ATOM 1349 O O . GLU A 1 163 ? -6.383 3.897 -23.173 1.00 89.25 163 GLU A O 1
ATOM 1354 N N . GLN A 1 164 ? -4.685 4.733 -24.370 1.00 89.88 164 GLN A N 1
ATOM 1355 C CA . GLN A 1 164 ? -4.206 5.585 -23.290 1.00 89.88 164 GLN A CA 1
ATOM 1356 C C . GLN A 1 164 ? -5.119 6.803 -23.119 1.00 89.88 164 GLN A C 1
ATOM 1358 O O . GLN A 1 164 ? -5.335 7.570 -24.053 1.00 89.88 164 GLN A O 1
ATOM 1363 N N . ILE A 1 165 ? -5.577 7.037 -21.890 1.00 89.94 165 ILE A N 1
ATOM 1364 C CA . ILE A 1 165 ? -6.347 8.232 -21.544 1.00 89.94 165 ILE A CA 1
ATOM 1365 C C . ILE A 1 165 ? -5.387 9.302 -21.018 1.00 89.94 165 ILE A C 1
ATOM 1367 O O . ILE A 1 165 ? -4.598 9.050 -20.105 1.00 89.94 165 ILE A O 1
ATOM 1371 N N . LYS A 1 166 ? -5.441 10.503 -21.605 1.00 90.38 166 LYS A N 1
ATOM 1372 C CA . LYS A 1 166 ? -4.661 11.661 -21.143 1.00 90.38 166 LYS A CA 1
ATOM 1373 C C . LYS A 1 166 ? -5.197 12.176 -19.806 1.00 90.38 166 LYS A C 1
ATOM 1375 O O . LYS A 1 166 ? -6.394 12.104 -19.542 1.00 90.38 166 LYS A O 1
ATOM 1380 N N . LEU A 1 167 ? -4.318 12.771 -18.999 1.00 91.75 167 LEU A N 1
ATOM 1381 C CA . LEU A 1 167 ? -4.693 13.321 -17.694 1.00 91.75 167 LEU A CA 1
ATOM 1382 C C . LEU A 1 167 ? -5.795 14.389 -17.794 1.00 91.75 167 LEU A C 1
ATOM 1384 O O . LEU A 1 167 ? -6.730 14.347 -17.007 1.00 91.75 167 LEU A O 1
ATOM 1388 N N . SER A 1 168 ? -5.734 15.293 -18.776 1.00 92.94 168 SER A N 1
ATOM 1389 C CA . SER A 1 168 ? -6.774 16.313 -18.986 1.00 92.94 168 SER A CA 1
ATOM 1390 C C . SER A 1 168 ? -8.158 15.695 -19.201 1.00 92.94 168 SER A C 1
ATOM 1392 O O . SER A 1 168 ? -9.115 16.068 -18.533 1.00 92.94 168 SER A O 1
ATOM 1394 N N . ALA A 1 169 ? -8.243 14.663 -20.044 1.00 90.38 169 ALA A N 1
ATOM 1395 C CA . ALA A 1 169 ? -9.488 13.945 -20.295 1.00 90.38 169 ALA A CA 1
ATOM 1396 C C . ALA A 1 169 ? -10.017 13.217 -19.047 1.00 90.38 169 ALA A C 1
ATOM 1398 O O . ALA A 1 169 ? -11.228 13.121 -18.873 1.00 90.38 169 ALA A O 1
ATOM 1399 N N . LEU A 1 170 ? -9.138 12.721 -18.165 1.00 90.56 170 LEU A N 1
ATOM 1400 C CA . LEU A 1 170 ? -9.556 12.159 -16.875 1.00 90.56 170 LEU A CA 1
ATOM 1401 C C . LEU A 1 170 ? -10.097 13.241 -15.934 1.00 90.56 170 LEU A C 1
ATOM 1403 O O . LEU A 1 170 ? -11.099 13.020 -15.265 1.00 90.56 170 LEU A O 1
ATOM 1407 N N . LEU A 1 171 ? -9.466 14.412 -15.877 1.00 92.75 171 LEU A N 1
ATOM 1408 C CA . LEU A 1 171 ? -9.919 15.490 -14.996 1.00 92.75 171 LEU A CA 1
ATOM 1409 C C . LEU A 1 171 ? -11.281 16.051 -15.429 1.00 92.75 171 LEU A C 1
ATOM 1411 O O . LEU A 1 171 ? -12.116 16.334 -14.575 1.00 92.75 171 LEU A O 1
ATOM 1415 N N . GLU A 1 172 ? -11.525 16.144 -16.735 1.00 94.62 172 GLU A N 1
ATOM 1416 C CA . GLU A 1 172 ? -12.746 16.736 -17.291 1.00 94.62 172 GLU A CA 1
ATOM 1417 C C . GLU A 1 172 ? -13.879 15.714 -17.480 1.00 94.62 172 GLU A C 1
ATOM 1419 O O . GLU A 1 172 ? -15.022 15.992 -17.130 1.00 94.62 172 GLU A O 1
ATOM 1424 N N . ASN A 1 173 ? -13.573 14.508 -17.978 1.00 93.44 173 ASN A N 1
ATOM 1425 C CA . ASN A 1 173 ? -14.569 13.568 -18.514 1.00 93.44 173 ASN A CA 1
ATOM 1426 C C . ASN A 1 173 ? -14.477 12.152 -17.902 1.00 93.44 173 ASN A C 1
ATOM 1428 O O . ASN A 1 173 ? -14.831 11.162 -18.549 1.00 93.44 173 ASN A O 1
ATOM 1432 N N . HIS A 1 174 ? -13.999 12.011 -16.656 1.00 91.88 174 HIS A N 1
ATOM 1433 C CA . HIS A 1 174 ? -13.833 10.688 -16.026 1.00 91.88 174 HIS A CA 1
ATOM 1434 C C . HIS A 1 174 ? -15.129 9.870 -15.944 1.00 91.88 174 HIS A C 1
ATOM 1436 O O . HIS A 1 174 ? -15.065 8.653 -16.102 1.00 91.88 174 HIS A O 1
ATOM 1442 N N . VAL A 1 175 ? -16.288 10.497 -15.696 1.00 93.88 175 VAL A N 1
ATOM 1443 C CA . VAL A 1 175 ? -17.569 9.778 -15.551 1.00 93.88 175 VAL A CA 1
ATOM 1444 C C . VAL A 1 175 ? -17.960 9.100 -16.861 1.00 93.88 175 VAL A C 1
ATOM 1446 O O . VAL A 1 175 ? -18.243 7.904 -16.874 1.00 93.88 175 VAL A O 1
ATOM 1449 N N . GLU A 1 176 ? -17.919 9.836 -17.971 1.00 93.31 176 GLU A N 1
ATOM 1450 C CA . GLU A 1 176 ? -18.238 9.303 -19.296 1.00 93.31 176 GLU A CA 1
ATOM 1451 C C . GLU A 1 176 ? -17.277 8.174 -19.680 1.00 93.31 176 GLU A C 1
ATOM 1453 O O . GLU A 1 176 ? -17.714 7.087 -20.061 1.00 93.31 176 GLU A O 1
ATOM 1458 N N . LYS A 1 177 ? -15.969 8.384 -19.479 1.00 89.69 177 LYS A N 1
ATOM 1459 C CA . LYS A 1 177 ? -14.944 7.368 -19.756 1.00 89.69 177 LYS A CA 1
ATOM 1460 C C . LYS A 1 177 ? -15.120 6.112 -18.902 1.00 89.69 177 LYS A C 1
ATOM 1462 O O . LYS A 1 177 ? -14.964 5.001 -19.405 1.00 89.69 177 LYS A O 1
ATOM 1467 N N . ALA A 1 178 ? -15.477 6.263 -17.627 1.00 90.56 178 ALA A N 1
ATOM 1468 C CA . ALA A 1 178 ? -15.753 5.135 -16.744 1.00 90.56 178 ALA A CA 1
ATOM 1469 C C . ALA A 1 178 ? -17.000 4.351 -17.185 1.00 90.56 178 ALA A C 1
ATOM 1471 O O . ALA A 1 178 ? -16.975 3.119 -17.172 1.00 90.56 178 ALA A O 1
ATOM 1472 N N . LEU A 1 179 ? -18.065 5.041 -17.609 1.00 91.25 179 LEU A N 1
ATOM 1473 C CA . LEU A 1 179 ? -19.275 4.409 -18.142 1.00 91.25 179 LEU A CA 1
ATOM 1474 C C . LEU A 1 179 ? -18.998 3.672 -19.457 1.00 91.25 179 LEU A C 1
ATOM 1476 O O . LEU A 1 179 ? -19.479 2.556 -19.635 1.00 91.25 179 LEU A O 1
ATOM 1480 N N . GLU A 1 180 ? -18.208 4.265 -20.353 1.00 90.38 180 GLU A N 1
ATOM 1481 C CA . GLU A 1 180 ? -17.778 3.656 -21.615 1.00 90.38 180 GLU A CA 1
ATOM 1482 C C . GLU A 1 180 ? -17.014 2.347 -21.365 1.00 90.38 180 GLU A C 1
ATOM 1484 O O . GLU A 1 180 ? -17.427 1.290 -21.842 1.00 90.38 180 GLU A O 1
ATOM 1489 N N . ILE A 1 181 ? -15.976 2.388 -20.523 1.00 90.38 181 ILE A N 1
ATOM 1490 C CA . ILE A 1 181 ? -15.198 1.201 -20.134 1.00 90.38 181 ILE A CA 1
ATOM 1491 C C . ILE A 1 181 ? -16.087 0.169 -19.424 1.00 90.38 181 ILE A C 1
ATOM 1493 O O . ILE A 1 181 ? -15.961 -1.032 -19.666 1.00 90.38 181 ILE A O 1
ATOM 1497 N N . GLY A 1 182 ? -17.010 0.622 -18.570 1.00 90.50 182 GLY A N 1
ATOM 1498 C CA . GLY A 1 182 ? -17.909 -0.225 -17.781 1.00 90.50 182 GLY A CA 1
ATOM 1499 C C . GLY A 1 182 ? -18.914 -1.049 -18.597 1.00 90.50 182 GLY A C 1
ATOM 1500 O O . GLY A 1 182 ? -19.455 -2.031 -18.071 1.00 90.50 182 GLY A O 1
ATOM 1501 N N . LYS A 1 183 ? -19.150 -0.682 -19.868 1.00 91.94 183 LYS A N 1
ATOM 1502 C CA . LYS A 1 183 ? -19.963 -1.466 -20.817 1.00 91.94 183 LYS A CA 1
ATOM 1503 C C . LYS A 1 183 ? -19.252 -2.750 -21.243 1.00 91.94 183 LYS A C 1
ATOM 1505 O O . LYS A 1 183 ? -19.893 -3.792 -21.329 1.00 91.94 183 LYS A O 1
ATOM 1510 N N . SER A 1 184 ? -17.942 -2.679 -21.479 1.00 88.69 184 SER A N 1
ATOM 1511 C CA . SER A 1 184 ? -17.126 -3.794 -21.983 1.00 88.69 184 SER A CA 1
ATOM 1512 C C . SER A 1 184 ? -16.332 -4.524 -20.899 1.00 88.69 184 SER A C 1
ATOM 1514 O O . SER A 1 184 ? -15.948 -5.674 -21.084 1.00 88.69 184 SER A O 1
ATOM 1516 N N . LEU A 1 185 ? -16.057 -3.867 -19.771 1.00 92.00 185 LEU A N 1
ATOM 1517 C CA . LEU A 1 185 ? -15.157 -4.360 -18.735 1.00 92.00 185 LEU A CA 1
ATOM 1518 C C . LEU A 1 185 ? -15.802 -4.252 -17.356 1.00 92.00 185 LEU A C 1
ATOM 1520 O O . LEU A 1 185 ? -16.417 -3.250 -17.003 1.00 92.00 185 LEU A O 1
ATOM 1524 N N . LYS A 1 186 ? -15.587 -5.274 -16.526 1.00 90.69 186 LYS A N 1
ATOM 1525 C CA . LYS A 1 186 ? -15.820 -5.216 -15.078 1.00 90.69 186 LYS A CA 1
ATOM 1526 C C . LYS A 1 186 ? -14.457 -5.128 -14.377 1.00 90.69 186 LYS A C 1
ATOM 1528 O O . LYS A 1 186 ? -13.861 -6.173 -14.126 1.00 90.69 186 LYS A O 1
ATOM 1533 N N . PRO A 1 187 ? -13.932 -3.923 -14.066 1.00 87.38 187 PRO A N 1
ATOM 1534 C CA . PRO A 1 187 ? -12.541 -3.755 -13.632 1.00 87.38 187 PRO A CA 1
ATOM 1535 C C . PRO A 1 187 ? -12.181 -4.577 -12.392 1.00 87.38 187 PRO A C 1
ATOM 1537 O O . PRO A 1 187 ? -11.119 -5.190 -12.349 1.00 87.38 187 PRO A O 1
ATOM 1540 N N . LEU A 1 188 ? -13.096 -4.661 -11.420 1.00 86.38 188 LEU A N 1
ATOM 1541 C CA . LEU A 1 188 ? -12.886 -5.393 -10.166 1.00 86.38 188 LEU A CA 1
ATOM 1542 C C . LEU A 1 188 ? -12.634 -6.894 -10.368 1.00 86.38 188 LEU A C 1
ATOM 1544 O O . LEU A 1 188 ? -11.945 -7.494 -9.548 1.00 86.38 188 LEU A O 1
ATOM 1548 N N . LYS A 1 189 ? -13.126 -7.486 -11.468 1.00 87.69 189 LYS A N 1
ATOM 1549 C CA . LYS A 1 189 ? -12.865 -8.893 -11.813 1.00 87.69 189 LYS A CA 1
ATOM 1550 C C . LYS A 1 189 ? -11.374 -9.150 -12.056 1.00 87.69 189 LYS A C 1
ATOM 1552 O O . LYS A 1 189 ? -10.868 -10.188 -11.653 1.00 87.69 189 LYS A O 1
ATOM 1557 N N . TYR A 1 190 ? -10.685 -8.207 -12.698 1.00 91.50 190 TYR A N 1
ATOM 1558 C CA . TYR A 1 190 ? -9.305 -8.377 -13.169 1.00 91.50 190 TYR A CA 1
ATOM 1559 C C . TYR A 1 190 ? -8.283 -7.630 -12.310 1.00 91.50 190 TYR A C 1
ATOM 1561 O O . TYR A 1 190 ? -7.108 -7.984 -12.279 1.00 91.50 190 TYR A O 1
ATOM 1569 N N . PHE A 1 191 ? -8.715 -6.591 -11.592 1.00 92.62 191 PHE A N 1
ATOM 1570 C CA . PHE A 1 191 ? -7.810 -5.743 -10.826 1.00 92.62 191 PHE A CA 1
ATOM 1571 C C . PHE A 1 191 ? -7.104 -6.510 -9.703 1.00 92.62 191 PHE A C 1
ATOM 1573 O O . PHE A 1 191 ? -5.912 -6.317 -9.493 1.00 92.62 191 PHE A O 1
ATOM 1580 N N . GLY A 1 192 ? -7.798 -7.432 -9.027 1.00 89.25 192 GLY A N 1
ATOM 1581 C CA . GLY A 1 192 ? -7.181 -8.266 -7.991 1.00 89.25 192 GLY A CA 1
ATOM 1582 C C . GLY A 1 192 ? -6.034 -9.132 -8.521 1.00 89.25 192 GLY A C 1
ATOM 1583 O O . GLY A 1 192 ? -4.994 -9.229 -7.879 1.00 89.25 192 GLY A O 1
ATOM 1584 N N . GLU A 1 193 ? -6.192 -9.711 -9.712 1.00 90.00 193 GLU A N 1
ATOM 1585 C CA . GLU A 1 193 ? -5.129 -10.472 -10.372 1.00 90.00 193 GLU A CA 1
ATOM 1586 C C . GLU A 1 193 ? -3.985 -9.564 -10.831 1.00 90.00 193 GLU A C 1
ATOM 1588 O O . GLU A 1 193 ? -2.822 -9.899 -10.618 1.00 90.00 193 GLU A O 1
ATOM 1593 N N . TYR A 1 194 ? -4.294 -8.386 -11.382 1.00 93.44 194 TYR A N 1
ATOM 1594 C CA . TYR A 1 194 ? -3.270 -7.412 -11.758 1.00 93.44 194 TYR A CA 1
ATOM 1595 C C . TYR A 1 194 ? -2.341 -7.078 -10.585 1.00 93.44 194 TYR A C 1
ATOM 1597 O O . TYR A 1 194 ? -1.121 -7.087 -10.745 1.00 93.44 194 TYR A O 1
ATOM 1605 N N . LEU A 1 195 ? -2.912 -6.858 -9.396 1.00 90.69 195 LEU A N 1
ATOM 1606 C CA . LEU A 1 195 ? -2.141 -6.553 -8.189 1.00 90.69 195 LEU A CA 1
ATOM 1607 C C . LEU A 1 195 ? -1.234 -7.709 -7.732 1.00 90.69 195 LEU A C 1
ATOM 1609 O O . LEU A 1 195 ? -0.256 -7.449 -7.029 1.00 90.69 195 LEU A O 1
ATOM 1613 N N . ARG A 1 196 ? -1.553 -8.956 -8.104 1.00 89.06 196 ARG A N 1
ATOM 1614 C CA . ARG A 1 196 ? -0.762 -10.153 -7.782 1.00 89.06 196 ARG A CA 1
ATOM 1615 C C . ARG A 1 196 ? 0.303 -10.430 -8.836 1.00 89.06 196 ARG A C 1
ATOM 1617 O O . ARG A 1 196 ? 1.483 -10.507 -8.510 1.00 89.06 196 ARG A O 1
ATOM 1624 N N . ILE A 1 197 ? -0.101 -10.532 -10.101 1.00 91.50 197 ILE A N 1
ATOM 1625 C CA . ILE A 1 197 ? 0.736 -11.066 -11.189 1.00 91.50 197 ILE A CA 1
ATOM 1626 C C . ILE A 1 197 ? 0.737 -10.214 -12.468 1.00 91.50 197 ILE A C 1
ATOM 1628 O O . ILE A 1 197 ? 1.340 -10.603 -13.458 1.00 91.50 197 ILE A O 1
ATOM 1632 N N . GLY A 1 198 ? 0.114 -9.030 -12.471 1.00 92.38 198 GLY A N 1
ATOM 1633 C CA . GLY A 1 198 ? -0.054 -8.245 -13.699 1.00 92.38 198 GLY A CA 1
ATOM 1634 C C . GLY A 1 198 ? 0.939 -7.122 -13.998 1.00 92.38 198 GLY A C 1
ATOM 1635 O O . GLY A 1 198 ? 0.804 -6.508 -15.050 1.00 92.38 198 GLY A O 1
ATOM 1636 N N . TYR A 1 199 ? 1.909 -6.818 -13.130 1.00 94.44 199 TYR A N 1
ATOM 1637 C CA . TYR A 1 199 ? 2.855 -5.715 -13.346 1.00 94.44 199 TYR A CA 1
ATOM 1638 C C . TYR A 1 199 ? 3.999 -6.086 -14.300 1.00 94.44 199 TYR A C 1
ATOM 1640 O O . TYR A 1 199 ? 4.438 -5.250 -15.089 1.00 94.44 199 TYR A O 1
ATOM 1648 N N . PHE A 1 200 ? 4.506 -7.321 -14.253 1.00 93.38 200 PHE A N 1
ATOM 1649 C CA . PHE A 1 200 ? 5.578 -7.766 -15.147 1.00 93.38 200 PHE A CA 1
ATOM 1650 C C . PHE A 1 200 ? 5.018 -8.663 -16.260 1.00 93.38 200 PHE A C 1
ATOM 1652 O O . PHE A 1 200 ? 4.208 -9.539 -15.965 1.00 93.38 200 PHE A O 1
ATOM 1659 N N . PRO A 1 201 ? 5.449 -8.491 -17.524 1.00 90.19 201 PRO A N 1
ATOM 1660 C CA . PRO A 1 201 ? 5.006 -9.308 -18.655 1.00 90.19 201 PRO A CA 1
ATOM 1661 C C . PRO A 1 201 ? 5.659 -10.706 -18.645 1.00 90.19 201 PRO A C 1
ATOM 1663 O O . PRO A 1 201 ? 6.419 -11.059 -19.546 1.00 90.19 201 PRO A O 1
ATOM 1666 N N . PHE A 1 202 ? 5.403 -11.501 -17.602 1.00 84.00 202 PHE A N 1
ATOM 1667 C CA . PHE A 1 202 ? 5.803 -12.909 -17.522 1.00 84.00 202 PHE A CA 1
ATOM 1668 C C . PHE A 1 202 ? 4.595 -13.809 -17.810 1.00 84.00 202 PHE A C 1
ATOM 1670 O O . PHE A 1 202 ? 3.522 -13.596 -17.263 1.00 84.00 202 PHE A O 1
ATOM 1677 N N . PHE A 1 203 ? 4.783 -14.831 -18.643 1.00 64.81 203 PHE A N 1
ATOM 1678 C CA . PHE A 1 203 ? 3.717 -15.711 -19.146 1.00 64.81 203 PHE A CA 1
ATOM 1679 C C . PHE A 1 203 ? 3.537 -16.997 -18.329 1.00 64.81 203 PHE A C 1
ATOM 1681 O O . PHE A 1 203 ? 3.290 -18.059 -18.891 1.00 64.81 203 PHE A O 1
ATOM 1688 N N . ASP A 1 204 ? 3.729 -16.934 -17.014 1.00 62.81 204 ASP A N 1
ATOM 1689 C CA . ASP A 1 204 ? 3.492 -18.106 -16.174 1.00 62.81 204 ASP A CA 1
ATOM 1690 C C . ASP A 1 204 ? 2.097 -17.983 -15.559 1.00 62.81 204 ASP A C 1
ATOM 1692 O O . ASP A 1 204 ? 1.886 -17.165 -14.664 1.00 62.81 204 ASP A O 1
ATOM 1696 N N . ASP A 1 205 ? 1.138 -18.790 -16.029 1.00 68.19 205 ASP A N 1
ATOM 1697 C CA . ASP A 1 205 ? -0.173 -18.921 -15.368 1.00 68.19 205 ASP A CA 1
ATOM 1698 C C . ASP A 1 205 ? -0.044 -19.529 -13.964 1.00 68.19 205 ASP A C 1
ATOM 1700 O O . ASP A 1 205 ? -0.987 -19.535 -13.171 1.00 68.19 205 ASP A O 1
ATOM 1704 N N . ASN A 1 206 ? 1.152 -20.006 -13.625 1.00 83.44 206 ASN A N 1
ATOM 1705 C CA . ASN A 1 206 ? 1.515 -20.396 -12.286 1.00 83.44 206 ASN A CA 1
ATOM 1706 C C . ASN A 1 206 ? 2.020 -19.190 -11.478 1.00 83.44 206 ASN A C 1
ATOM 1708 O O . ASN A 1 206 ? 3.187 -18.793 -11.548 1.00 83.44 206 ASN A O 1
ATOM 1712 N N . GLU A 1 207 ? 1.141 -18.671 -10.623 1.00 86.50 207 GLU A N 1
ATOM 1713 C CA . GLU A 1 207 ? 1.439 -17.571 -9.705 1.00 86.50 207 GLU A CA 1
ATOM 1714 C C . GLU A 1 207 ? 2.681 -17.837 -8.824 1.00 86.50 207 GLU A C 1
ATOM 1716 O O . GLU A 1 207 ? 3.489 -16.937 -8.588 1.00 86.50 207 GLU A O 1
ATOM 1721 N N . ILE A 1 208 ? 2.914 -19.083 -8.395 1.00 85.94 208 ILE A N 1
ATOM 1722 C CA . ILE A 1 208 ? 4.083 -19.438 -7.573 1.00 85.94 208 ILE A CA 1
ATOM 1723 C C . ILE A 1 208 ? 5.379 -19.280 -8.377 1.00 85.94 208 ILE A C 1
ATOM 1725 O O . ILE A 1 208 ? 6.376 -18.771 -7.859 1.00 85.94 208 ILE A O 1
ATOM 1729 N N . LEU A 1 209 ? 5.392 -19.721 -9.638 1.00 87.94 209 LEU A N 1
ATOM 1730 C CA . LEU A 1 209 ? 6.562 -19.575 -10.507 1.00 87.94 209 LEU A CA 1
ATOM 1731 C C . LEU A 1 209 ? 6.811 -18.111 -10.870 1.00 87.94 209 LEU A C 1
ATOM 1733 O O . LEU A 1 209 ? 7.967 -17.675 -10.855 1.00 87.94 209 LEU A O 1
ATOM 1737 N N . TYR A 1 210 ? 5.745 -17.343 -11.105 1.00 91.69 210 TYR A N 1
ATOM 1738 C CA . TYR A 1 210 ? 5.816 -15.898 -11.300 1.00 91.69 210 TYR A CA 1
ATOM 1739 C C . TYR A 1 210 ? 6.535 -15.215 -10.122 1.00 91.69 210 TYR A C 1
ATOM 1741 O O . TYR A 1 210 ? 7.529 -14.509 -10.323 1.00 91.69 210 TYR A O 1
ATOM 1749 N N . HIS A 1 211 ? 6.103 -15.488 -8.886 1.00 90.12 211 HIS A N 1
ATOM 1750 C CA . HIS A 1 211 ? 6.694 -14.892 -7.680 1.00 90.12 211 HIS A CA 1
ATOM 1751 C C . HIS A 1 211 ? 8.132 -15.353 -7.444 1.00 90.12 211 HIS A C 1
ATOM 1753 O O . HIS A 1 211 ? 8.994 -14.531 -7.137 1.00 90.12 211 HIS A O 1
ATOM 1759 N N . LYS A 1 212 ? 8.438 -16.639 -7.672 1.00 89.38 212 LYS A N 1
ATOM 1760 C CA . LYS A 1 212 ? 9.816 -17.161 -7.597 1.00 89.38 212 LYS A CA 1
ATOM 1761 C C . LYS A 1 212 ? 10.746 -16.478 -8.598 1.00 89.38 212 LYS A C 1
ATOM 1763 O O . LYS A 1 212 ? 11.871 -16.122 -8.246 1.00 89.38 212 LYS A O 1
ATOM 1768 N N . ARG A 1 213 ? 10.286 -16.266 -9.835 1.00 91.75 213 ARG A N 1
ATOM 1769 C CA . ARG A 1 213 ? 11.048 -15.542 -10.862 1.00 91.75 213 ARG A CA 1
ATOM 1770 C C . ARG A 1 213 ? 11.286 -14.097 -10.440 1.00 91.75 213 ARG A C 1
ATOM 1772 O O . ARG A 1 213 ? 12.410 -13.611 -10.551 1.00 91.75 213 ARG A O 1
ATOM 1779 N N . LEU A 1 214 ? 10.257 -13.433 -9.919 1.00 92.69 214 LEU A N 1
ATOM 1780 C CA . LEU A 1 214 ? 10.356 -12.056 -9.453 1.00 92.69 214 LEU A CA 1
ATOM 1781 C C . LEU A 1 214 ? 11.330 -11.919 -8.274 1.00 92.69 214 LEU A C 1
ATOM 1783 O O . LEU A 1 214 ? 12.187 -11.038 -8.282 1.00 92.69 214 LEU A O 1
ATOM 1787 N N . PHE A 1 215 ? 11.275 -12.844 -7.317 1.00 92.25 215 PHE A N 1
ATOM 1788 C CA . PHE A 1 215 ? 12.233 -12.932 -6.216 1.00 92.25 215 PHE A CA 1
ATOM 1789 C C . PHE A 1 215 ? 13.672 -13.149 -6.714 1.00 92.25 215 PHE A C 1
ATOM 1791 O O . PHE A 1 215 ? 14.606 -12.512 -6.224 1.00 92.25 215 PHE A O 1
ATOM 1798 N N . GLY A 1 216 ? 13.863 -13.996 -7.731 1.00 92.75 216 GLY A N 1
ATOM 1799 C CA . GLY A 1 216 ? 15.155 -14.180 -8.398 1.00 92.75 216 GLY A CA 1
ATOM 1800 C C . GLY A 1 216 ? 15.687 -12.891 -9.035 1.00 92.75 216 GLY A C 1
ATOM 1801 O O . GLY A 1 216 ? 16.861 -12.568 -8.871 1.00 92.75 216 GLY A O 1
ATOM 1802 N N . ILE A 1 217 ? 14.818 -12.115 -9.690 1.00 92.75 217 ILE A N 1
ATOM 1803 C CA . ILE A 1 217 ? 15.172 -10.808 -10.266 1.00 92.75 217 ILE A CA 1
ATOM 1804 C C . ILE A 1 217 ? 15.591 -9.821 -9.171 1.00 92.75 217 ILE A C 1
ATOM 1806 O O . ILE A 1 217 ? 16.630 -9.180 -9.307 1.00 92.75 217 ILE A O 1
ATOM 1810 N N . ILE A 1 218 ? 14.831 -9.726 -8.076 1.00 94.31 218 ILE A N 1
ATOM 1811 C CA . ILE A 1 218 ? 15.166 -8.838 -6.952 1.00 94.31 218 ILE A CA 1
ATOM 1812 C C . ILE A 1 218 ? 16.534 -9.205 -6.364 1.00 94.31 218 ILE A C 1
ATOM 1814 O O . ILE A 1 218 ? 17.363 -8.322 -6.149 1.00 94.31 218 ILE A O 1
ATOM 1818 N N . ASN A 1 219 ? 16.801 -10.498 -6.148 1.00 94.44 219 ASN A N 1
ATOM 1819 C CA . ASN A 1 219 ? 18.109 -10.943 -5.666 1.00 94.44 219 ASN A CA 1
ATOM 1820 C C . ASN A 1 219 ? 19.219 -10.620 -6.660 1.00 94.44 219 ASN A C 1
ATOM 1822 O O . ASN A 1 219 ? 20.257 -10.133 -6.242 1.00 94.44 219 ASN A O 1
ATOM 1826 N N . MET A 1 220 ? 19.005 -10.805 -7.963 1.00 92.69 220 MET A N 1
ATOM 1827 C CA . MET A 1 220 ? 20.006 -10.441 -8.965 1.00 92.69 220 MET A CA 1
ATOM 1828 C C . MET A 1 220 ? 20.332 -8.941 -8.941 1.00 92.69 220 MET A C 1
ATOM 1830 O O . MET A 1 220 ? 21.503 -8.565 -9.019 1.00 92.69 220 MET A O 1
ATOM 1834 N N . ILE A 1 221 ? 19.319 -8.085 -8.780 1.00 92.69 221 ILE A N 1
ATOM 1835 C CA . ILE A 1 221 ? 19.518 -6.637 -8.658 1.00 92.69 221 ILE A CA 1
ATOM 1836 C C . ILE A 1 221 ? 20.334 -6.317 -7.399 1.00 92.69 221 ILE A C 1
ATOM 1838 O O . ILE A 1 221 ? 21.307 -5.570 -7.465 1.00 92.69 221 ILE A O 1
ATOM 1842 N N . ILE A 1 222 ? 19.976 -6.905 -6.255 1.00 94.44 222 ILE A N 1
ATOM 1843 C CA . ILE A 1 222 ? 20.638 -6.617 -4.977 1.00 94.44 222 ILE A CA 1
ATOM 1844 C C . ILE A 1 222 ? 22.052 -7.207 -4.915 1.00 94.44 222 ILE A C 1
ATOM 1846 O O . ILE A 1 222 ? 22.974 -6.525 -4.485 1.00 94.44 222 ILE A O 1
ATOM 1850 N N . ASP A 1 223 ? 22.233 -8.456 -5.335 1.00 95.00 223 ASP A N 1
ATOM 1851 C CA . ASP A 1 223 ? 23.486 -9.199 -5.181 1.00 95.00 223 ASP A CA 1
ATOM 1852 C C . ASP A 1 223 ? 24.516 -8.851 -6.256 1.00 95.00 223 ASP A C 1
ATOM 1854 O O . ASP A 1 223 ? 25.714 -8.951 -6.000 1.00 95.00 223 ASP A O 1
ATOM 1858 N N . MET A 1 224 ? 24.070 -8.456 -7.455 1.00 90.75 224 MET A N 1
ATOM 1859 C CA . MET A 1 224 ? 24.963 -8.188 -8.586 1.00 90.75 224 MET A CA 1
ATOM 1860 C C . MET A 1 224 ? 24.909 -6.733 -9.045 1.00 90.75 224 MET A C 1
ATOM 1862 O O . MET A 1 224 ? 25.952 -6.084 -9.126 1.00 90.75 224 MET A O 1
ATOM 1866 N N . GLU A 1 225 ? 23.727 -6.195 -9.356 1.00 90.19 225 GLU A N 1
ATOM 1867 C CA . GLU A 1 225 ? 23.627 -4.874 -9.997 1.00 90.19 225 GLU A CA 1
ATOM 1868 C C . GLU A 1 225 ? 23.930 -3.719 -9.031 1.00 90.19 225 GLU A C 1
ATOM 1870 O O . GLU A 1 225 ? 24.625 -2.781 -9.412 1.00 90.19 225 GLU A O 1
ATOM 1875 N N . LEU A 1 226 ? 23.502 -3.785 -7.767 1.00 91.50 226 LEU A N 1
ATOM 1876 C CA . LEU A 1 226 ? 23.846 -2.763 -6.772 1.00 91.50 226 LEU A CA 1
ATOM 1877 C C . LEU A 1 226 ? 25.368 -2.667 -6.534 1.00 91.50 226 LEU A C 1
ATOM 1879 O O . LEU A 1 226 ? 25.907 -1.558 -6.627 1.00 91.50 226 LEU A O 1
ATOM 1883 N N . PRO A 1 227 ? 26.105 -3.771 -6.288 1.00 91.75 227 PRO A N 1
ATOM 1884 C CA . PRO A 1 227 ? 27.558 -3.703 -6.174 1.00 91.75 227 PRO A CA 1
ATOM 1885 C C . PRO A 1 227 ? 28.252 -3.205 -7.438 1.00 91.75 227 PRO A C 1
ATOM 1887 O O . PRO A 1 227 ? 29.160 -2.382 -7.354 1.00 91.75 227 PRO A O 1
ATOM 1890 N N . THR A 1 228 ? 27.825 -3.668 -8.613 1.00 86.75 228 THR A N 1
ATOM 1891 C CA . THR A 1 228 ? 28.521 -3.355 -9.870 1.00 86.75 228 THR A CA 1
ATOM 1892 C C . THR A 1 228 ? 28.205 -1.956 -10.399 1.00 86.75 228 THR A C 1
ATOM 1894 O O . THR A 1 228 ? 29.113 -1.258 -10.843 1.00 86.75 228 THR A O 1
ATOM 1897 N N . LEU A 1 229 ? 26.947 -1.513 -10.321 1.00 84.50 229 LEU A N 1
ATOM 1898 C CA . LEU A 1 229 ? 26.484 -0.258 -10.927 1.00 84.50 229 LEU A CA 1
ATOM 1899 C C . LEU A 1 229 ? 26.454 0.917 -9.946 1.00 84.50 229 LEU A C 1
ATOM 1901 O O . LEU A 1 229 ? 26.629 2.059 -10.366 1.00 84.50 229 LEU A O 1
ATOM 1905 N N . ARG A 1 230 ? 26.261 0.654 -8.647 1.00 83.44 230 ARG A N 1
ATOM 1906 C CA . ARG A 1 230 ? 26.231 1.678 -7.582 1.00 83.44 230 ARG A CA 1
ATOM 1907 C C . ARG A 1 230 ? 27.410 1.591 -6.616 1.00 83.44 230 ARG A C 1
ATOM 1909 O O . ARG A 1 230 ? 27.471 2.370 -5.670 1.00 83.44 230 ARG A O 1
ATOM 1916 N N . LYS A 1 231 ? 28.354 0.668 -6.843 1.00 86.94 231 LYS A N 1
ATOM 1917 C CA . LYS A 1 231 ? 29.532 0.457 -5.979 1.00 86.94 231 LYS A CA 1
ATOM 1918 C C . LYS A 1 231 ? 29.155 0.195 -4.516 1.00 86.94 231 LYS A C 1
ATOM 1920 O O . LYS A 1 231 ? 29.902 0.540 -3.601 1.00 86.94 231 LYS A O 1
ATOM 1925 N N . VAL A 1 232 ? 27.989 -0.411 -4.283 1.00 89.44 232 VAL A N 1
ATOM 1926 C CA . VAL A 1 232 ? 27.576 -0.833 -2.942 1.00 89.44 232 VAL A CA 1
ATOM 1927 C C . VAL A 1 232 ? 28.506 -1.954 -2.484 1.00 89.44 232 VAL A C 1
ATOM 1929 O O . VAL A 1 232 ? 28.641 -2.974 -3.154 1.00 89.44 232 VAL A O 1
ATOM 1932 N N . GLU A 1 233 ? 29.158 -1.782 -1.337 1.00 91.38 233 GLU A N 1
ATOM 1933 C CA . GLU A 1 233 ? 30.046 -2.814 -0.800 1.00 91.38 233 GLU A CA 1
ATOM 1934 C C . GLU A 1 233 ? 29.290 -4.129 -0.571 1.00 91.38 233 GLU A C 1
ATOM 1936 O O . GLU A 1 233 ? 28.222 -4.152 0.046 1.00 91.38 233 GLU A O 1
ATOM 1941 N N . VAL A 1 234 ? 29.887 -5.244 -0.998 1.00 93.44 234 VAL A N 1
ATOM 1942 C CA . VAL A 1 234 ? 29.298 -6.588 -0.865 1.00 93.44 234 VAL A CA 1
ATOM 1943 C C . VAL A 1 234 ? 28.985 -6.931 0.600 1.00 93.44 234 VAL A C 1
ATOM 1945 O O . VAL A 1 234 ? 27.988 -7.587 0.893 1.00 93.44 234 VAL A O 1
ATOM 1948 N N . SER A 1 235 ? 29.771 -6.403 1.544 1.00 93.44 235 SER A N 1
ATOM 1949 C CA . SER A 1 235 ? 29.552 -6.530 2.993 1.00 93.44 235 SER A CA 1
ATOM 1950 C C . SER A 1 235 ? 28.204 -5.961 3.472 1.00 93.44 235 SER A C 1
ATOM 1952 O O . SER A 1 235 ? 27.670 -6.413 4.487 1.00 93.44 235 SER A O 1
ATOM 1954 N N . LYS A 1 236 ? 27.628 -4.991 2.747 1.00 93.44 236 LYS A N 1
ATOM 1955 C CA . LYS A 1 236 ? 26.363 -4.312 3.083 1.00 93.44 236 LYS A CA 1
ATOM 1956 C C . LYS A 1 236 ? 25.134 -5.089 2.595 1.00 93.44 236 LYS A C 1
ATOM 1958 O O . LYS A 1 236 ? 24.042 -4.902 3.136 1.00 93.44 236 LYS A O 1
ATOM 1963 N N . ILE A 1 237 ? 25.295 -5.993 1.626 1.00 95.81 237 ILE A N 1
ATOM 1964 C CA . ILE A 1 237 ? 24.196 -6.720 0.971 1.00 95.81 237 ILE A CA 1
ATOM 1965 C C . ILE A 1 237 ? 23.291 -7.492 1.945 1.00 95.81 237 ILE A C 1
ATOM 1967 O O . ILE A 1 237 ? 22.069 -7.318 1.868 1.00 95.81 237 ILE A O 1
ATOM 1971 N N . PRO A 1 238 ? 23.811 -8.262 2.925 1.00 95.44 238 PRO A N 1
ATOM 1972 C CA . PRO A 1 238 ? 22.950 -8.955 3.885 1.00 95.44 238 PRO A CA 1
ATOM 1973 C C . PRO A 1 238 ? 22.045 -8.000 4.678 1.00 95.44 238 PRO A C 1
ATOM 1975 O O . PRO A 1 238 ? 20.886 -8.314 4.948 1.00 95.44 238 PRO A O 1
ATOM 1978 N N . LYS A 1 239 ? 22.544 -6.803 5.016 1.00 95.31 239 LYS A N 1
ATOM 1979 C CA . LYS A 1 239 ? 21.783 -5.781 5.750 1.00 95.31 239 LYS A CA 1
ATOM 1980 C C . LYS A 1 239 ? 20.745 -5.084 4.874 1.00 95.31 239 LYS A C 1
ATOM 1982 O O . LYS A 1 239 ? 19.659 -4.783 5.366 1.00 95.31 239 LYS A O 1
ATOM 1987 N N . ILE A 1 240 ? 21.030 -4.892 3.586 1.00 95.88 240 ILE A N 1
ATOM 1988 C CA . ILE A 1 240 ? 20.052 -4.398 2.604 1.00 95.88 240 ILE A CA 1
ATOM 1989 C C . ILE A 1 240 ? 18.908 -5.405 2.435 1.00 95.88 240 ILE A C 1
ATOM 1991 O O . ILE A 1 240 ? 17.742 -5.015 2.482 1.00 95.88 240 ILE A O 1
ATOM 1995 N N . LYS A 1 241 ? 19.207 -6.707 2.333 1.00 94.06 241 LYS A N 1
ATOM 1996 C CA . LYS A 1 241 ? 18.174 -7.759 2.290 1.00 94.06 241 LYS A CA 1
ATOM 1997 C C . LYS A 1 241 ? 17.349 -7.816 3.576 1.00 94.06 241 LYS A C 1
ATOM 1999 O O . LYS A 1 241 ? 16.124 -7.910 3.516 1.00 94.06 241 LYS A O 1
ATOM 2004 N N . GLN A 1 242 ? 17.999 -7.689 4.735 1.00 91.19 242 GLN A N 1
ATOM 2005 C CA . GLN A 1 242 ? 17.311 -7.613 6.026 1.00 91.19 242 GLN A CA 1
ATOM 2006 C C . GLN A 1 242 ? 16.364 -6.401 6.092 1.00 91.19 242 GLN A C 1
ATOM 2008 O O . GLN A 1 242 ? 15.226 -6.531 6.545 1.00 91.19 242 GLN A O 1
ATOM 2013 N N . LEU A 1 243 ? 16.807 -5.235 5.609 1.00 92.88 243 LEU A N 1
ATOM 2014 C CA . LEU A 1 243 ? 15.968 -4.045 5.489 1.00 92.88 243 LEU A CA 1
ATOM 2015 C C . LEU A 1 243 ? 14.771 -4.294 4.567 1.00 92.88 243 LEU A C 1
ATOM 2017 O O . LEU A 1 243 ? 13.643 -4.002 4.958 1.00 92.88 243 LEU A O 1
ATOM 2021 N N . LEU A 1 244 ? 15.001 -4.847 3.373 1.00 92.38 244 LEU A N 1
ATOM 2022 C CA . LEU A 1 244 ? 13.941 -5.124 2.405 1.00 92.38 244 LEU A CA 1
ATOM 2023 C C . LEU A 1 244 ? 12.887 -6.084 2.970 1.00 92.38 244 LEU A C 1
ATOM 2025 O O . LEU A 1 244 ? 11.696 -5.832 2.809 1.00 92.38 244 LEU A O 1
ATOM 2029 N N . SER A 1 245 ? 13.308 -7.125 3.693 1.00 87.75 245 SER A N 1
ATOM 2030 C CA . SER A 1 245 ? 12.396 -8.043 4.384 1.00 87.75 245 SER A CA 1
ATOM 2031 C C . SER A 1 245 ? 11.504 -7.301 5.388 1.00 87.75 245 SER A C 1
ATOM 2033 O O . SER A 1 245 ? 10.281 -7.427 5.330 1.00 87.75 245 SER A O 1
ATOM 2035 N N . ILE A 1 246 ? 12.079 -6.430 6.228 1.00 84.56 246 ILE A N 1
ATOM 2036 C CA . ILE A 1 246 ? 11.305 -5.615 7.182 1.00 84.56 246 ILE A CA 1
ATOM 2037 C C . ILE A 1 246 ? 10.332 -4.682 6.449 1.00 84.56 246 ILE A C 1
ATOM 2039 O O . ILE A 1 246 ? 9.172 -4.576 6.839 1.00 84.56 246 ILE A O 1
ATOM 2043 N N . ILE A 1 247 ? 10.790 -4.014 5.386 1.00 86.31 247 ILE A N 1
ATOM 2044 C CA . ILE A 1 247 ? 9.956 -3.113 4.584 1.00 86.31 247 ILE A CA 1
ATOM 2045 C C . ILE A 1 247 ? 8.782 -3.889 3.979 1.00 86.31 247 ILE A C 1
ATOM 2047 O O . ILE A 1 247 ? 7.641 -3.465 4.136 1.00 86.31 247 ILE A O 1
ATOM 2051 N N . SER A 1 248 ? 9.030 -5.042 3.355 1.00 84.19 248 SER A N 1
ATOM 2052 C CA . SER A 1 248 ? 8.003 -5.827 2.657 1.00 84.19 248 SER A CA 1
ATOM 2053 C C . SER A 1 248 ? 6.831 -6.256 3.546 1.00 84.19 248 SER A C 1
ATOM 2055 O O . SER A 1 248 ? 5.702 -6.353 3.072 1.00 84.19 248 SER A O 1
ATOM 2057 N N . GLN A 1 249 ? 7.073 -6.436 4.846 1.00 77.75 249 GLN A N 1
ATOM 2058 C CA . GLN A 1 249 ? 6.052 -6.832 5.815 1.00 77.75 249 GLN A CA 1
ATOM 2059 C C . GLN A 1 249 ? 5.245 -5.650 6.370 1.00 77.75 249 GLN A C 1
ATOM 2061 O O . GLN A 1 249 ? 4.153 -5.855 6.897 1.00 77.75 249 GLN A O 1
ATOM 2066 N N . SER A 1 250 ? 5.765 -4.423 6.285 1.00 72.00 250 SER A N 1
ATOM 2067 C CA . SER A 1 250 ? 5.209 -3.249 6.980 1.00 72.00 250 SER A CA 1
ATOM 2068 C C . SER A 1 250 ? 4.824 -2.086 6.061 1.00 72.00 250 SER A C 1
ATOM 2070 O O . SER A 1 250 ? 4.281 -1.100 6.545 1.00 72.00 250 SER A O 1
ATOM 2072 N N . VAL A 1 251 ? 5.116 -2.134 4.755 1.00 68.12 251 VAL A N 1
ATOM 2073 C CA . VAL A 1 251 ? 4.707 -1.071 3.817 1.00 68.12 251 VAL A CA 1
ATOM 2074 C C . VAL A 1 251 ? 3.204 -1.040 3.586 1.00 68.12 251 VAL A C 1
ATOM 2076 O O . VAL A 1 251 ? 2.628 -2.105 3.448 1.00 68.12 251 VAL A O 1
ATOM 2079 N N . PRO A 1 252 ? 2.583 0.143 3.428 1.00 70.69 252 PRO A N 1
ATOM 2080 C CA . PRO A 1 252 ? 3.182 1.464 3.490 1.00 70.69 252 PRO A CA 1
ATOM 2081 C C . PRO A 1 252 ? 3.208 2.012 4.916 1.00 70.69 252 PRO A C 1
ATOM 2083 O O . PRO A 1 252 ? 2.169 2.113 5.559 1.00 70.69 252 PRO A O 1
ATOM 2086 N N . PHE A 1 253 ? 4.374 2.479 5.361 1.00 72.12 253 PHE A N 1
ATOM 2087 C CA . PHE A 1 253 ? 4.543 3.042 6.702 1.00 72.12 253 PHE A CA 1
ATOM 2088 C C . PHE A 1 253 ? 5.421 4.290 6.687 1.00 72.12 253 PHE A C 1
ATOM 2090 O O . PHE A 1 253 ? 6.188 4.544 5.750 1.00 72.12 253 PHE A O 1
ATOM 2097 N N . LYS A 1 254 ? 5.324 5.079 7.760 1.00 81.00 254 LYS A N 1
ATOM 2098 C CA . LYS A 1 254 ? 6.249 6.182 8.034 1.00 81.00 254 LYS A CA 1
ATOM 2099 C C . LYS A 1 254 ? 7.457 5.642 8.799 1.00 81.00 254 LYS A C 1
ATOM 2101 O O . LYS A 1 254 ? 7.313 5.291 9.972 1.00 81.00 254 LYS A O 1
ATOM 2106 N N . PRO A 1 255 ? 8.664 5.613 8.214 1.00 83.00 255 PRO A N 1
ATOM 2107 C CA . PRO A 1 255 ? 9.783 4.967 8.878 1.00 83.00 255 PRO A CA 1
ATOM 2108 C C . PRO A 1 255 ? 10.260 5.758 10.096 1.00 83.00 255 PRO A C 1
ATOM 2110 O O . PRO A 1 255 ? 10.499 6.969 10.044 1.00 83.00 255 PRO A O 1
ATOM 2113 N N . ASN A 1 256 ? 10.465 5.065 11.216 1.00 83.38 256 ASN A N 1
ATOM 2114 C CA . ASN A 1 256 ? 11.307 5.569 12.293 1.00 83.38 256 ASN A CA 1
ATOM 2115 C C . ASN A 1 256 ? 12.745 5.099 12.047 1.00 83.38 256 ASN A C 1
ATOM 2117 O O . ASN A 1 256 ? 13.115 3.991 12.424 1.00 83.38 256 ASN A O 1
ATOM 2121 N N . ILE A 1 257 ? 13.535 5.953 11.388 1.00 87.94 257 ILE A N 1
ATOM 2122 C CA . ILE A 1 257 ? 14.913 5.660 10.967 1.00 87.94 257 ILE A CA 1
ATOM 2123 C C . ILE A 1 257 ? 15.769 5.180 12.145 1.00 87.94 257 ILE A C 1
ATOM 2125 O O . ILE A 1 257 ? 16.478 4.193 12.005 1.00 87.94 257 ILE A O 1
ATOM 2129 N N . SER A 1 258 ? 15.656 5.801 13.322 1.00 84.44 258 SER A N 1
ATOM 2130 C CA . SER A 1 258 ? 16.438 5.396 14.497 1.00 84.44 258 SER A CA 1
ATOM 2131 C C . SER A 1 258 ? 16.061 3.996 14.987 1.00 84.44 258 SER A C 1
ATOM 2133 O O . SER A 1 258 ? 16.936 3.183 15.269 1.00 84.44 258 SER A O 1
ATOM 2135 N N . THR A 1 259 ? 14.763 3.683 15.047 1.00 82.94 259 THR A N 1
ATOM 2136 C CA . THR A 1 259 ? 14.284 2.360 15.481 1.00 82.94 259 THR A CA 1
ATOM 2137 C C . THR A 1 259 ? 14.641 1.264 14.476 1.00 82.94 259 THR A C 1
ATOM 2139 O O . THR A 1 259 ? 15.068 0.183 14.875 1.00 82.94 259 THR A O 1
ATOM 2142 N N . LEU A 1 260 ? 14.501 1.537 13.176 1.00 84.94 260 LEU A N 1
ATOM 2143 C CA . LEU A 1 260 ? 14.875 0.596 12.117 1.00 84.94 260 LEU A CA 1
ATOM 2144 C C . LEU A 1 260 ? 16.385 0.333 12.093 1.00 84.94 260 LEU A C 1
ATOM 2146 O O . LEU A 1 260 ? 16.799 -0.819 11.996 1.00 84.94 260 LEU A O 1
ATOM 2150 N N . ALA A 1 261 ? 17.200 1.383 12.233 1.00 90.81 261 ALA A N 1
ATOM 2151 C CA . ALA A 1 261 ? 18.655 1.274 12.252 1.00 90.81 261 ALA A CA 1
ATOM 2152 C C . ALA A 1 261 ? 19.124 0.423 13.441 1.00 90.81 261 ALA A C 1
ATOM 2154 O O . ALA A 1 261 ? 19.923 -0.494 13.262 1.00 90.81 261 ALA A O 1
ATOM 2155 N N . ALA A 1 262 ? 18.537 0.640 14.625 1.00 86.88 262 ALA A N 1
ATOM 2156 C CA . ALA A 1 262 ? 18.790 -0.185 15.804 1.00 86.88 262 ALA A CA 1
ATOM 2157 C C . ALA A 1 262 ? 18.383 -1.655 15.590 1.00 86.88 262 ALA A C 1
ATOM 2159 O O . ALA A 1 262 ? 19.153 -2.553 15.919 1.00 86.88 262 ALA A O 1
ATOM 2160 N N . LYS A 1 263 ? 17.215 -1.920 14.981 1.00 85.25 263 LYS A N 1
ATOM 2161 C CA . LYS A 1 263 ? 16.731 -3.289 14.704 1.00 85.25 263 LYS A CA 1
ATOM 2162 C C . LYS A 1 263 ? 17.640 -4.058 13.736 1.00 85.25 263 LYS A C 1
ATOM 2164 O O . LYS A 1 263 ? 17.789 -5.269 13.865 1.00 85.25 263 LYS A O 1
ATOM 2169 N N . ILE A 1 264 ? 18.238 -3.362 12.771 1.00 90.94 264 ILE A N 1
ATOM 2170 C CA . ILE A 1 264 ? 19.150 -3.938 11.768 1.00 90.94 264 ILE A CA 1
ATOM 2171 C C . ILE A 1 264 ? 20.610 -3.937 12.266 1.00 90.94 264 ILE A C 1
ATOM 2173 O O . ILE A 1 264 ? 21.466 -4.606 11.683 1.00 90.94 264 ILE A O 1
ATOM 2177 N N . ASN A 1 265 ? 20.888 -3.265 13.388 1.00 92.25 265 ASN A N 1
ATOM 2178 C CA . ASN A 1 265 ? 22.216 -3.053 13.963 1.00 92.25 265 ASN A CA 1
ATOM 2179 C C . ASN A 1 265 ? 23.170 -2.306 13.011 1.00 92.25 265 ASN A C 1
ATOM 2181 O O . ASN A 1 265 ? 24.249 -2.795 12.678 1.00 92.25 265 ASN A O 1
ATOM 2185 N N . ILE A 1 266 ? 22.734 -1.141 12.523 1.00 94.25 266 ILE A N 1
ATOM 2186 C CA . ILE A 1 266 ? 23.509 -0.247 11.649 1.00 94.25 266 ILE A CA 1
ATOM 2187 C C . ILE A 1 266 ? 23.335 1.217 12.067 1.00 94.25 266 ILE A C 1
ATOM 2189 O O . ILE A 1 266 ? 22.451 1.555 12.855 1.00 94.25 266 ILE A O 1
ATOM 2193 N N . SER A 1 267 ? 24.165 2.109 11.521 1.00 94.00 267 SER A N 1
ATOM 2194 C CA . SER A 1 267 ? 24.015 3.548 11.749 1.00 94.00 267 SER A CA 1
ATOM 2195 C C . SER A 1 267 ? 22.777 4.118 11.042 1.00 94.00 267 SER A C 1
ATOM 2197 O O . SER A 1 267 ? 22.298 3.583 10.038 1.00 94.00 267 SER A O 1
ATOM 2199 N N . ARG A 1 268 ? 22.286 5.264 11.531 1.00 91.25 268 ARG A N 1
ATOM 2200 C CA . ARG A 1 268 ? 21.196 6.021 10.894 1.00 91.25 268 ARG A CA 1
ATOM 2201 C C . ARG A 1 268 ? 21.511 6.369 9.433 1.00 91.25 268 ARG A C 1
ATOM 2203 O O . ARG A 1 268 ? 20.623 6.281 8.591 1.00 91.25 268 ARG A O 1
ATOM 2210 N N . ASN A 1 269 ? 22.749 6.772 9.148 1.00 90.62 269 ASN A N 1
ATOM 2211 C CA . ASN A 1 269 ? 23.169 7.184 7.807 1.00 90.62 269 ASN A CA 1
ATOM 2212 C C . ASN A 1 269 ? 23.238 5.980 6.866 1.00 90.62 269 ASN A C 1
ATOM 2214 O O . ASN A 1 269 ? 22.668 6.032 5.785 1.00 90.62 269 ASN A O 1
ATOM 2218 N N . SER A 1 270 ? 23.802 4.862 7.330 1.00 92.06 270 SER A N 1
ATOM 2219 C CA . SER A 1 270 ? 23.833 3.612 6.563 1.00 92.06 270 SER A CA 1
ATOM 2220 C C . S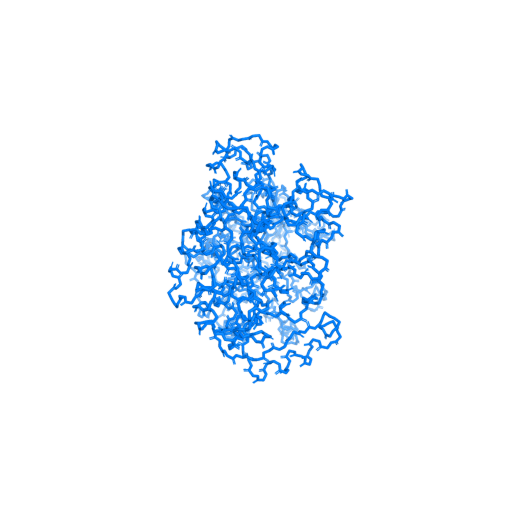ER A 1 270 ? 22.427 3.114 6.226 1.00 92.06 270 SER A C 1
ATOM 2222 O O . SER A 1 270 ? 22.186 2.667 5.113 1.00 92.06 270 SER A O 1
ATOM 2224 N N . LEU A 1 271 ? 21.463 3.239 7.149 1.00 93.31 271 LEU A N 1
ATOM 2225 C CA . LEU A 1 271 ? 20.070 2.895 6.851 1.00 93.31 271 LEU A CA 1
ATOM 2226 C C . LEU A 1 271 ? 19.496 3.762 5.718 1.00 93.31 271 LEU A C 1
ATOM 2228 O O . LEU A 1 271 ? 18.803 3.242 4.849 1.00 93.31 271 LEU A O 1
ATOM 2232 N N . LEU A 1 272 ? 19.766 5.070 5.730 1.00 91.75 272 LEU A N 1
ATOM 2233 C CA . LEU A 1 272 ? 19.299 5.988 4.686 1.00 91.75 272 L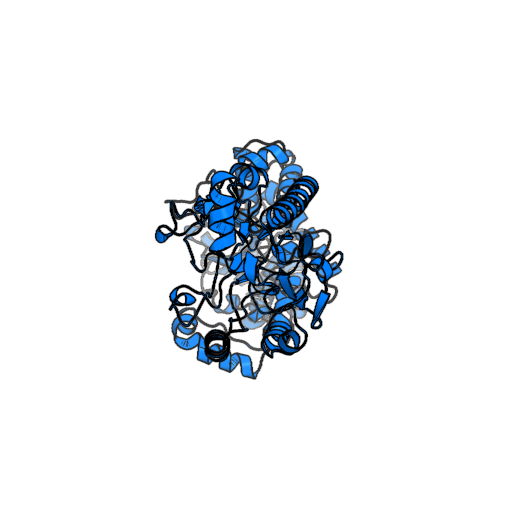EU A CA 1
ATOM 2234 C C . LEU A 1 272 ? 19.962 5.694 3.336 1.00 91.75 272 LEU A C 1
ATOM 2236 O O . LEU A 1 272 ? 19.263 5.651 2.331 1.00 91.75 272 LEU A O 1
ATOM 2240 N N . GLU A 1 273 ? 21.261 5.389 3.324 1.00 91.12 273 GLU A N 1
ATOM 2241 C CA . GLU A 1 273 ? 21.975 4.924 2.126 1.00 91.12 273 GLU A CA 1
ATOM 2242 C C . GLU A 1 273 ? 21.366 3.632 1.560 1.00 91.12 273 GLU A C 1
ATOM 2244 O O . GLU A 1 273 ? 21.222 3.490 0.346 1.00 91.12 273 GLU A O 1
ATOM 2249 N N . TYR A 1 274 ? 20.965 2.691 2.421 1.00 93.56 274 TYR A N 1
ATOM 2250 C CA . TYR A 1 274 ? 20.337 1.438 1.986 1.00 93.56 274 TYR A CA 1
ATOM 2251 C C . TYR A 1 274 ? 18.936 1.671 1.423 1.00 93.56 274 TYR A C 1
ATOM 2253 O O . TYR A 1 274 ? 18.587 1.084 0.402 1.00 93.56 274 TYR A O 1
ATOM 2261 N N . ILE A 1 275 ? 18.145 2.544 2.058 1.00 92.50 275 ILE A N 1
ATOM 2262 C CA . ILE A 1 275 ? 16.844 2.973 1.527 1.00 92.50 275 ILE A CA 1
ATOM 2263 C C . ILE A 1 275 ? 17.042 3.608 0.151 1.00 92.50 275 ILE A C 1
ATOM 2265 O O . ILE A 1 275 ? 16.368 3.209 -0.792 1.00 92.50 275 ILE A O 1
ATOM 2269 N N . TYR A 1 276 ? 17.985 4.542 0.025 1.00 90.31 276 TYR A N 1
ATOM 2270 C CA . TYR A 1 276 ? 18.280 5.200 -1.243 1.00 90.31 276 TYR A CA 1
ATOM 2271 C C . TYR A 1 276 ? 18.694 4.195 -2.324 1.00 90.31 276 TYR A C 1
ATOM 2273 O O . TYR A 1 276 ? 18.144 4.217 -3.417 1.00 90.31 276 TYR A O 1
ATOM 2281 N N . SER A 1 277 ? 19.568 3.241 -1.991 1.00 90.69 277 SER A N 1
ATOM 2282 C CA . SER A 1 277 ? 19.993 2.184 -2.920 1.00 90.69 277 SER A CA 1
ATOM 2283 C C . SER A 1 277 ? 18.812 1.347 -3.429 1.00 90.69 277 SER A C 1
ATOM 2285 O O . SER A 1 277 ? 18.758 0.996 -4.604 1.00 90.69 277 SER A O 1
ATOM 2287 N N . LEU A 1 278 ? 17.843 1.035 -2.561 1.00 92.88 278 LEU A N 1
ATOM 2288 C CA . LEU A 1 278 ? 16.632 0.301 -2.940 1.00 92.88 278 LEU A CA 1
ATOM 2289 C C . LEU A 1 278 ? 15.649 1.149 -3.769 1.00 92.88 278 LEU A C 1
ATOM 2291 O O . LEU A 1 278 ? 14.915 0.583 -4.582 1.00 92.88 278 LEU A O 1
ATOM 2295 N N . VAL A 1 279 ? 15.612 2.471 -3.557 1.00 90.31 279 VAL A N 1
ATOM 2296 C CA . VAL A 1 279 ? 14.816 3.414 -4.365 1.00 90.31 279 VAL A CA 1
ATOM 2297 C C . VAL A 1 279 ? 15.409 3.535 -5.764 1.00 90.31 279 VAL A C 1
ATOM 2299 O O . VAL A 1 279 ? 14.700 3.332 -6.741 1.00 90.31 279 VAL A O 1
ATOM 2302 N N . ASP A 1 280 ? 16.717 3.765 -5.862 1.00 86.19 280 ASP A N 1
ATOM 2303 C CA . ASP A 1 280 ? 17.454 3.828 -7.130 1.00 86.19 280 ASP A CA 1
ATOM 2304 C C . ASP A 1 280 ? 17.316 2.543 -7.959 1.00 86.19 280 ASP A C 1
ATOM 2306 O O . ASP A 1 280 ? 17.319 2.577 -9.189 1.00 86.19 280 ASP A O 1
ATOM 2310 N N . ALA A 1 281 ? 17.200 1.399 -7.281 1.00 88.81 281 ALA A N 1
ATOM 2311 C CA . ALA A 1 281 ? 16.994 0.097 -7.899 1.00 88.81 281 ALA A CA 1
ATOM 2312 C C . ALA A 1 281 ? 15.558 -0.147 -8.390 1.00 88.81 281 ALA A C 1
ATOM 2314 O O . ALA A 1 281 ? 15.285 -1.222 -8.926 1.00 88.81 281 ALA A O 1
ATOM 2315 N N . ASP A 1 282 ? 14.632 0.801 -8.207 1.00 90.12 282 ASP A N 1
ATOM 2316 C CA . ASP A 1 282 ? 13.201 0.625 -8.471 1.00 90.12 282 ASP A CA 1
ATOM 2317 C C . ASP A 1 282 ? 12.597 -0.571 -7.695 1.00 90.12 282 ASP A C 1
ATOM 2319 O O . ASP A 1 282 ? 11.648 -1.207 -8.160 1.00 90.12 282 ASP A O 1
ATOM 2323 N N . ILE A 1 283 ? 13.127 -0.908 -6.510 1.00 92.44 283 ILE A N 1
ATOM 2324 C CA . ILE A 1 283 ? 12.585 -1.972 -5.637 1.00 92.44 283 ILE A CA 1
ATOM 2325 C C . ILE A 1 283 ? 11.559 -1.386 -4.662 1.00 92.44 283 ILE A C 1
ATOM 2327 O O . ILE A 1 283 ? 10.480 -1.953 -4.455 1.00 92.44 283 ILE A O 1
ATOM 2331 N N . ILE A 1 284 ? 11.874 -0.227 -4.084 1.00 92.62 284 ILE A N 1
ATOM 2332 C CA . ILE A 1 284 ? 10.988 0.518 -3.183 1.00 92.62 284 ILE A CA 1
ATOM 2333 C C . ILE A 1 284 ? 10.753 1.928 -3.726 1.00 92.62 284 ILE A C 1
ATOM 2335 O O . ILE A 1 284 ? 11.503 2.420 -4.556 1.00 92.62 284 ILE A O 1
ATOM 2339 N N . MET A 1 285 ? 9.722 2.593 -3.223 1.00 90.44 285 MET A N 1
ATOM 2340 C CA . MET A 1 285 ? 9.433 3.993 -3.504 1.00 90.44 285 MET A CA 1
ATOM 2341 C C . MET A 1 285 ? 9.408 4.771 -2.189 1.00 90.44 285 MET A C 1
ATOM 2343 O O . MET A 1 285 ? 8.824 4.320 -1.197 1.00 90.44 285 MET A O 1
ATOM 2347 N N . SER A 1 286 ? 10.031 5.947 -2.177 1.00 89.25 286 SER A N 1
ATOM 2348 C CA . SER A 1 286 ? 10.014 6.864 -1.042 1.00 89.25 286 SER A CA 1
ATOM 2349 C C . SER A 1 286 ? 9.247 8.140 -1.372 1.00 89.25 286 SER A C 1
ATOM 2351 O O . SER A 1 286 ? 9.383 8.714 -2.448 1.00 89.25 286 SER A O 1
ATOM 2353 N N . ILE A 1 287 ? 8.436 8.601 -0.420 1.00 86.62 287 ILE A N 1
ATOM 2354 C CA . ILE A 1 287 ? 7.772 9.907 -0.487 1.00 86.62 287 ILE A CA 1
ATOM 2355 C C . ILE A 1 287 ? 8.444 10.826 0.522 1.00 86.62 287 ILE A C 1
ATOM 2357 O O . ILE A 1 287 ? 8.601 10.461 1.690 1.00 86.62 287 ILE A O 1
ATOM 2361 N N . HIS A 1 288 ? 8.792 12.026 0.077 1.00 83.75 288 HIS A N 1
ATOM 2362 C CA . HIS A 1 288 ? 9.382 13.085 0.886 1.00 83.75 288 HIS A CA 1
ATOM 2363 C C . HIS A 1 288 ? 8.426 14.285 0.901 1.00 83.75 288 HIS A C 1
ATOM 2365 O O . HIS A 1 288 ? 7.699 14.508 -0.065 1.00 83.75 288 HIS A O 1
ATOM 2371 N N . LYS A 1 289 ? 8.385 15.046 1.998 1.00 76.75 289 LYS A N 1
ATOM 2372 C CA . LYS A 1 289 ? 7.764 16.378 1.998 1.00 76.75 289 LYS A CA 1
ATOM 2373 C C . LYS A 1 289 ? 8.477 17.304 1.016 1.00 76.75 289 LYS A C 1
ATOM 2375 O O . LYS A 1 289 ? 9.697 17.216 0.892 1.00 76.75 289 LYS A O 1
ATOM 2380 N N . ASP A 1 290 ? 7.718 18.218 0.412 1.00 58.62 290 ASP A N 1
ATOM 2381 C CA . ASP A 1 290 ? 8.258 19.306 -0.406 1.00 58.62 290 ASP A CA 1
ATOM 2382 C C . ASP A 1 290 ? 9.219 20.163 0.427 1.00 58.62 290 ASP A C 1
ATOM 2384 O O . ASP A 1 290 ? 8.838 21.043 1.198 1.00 58.62 290 ASP A O 1
ATOM 2388 N N . SER A 1 291 ? 10.499 19.858 0.280 1.00 56.53 291 SER A N 1
ATOM 2389 C CA . SER A 1 291 ? 11.633 20.680 0.668 1.00 56.53 291 SER A CA 1
ATOM 2390 C C . SER A 1 291 ? 12.528 20.776 -0.560 1.00 56.53 291 SER A C 1
ATOM 2392 O O . SER A 1 291 ? 12.655 19.794 -1.287 1.00 56.53 291 SER A O 1
ATOM 2394 N N . PHE A 1 292 ? 13.124 21.942 -0.811 1.00 44.22 292 PHE A N 1
ATOM 2395 C CA . PHE A 1 292 ? 14.006 22.166 -1.961 1.00 44.22 292 PHE A CA 1
ATOM 2396 C C . PHE A 1 292 ? 15.091 21.075 -2.054 1.00 44.22 292 PHE A C 1
ATOM 2398 O O . PHE A 1 292 ? 16.045 21.077 -1.279 1.00 44.22 292 PHE A O 1
ATOM 2405 N N . GLY A 1 293 ? 14.928 20.156 -3.012 1.00 54.44 293 GLY A N 1
ATOM 2406 C CA . GLY A 1 293 ? 15.823 19.024 -3.257 1.00 54.44 293 GLY A CA 1
ATOM 2407 C C . GLY A 1 293 ? 15.631 17.840 -2.298 1.00 54.44 293 GLY A C 1
ATOM 2408 O O . GLY A 1 293 ? 15.551 18.000 -1.082 1.00 54.44 293 GLY A O 1
ATOM 2409 N N . VAL A 1 294 ? 15.613 16.623 -2.854 1.00 54.12 294 VAL A N 1
ATOM 2410 C CA . VAL A 1 294 ? 15.700 15.375 -2.078 1.00 54.12 294 VAL A CA 1
ATOM 2411 C C . VAL A 1 294 ? 17.176 15.105 -1.796 1.00 54.12 294 VAL A C 1
ATOM 2413 O O . VAL A 1 294 ? 17.937 14.826 -2.721 1.00 54.12 294 VAL A O 1
ATOM 2416 N N . SER A 1 295 ? 17.610 15.207 -0.537 1.00 64.94 295 SER A N 1
ATOM 2417 C CA . SER A 1 295 ? 18.988 14.847 -0.169 1.00 64.94 295 SER A CA 1
ATOM 2418 C C . SER A 1 295 ? 19.099 13.357 0.166 1.00 64.94 295 SER A C 1
ATOM 2420 O O . SER A 1 295 ? 18.187 12.779 0.757 1.00 64.94 295 SER A O 1
ATOM 2422 N N . LEU A 1 296 ? 20.244 12.739 -0.151 1.00 64.06 296 LEU A N 1
ATOM 2423 C CA . LEU A 1 296 ? 20.558 11.328 0.146 1.00 64.06 296 LEU A CA 1
ATOM 2424 C C . LEU A 1 296 ? 20.328 10.956 1.628 1.00 64.06 296 LEU A C 1
ATOM 2426 O O . LEU A 1 296 ? 20.012 9.819 1.968 1.00 64.06 296 LEU A O 1
ATOM 2430 N N . LEU A 1 297 ? 20.489 11.932 2.527 1.00 69.44 297 LEU A N 1
ATOM 2431 C CA . LEU A 1 297 ? 20.377 11.770 3.980 1.00 69.44 297 LEU A CA 1
ATOM 2432 C C . LEU A 1 297 ? 19.032 12.260 4.538 1.00 69.44 297 LEU A C 1
ATOM 2434 O O . LEU A 1 297 ? 18.823 12.290 5.762 1.00 69.44 297 LEU A O 1
ATOM 2438 N N . GLN A 1 298 ? 18.111 12.660 3.663 1.00 80.25 298 GLN A N 1
ATOM 2439 C CA . GLN A 1 298 ? 16.784 13.080 4.061 1.00 80.25 298 GLN A CA 1
ATOM 2440 C C . GLN A 1 298 ? 15.942 11.864 4.428 1.00 80.25 298 GLN A C 1
ATOM 2442 O O . GLN A 1 298 ? 15.797 10.899 3.681 1.00 80.25 298 GLN A O 1
ATOM 2447 N N . LYS A 1 299 ? 15.323 11.941 5.603 1.00 83.88 299 LYS A N 1
ATOM 2448 C CA . LYS A 1 299 ? 14.362 10.937 6.034 1.00 83.88 299 LYS A CA 1
ATOM 2449 C C . LYS A 1 299 ? 13.130 10.959 5.106 1.00 83.88 299 LYS A C 1
ATOM 2451 O O . LYS A 1 299 ? 12.522 12.022 4.982 1.00 83.88 299 LYS A O 1
ATOM 2456 N N . PRO A 1 300 ? 12.693 9.810 4.566 1.00 86.31 300 PRO A N 1
ATOM 2457 C CA . PRO A 1 300 ? 11.416 9.716 3.869 1.00 86.31 300 PRO A CA 1
ATOM 2458 C C . PRO A 1 300 ? 10.227 9.777 4.842 1.00 86.31 300 PRO A C 1
ATOM 2460 O O . PRO A 1 300 ? 10.276 9.264 5.967 1.00 86.31 300 PRO A O 1
ATOM 2463 N N . ASP A 1 301 ? 9.139 10.402 4.400 1.00 85.00 301 ASP A N 1
ATOM 2464 C CA . ASP A 1 301 ? 7.872 10.483 5.127 1.00 85.00 301 ASP A CA 1
ATOM 2465 C C . ASP A 1 301 ? 7.043 9.211 4.981 1.00 85.00 301 ASP A C 1
ATOM 2467 O O . ASP A 1 301 ? 6.333 8.846 5.922 1.00 85.00 301 ASP A O 1
ATOM 2471 N N . LYS A 1 302 ? 7.145 8.527 3.837 1.00 85.75 302 LYS A N 1
ATOM 2472 C CA . LYS A 1 302 ? 6.547 7.205 3.619 1.00 85.75 302 LYS A CA 1
ATOM 2473 C C . LYS A 1 302 ? 7.428 6.330 2.741 1.00 85.75 302 LYS A C 1
ATOM 2475 O O . LYS A 1 302 ? 8.100 6.834 1.843 1.00 85.75 302 LYS A O 1
ATOM 2480 N N . LEU A 1 303 ? 7.376 5.029 2.998 1.00 88.38 303 LEU A N 1
ATOM 2481 C CA . LEU A 1 303 ? 7.977 3.993 2.164 1.00 88.38 303 LEU A CA 1
ATOM 2482 C C . LEU A 1 303 ? 6.892 3.084 1.591 1.00 88.38 303 LEU A C 1
ATOM 2484 O O . LEU A 1 303 ? 5.923 2.772 2.281 1.00 88.38 303 LEU A O 1
ATOM 2488 N N . TYR A 1 304 ? 7.094 2.648 0.354 1.00 89.50 304 TYR A N 1
ATOM 2489 C CA . TYR A 1 304 ? 6.255 1.709 -0.385 1.00 89.50 304 TYR A CA 1
ATOM 2490 C C . TYR A 1 304 ? 7.152 0.683 -1.081 1.00 89.50 304 TYR A C 1
ATOM 2492 O O . TYR A 1 304 ? 8.291 0.996 -1.416 1.00 89.50 304 TYR A O 1
ATOM 2500 N N . LEU A 1 305 ? 6.649 -0.522 -1.352 1.00 91.12 305 LEU A N 1
ATOM 2501 C CA . LEU A 1 305 ? 7.230 -1.328 -2.430 1.00 91.12 305 LEU A CA 1
ATOM 2502 C C . LEU A 1 305 ? 6.878 -0.667 -3.767 1.00 91.12 305 LEU A C 1
ATOM 2504 O O . LEU A 1 305 ? 5.800 -0.085 -3.891 1.00 91.12 305 LEU A O 1
ATOM 2508 N N . ASN A 1 306 ? 7.771 -0.737 -4.756 1.00 90.38 306 ASN A N 1
ATOM 2509 C CA . ASN A 1 306 ? 7.572 -0.017 -6.018 1.00 90.38 306 ASN A CA 1
ATOM 2510 C C . ASN A 1 306 ? 6.329 -0.501 -6.797 1.00 90.38 306 ASN A C 1
ATOM 2512 O O . ASN A 1 306 ? 5.671 0.266 -7.492 1.00 90.38 306 ASN A O 1
ATOM 2516 N N . ASN A 1 307 ? 5.967 -1.776 -6.648 1.00 91.38 307 ASN A N 1
ATOM 2517 C CA . ASN A 1 307 ? 4.721 -2.339 -7.161 1.00 91.38 307 ASN A CA 1
ATOM 2518 C C . ASN A 1 307 ? 4.177 -3.401 -6.196 1.00 91.38 307 ASN A C 1
ATOM 2520 O O . ASN A 1 307 ? 4.897 -3.906 -5.332 1.00 91.38 307 ASN A O 1
ATOM 2524 N N . THR A 1 308 ? 2.899 -3.743 -6.345 1.00 88.62 308 THR A N 1
ATOM 2525 C CA . THR A 1 308 ? 2.227 -4.723 -5.481 1.00 88.62 308 THR A CA 1
ATOM 2526 C C . THR A 1 308 ? 2.729 -6.142 -5.697 1.00 88.62 308 THR A C 1
ATOM 2528 O O . THR A 1 308 ? 2.767 -6.910 -4.746 1.00 88.62 308 THR A O 1
ATOM 2531 N N . ASN A 1 309 ? 3.205 -6.482 -6.893 1.00 91.62 309 ASN A N 1
ATOM 2532 C CA . ASN A 1 309 ? 3.683 -7.828 -7.207 1.00 91.62 309 ASN A CA 1
ATOM 2533 C C . ASN A 1 309 ? 4.954 -8.167 -6.412 1.00 91.62 309 ASN A C 1
ATOM 2535 O O . ASN A 1 309 ? 5.111 -9.295 -5.954 1.00 91.62 309 ASN A O 1
ATOM 2539 N N . TYR A 1 310 ? 5.821 -7.182 -6.142 1.00 91.50 310 TYR A N 1
ATOM 2540 C CA . TYR A 1 310 ? 6.935 -7.351 -5.202 1.00 91.50 310 TYR A CA 1
ATOM 2541 C C . TYR A 1 310 ? 6.478 -7.717 -3.788 1.00 91.50 310 TYR A C 1
ATOM 2543 O O . TYR A 1 310 ? 7.202 -8.416 -3.088 1.00 91.50 310 TYR A O 1
ATOM 2551 N N . MET A 1 311 ? 5.292 -7.280 -3.359 1.00 85.75 311 MET A N 1
ATOM 2552 C CA . MET A 1 311 ? 4.759 -7.622 -2.040 1.00 85.75 311 MET A CA 1
ATOM 2553 C C . MET A 1 311 ? 4.496 -9.125 -1.944 1.00 85.75 311 MET A C 1
ATOM 2555 O O . MET A 1 311 ? 4.938 -9.760 -0.990 1.00 85.75 311 MET A O 1
ATOM 2559 N N . TYR A 1 312 ? 3.863 -9.698 -2.968 1.00 85.50 312 TYR A N 1
ATOM 2560 C CA . TYR A 1 312 ? 3.603 -11.137 -3.054 1.00 85.50 312 TYR A CA 1
ATOM 2561 C C . TYR A 1 312 ? 4.883 -11.960 -3.264 1.00 85.50 312 TYR A C 1
ATOM 2563 O O . TYR A 1 312 ? 4.981 -13.072 -2.762 1.00 85.50 312 TYR A O 1
ATOM 2571 N N . ALA A 1 313 ? 5.895 -11.410 -3.942 1.00 88.88 313 ALA A N 1
ATOM 2572 C CA . ALA A 1 313 ? 7.168 -12.105 -4.142 1.00 88.88 313 ALA A CA 1
ATOM 2573 C C . ALA A 1 313 ? 8.104 -12.088 -2.919 1.00 88.88 313 ALA A C 1
ATOM 2575 O O . ALA A 1 313 ? 8.959 -12.962 -2.801 1.00 88.88 313 ALA A O 1
ATOM 2576 N N . LEU A 1 314 ? 7.993 -11.087 -2.037 1.00 87.00 314 LEU A N 1
ATOM 2577 C CA . LEU A 1 314 ? 8.891 -10.903 -0.886 1.00 87.00 314 LEU A CA 1
ATOM 2578 C C . LEU A 1 314 ? 8.314 -11.395 0.448 1.00 87.00 314 LEU A C 1
ATOM 2580 O O . LEU A 1 314 ? 9.069 -11.525 1.412 1.00 87.00 314 LEU A O 1
ATOM 2584 N N . THR A 1 315 ? 7.004 -11.634 0.536 1.00 74.38 315 THR A N 1
ATOM 2585 C CA . THR A 1 315 ? 6.355 -12.079 1.776 1.00 74.38 315 THR A CA 1
ATOM 2586 C C . THR A 1 315 ? 6.155 -13.593 1.787 1.00 74.38 315 THR A C 1
ATOM 2588 O O . THR A 1 315 ? 5.699 -14.187 0.815 1.00 74.38 315 THR A O 1
ATOM 2591 N N . GLU A 1 316 ? 6.512 -14.241 2.899 1.00 59.38 316 GLU A N 1
ATOM 2592 C CA . GLU A 1 316 ? 6.177 -15.648 3.136 1.00 59.38 316 GLU A CA 1
ATOM 2593 C C . GLU A 1 316 ? 4.707 -15.732 3.585 1.00 59.38 316 GLU A C 1
ATOM 2595 O O . GLU A 1 316 ? 4.396 -15.530 4.758 1.00 59.38 316 GLU A O 1
ATOM 2600 N N . GLY A 1 317 ? 3.791 -15.970 2.640 1.00 58.09 317 GLY A N 1
ATOM 2601 C CA . GLY A 1 317 ? 2.345 -16.093 2.885 1.00 58.09 317 GLY A CA 1
ATOM 2602 C C . GLY A 1 317 ? 1.504 -15.065 2.123 1.00 58.09 317 GLY A C 1
ATOM 2603 O O . GLY A 1 317 ? 2.010 -14.363 1.251 1.00 58.09 317 GLY A O 1
ATOM 2604 N N . GLU A 1 318 ? 0.204 -14.974 2.430 1.00 54.38 318 GLU A N 1
ATOM 2605 C CA . GLU A 1 318 ? -0.620 -13.904 1.860 1.00 54.38 318 GLU A CA 1
ATOM 2606 C C . GLU A 1 318 ? -0.182 -12.548 2.434 1.00 54.38 318 GLU A C 1
ATOM 2608 O O . GLU A 1 318 ? -0.117 -12.389 3.661 1.00 54.38 318 GLU A O 1
ATOM 2613 N N . PRO A 1 319 ? 0.110 -11.549 1.584 1.00 56.03 319 PRO A N 1
ATOM 2614 C CA . PRO A 1 319 ? 0.462 -10.227 2.062 1.00 56.03 319 PRO A CA 1
ATOM 2615 C C . PRO A 1 319 ? -0.663 -9.661 2.926 1.00 56.03 319 PRO A C 1
ATOM 2617 O O . PRO A 1 319 ? -1.837 -9.726 2.565 1.00 56.03 319 PRO A O 1
ATOM 2620 N N . ASN A 1 320 ? -0.305 -9.081 4.075 1.00 53.03 320 ASN A N 1
ATOM 2621 C CA . ASN A 1 320 ? -1.279 -8.506 4.997 1.00 53.03 320 ASN A CA 1
ATOM 2622 C C . ASN A 1 320 ? -2.107 -7.437 4.269 1.00 53.03 320 ASN A C 1
ATOM 2624 O O . ASN A 1 320 ? -1.619 -6.339 4.034 1.00 53.03 320 ASN A O 1
ATOM 2628 N N . ILE A 1 321 ? -3.370 -7.718 3.940 1.00 50.62 321 ILE A N 1
ATOM 2629 C CA . ILE A 1 321 ? -4.259 -6.761 3.261 1.00 50.62 321 ILE A CA 1
ATOM 2630 C C . ILE A 1 321 ? -4.456 -5.491 4.116 1.00 50.62 321 ILE A C 1
ATOM 2632 O O . ILE A 1 321 ? -4.786 -4.441 3.588 1.00 50.62 321 ILE A O 1
ATOM 2636 N N . GLY A 1 322 ? -4.166 -5.511 5.422 1.00 45.22 322 GLY A N 1
ATOM 2637 C CA . GLY A 1 322 ? -4.103 -4.318 6.278 1.00 45.22 322 GLY A CA 1
ATOM 2638 C C . GLY A 1 322 ? -3.010 -3.308 5.893 1.00 45.22 322 GLY A C 1
ATOM 2639 O O . GLY A 1 322 ? -3.172 -2.115 6.164 1.00 45.22 322 GLY A O 1
ATOM 2640 N N . ASN A 1 323 ? -1.968 -3.749 5.181 1.00 46.53 323 ASN A N 1
ATOM 2641 C CA . ASN A 1 323 ? -1.014 -2.884 4.481 1.00 46.53 323 ASN A CA 1
ATOM 2642 C C . ASN A 1 323 ? -1.686 -2.142 3.301 1.00 46.53 323 ASN A C 1
ATOM 2644 O O . ASN A 1 323 ? -1.274 -1.057 2.905 1.00 46.53 323 ASN A O 1
ATOM 2648 N N . LEU A 1 324 ? -2.827 -2.620 2.806 1.00 50.34 324 LEU A N 1
ATOM 2649 C CA . LEU A 1 324 ? -3.800 -1.827 2.051 1.00 50.34 324 LEU A CA 1
ATOM 2650 C C . LEU A 1 324 ? -4.831 -1.216 3.026 1.00 50.34 324 LEU A C 1
ATOM 2652 O O . LEU A 1 324 ? -5.998 -1.569 2.996 1.00 50.34 324 LEU A O 1
ATOM 2656 N N . ARG A 1 325 ? -4.398 -0.302 3.913 1.00 56.53 325 ARG A N 1
ATOM 2657 C CA . ARG A 1 325 ? -5.230 0.514 4.839 1.00 56.53 325 ARG A CA 1
ATOM 2658 C C . ARG A 1 325 ? -6.507 -0.177 5.359 1.00 56.53 325 ARG A C 1
ATOM 2660 O O . ARG A 1 325 ? -7.587 0.013 4.795 1.00 56.53 325 ARG A O 1
ATOM 2667 N N . MET A 1 326 ? -6.444 -0.837 6.518 1.00 69.56 326 MET A N 1
ATOM 2668 C CA . MET A 1 326 ? -7.679 -1.238 7.207 1.00 69.56 326 MET A CA 1
ATOM 2669 C C . MET A 1 326 ? -8.472 0.003 7.651 1.00 69.56 326 MET A C 1
ATOM 2671 O O . MET A 1 326 ? -7.988 0.831 8.431 1.00 69.56 326 MET A O 1
ATOM 2675 N N . LYS A 1 327 ? -9.702 0.115 7.145 1.00 83.88 327 LYS A N 1
ATOM 2676 C CA . LYS A 1 327 ? -10.706 1.088 7.581 1.00 83.88 327 LYS A CA 1
ATOM 2677 C C . LYS A 1 327 ? -11.704 0.378 8.484 1.00 83.88 327 LYS A C 1
ATOM 2679 O O . LYS A 1 327 ? -12.194 -0.691 8.128 1.00 83.88 327 LYS A O 1
ATOM 2684 N N . ILE A 1 328 ? -12.016 0.982 9.621 1.00 92.62 328 ILE A N 1
ATOM 2685 C CA . ILE A 1 328 ? -13.144 0.580 10.463 1.00 92.62 328 ILE A CA 1
ATOM 2686 C C . ILE A 1 328 ? -14.106 1.752 10.484 1.00 92.62 328 ILE A C 1
ATOM 2688 O O . ILE A 1 328 ? -13.716 2.865 10.838 1.00 92.62 328 ILE A O 1
ATOM 2692 N N . GLN A 1 329 ? -15.339 1.509 10.068 1.00 96.81 329 GLN A N 1
ATOM 2693 C CA . GLN A 1 329 ? -16.417 2.479 10.180 1.00 96.81 329 GLN A CA 1
ATOM 2694 C C . GLN A 1 329 ? -17.044 2.363 11.564 1.00 96.81 329 GLN A C 1
ATOM 2696 O O . GLN A 1 329 ? -17.112 1.262 12.110 1.00 96.81 329 GLN A O 1
ATOM 2701 N N . TYR A 1 330 ? -17.457 3.478 12.158 1.00 98.25 330 TYR A N 1
ATOM 2702 C CA . TYR A 1 330 ? -18.041 3.452 13.496 1.00 98.25 330 TYR A CA 1
ATOM 2703 C C . TYR A 1 330 ? -19.108 4.521 13.707 1.00 98.25 330 TYR A C 1
ATOM 2705 O O . TYR A 1 330 ? -19.051 5.617 13.142 1.00 98.25 330 TYR A O 1
ATOM 2713 N N . CYS A 1 331 ? -20.072 4.188 14.556 1.00 98.62 331 CYS A N 1
ATOM 2714 C CA . CYS A 1 331 ? -21.104 5.093 15.048 1.00 98.62 331 CYS A CA 1
ATOM 2715 C C . CYS A 1 331 ? -21.691 4.572 16.366 1.00 98.62 331 CYS A C 1
ATOM 2717 O O . CYS A 1 331 ? -21.457 3.418 16.731 1.00 98.62 331 CYS A O 1
ATOM 2719 N N . SER A 1 332 ? -22.438 5.413 17.068 1.00 98.75 332 SER A N 1
ATOM 2720 C CA . SER A 1 332 ? -23.159 5.079 18.301 1.00 98.75 332 SER A CA 1
ATOM 2721 C C . SER A 1 332 ? -24.401 5.951 18.456 1.00 98.75 332 SER A C 1
ATOM 2723 O O . SER A 1 332 ? -24.614 6.875 17.661 1.00 98.75 332 SER A O 1
ATOM 2725 N N . ASP A 1 333 ? -25.201 5.655 19.480 1.00 98.69 333 ASP A N 1
ATOM 2726 C CA . ASP A 1 333 ? -26.312 6.502 19.926 1.00 98.69 333 ASP A CA 1
ATOM 2727 C C . ASP A 1 333 ? -27.338 6.721 18.802 1.00 98.69 333 ASP A C 1
ATOM 2729 O O . ASP A 1 333 ? -27.807 7.835 18.565 1.00 98.69 333 ASP A O 1
ATOM 2733 N N . LEU A 1 334 ? -27.630 5.659 18.037 1.00 98.50 334 LEU A N 1
ATOM 2734 C CA . LEU A 1 334 ? -28.590 5.701 16.931 1.00 98.50 334 LEU A CA 1
ATOM 2735 C C . LEU A 1 334 ? -30.033 5.758 17.437 1.00 98.50 334 LEU A C 1
ATOM 2737 O O . LEU A 1 334 ? -30.878 6.325 16.747 1.00 98.50 334 LEU A O 1
ATOM 2741 N N . HIS A 1 335 ? -30.302 5.178 18.609 1.00 98.00 335 HIS A N 1
ATOM 2742 C CA . HIS A 1 335 ? -31.601 5.109 19.277 1.00 98.00 335 HIS A CA 1
ATOM 2743 C C . HIS A 1 335 ? -32.797 4.823 18.354 1.00 98.00 335 HIS A C 1
ATOM 2745 O O . HIS A 1 335 ? -33.751 5.605 18.249 1.00 98.00 335 HIS A O 1
ATOM 2751 N N . LEU A 1 336 ? -32.748 3.696 17.647 1.00 97.19 336 LEU A N 1
ATOM 2752 C CA . LEU A 1 336 ? -33.785 3.291 16.697 1.00 97.19 336 LEU A CA 1
ATOM 2753 C C . LEU A 1 336 ? -35.146 3.024 17.362 1.00 97.19 336 LEU A C 1
ATOM 2755 O O . LEU A 1 336 ? -36.157 2.964 16.660 1.00 97.19 336 LEU A O 1
ATOM 2759 N N . GLU A 1 337 ? -35.198 2.916 18.693 1.00 95.31 337 GLU A N 1
ATOM 2760 C CA . GLU A 1 337 ? -36.440 2.903 19.470 1.00 95.31 337 GLU A CA 1
ATOM 2761 C C . GLU A 1 337 ? -37.276 4.181 19.306 1.00 95.31 337 GLU A C 1
ATOM 2763 O O . GLU A 1 337 ? -38.499 4.136 19.451 1.00 95.31 337 GLU A O 1
ATOM 2768 N N . PHE A 1 338 ? -36.657 5.310 18.941 1.00 96.38 338 PHE A N 1
ATOM 2769 C CA . PHE A 1 338 ? -37.375 6.556 18.693 1.00 96.38 338 PHE A CA 1
ATOM 2770 C C . PHE A 1 338 ? -37.702 6.723 17.209 1.00 96.38 338 PHE A C 1
ATOM 2772 O O . PHE A 1 338 ? -36.836 6.679 16.331 1.00 96.38 338 PHE A O 1
ATOM 2779 N N . GLY A 1 339 ? -38.975 7.007 16.921 1.00 95.94 339 GLY A N 1
ATOM 2780 C CA . GLY A 1 339 ? -39.472 7.140 15.550 1.00 95.94 339 GLY A CA 1
ATOM 2781 C C . GLY A 1 339 ? -38.728 8.190 14.715 1.00 95.94 339 GLY A C 1
ATOM 2782 O O . GLY A 1 339 ? -38.454 7.940 13.545 1.00 95.94 339 GLY A O 1
ATOM 2783 N N . GLN A 1 340 ? -38.343 9.330 15.303 1.00 97.75 340 GLN A N 1
ATOM 2784 C CA . GLN A 1 340 ? -37.611 10.384 14.581 1.00 97.75 340 GLN A CA 1
ATOM 2785 C C . GLN A 1 340 ? -36.191 9.952 14.183 1.00 97.75 340 GLN A C 1
ATOM 2787 O O . GLN A 1 340 ? -35.750 10.246 13.074 1.00 97.75 340 GLN A O 1
ATOM 2792 N N . ASN A 1 341 ? -35.498 9.216 15.053 1.00 97.94 341 ASN A N 1
ATOM 2793 C CA . ASN A 1 341 ? -34.176 8.657 14.782 1.00 97.94 341 ASN A CA 1
ATOM 2794 C C . ASN A 1 341 ? -34.236 7.600 13.672 1.00 97.94 341 ASN A C 1
ATOM 2796 O O . ASN A 1 341 ? -33.495 7.676 12.689 1.00 97.94 341 ASN A O 1
ATOM 2800 N N . SER A 1 342 ? -35.194 6.676 13.778 1.00 95.62 342 SER A N 1
ATOM 2801 C CA . SER A 1 342 ? -35.464 5.682 12.737 1.00 95.62 342 SER A CA 1
ATOM 2802 C C . SER A 1 342 ? -35.793 6.329 11.383 1.00 95.62 342 SER A C 1
ATOM 2804 O O . SER A 1 342 ? -35.236 5.933 10.361 1.00 95.62 342 SER A O 1
ATOM 2806 N N . GLN A 1 343 ? -36.642 7.362 11.354 1.00 97.00 343 GLN A N 1
ATOM 2807 C CA . GLN A 1 343 ? -36.971 8.098 10.123 1.00 97.00 343 GLN A CA 1
ATOM 2808 C C . GLN A 1 343 ? -35.762 8.835 9.536 1.00 97.00 343 GLN A C 1
ATOM 2810 O O . GLN A 1 343 ? -35.582 8.843 8.316 1.00 97.00 343 GLN A O 1
ATOM 2815 N N . PHE A 1 344 ? -34.916 9.431 10.382 1.00 97.62 344 PHE A N 1
ATOM 2816 C CA . PHE A 1 344 ? -33.693 10.091 9.932 1.00 97.62 344 PHE A CA 1
ATOM 2817 C C . PHE A 1 344 ? -32.771 9.111 9.204 1.00 97.62 344 PHE A C 1
ATOM 2819 O O . PHE A 1 344 ? -32.361 9.401 8.084 1.00 97.62 344 PHE A O 1
ATOM 2826 N N . LEU A 1 345 ? -32.504 7.936 9.781 1.00 96.81 345 LEU A N 1
ATOM 2827 C CA . LEU A 1 345 ? -31.617 6.936 9.174 1.00 96.81 345 LEU A CA 1
ATOM 2828 C C . LEU A 1 345 ? -32.235 6.214 7.971 1.00 96.81 345 LEU A C 1
ATOM 2830 O O . LEU A 1 345 ? -31.503 5.758 7.099 1.00 96.81 345 LEU A O 1
ATOM 2834 N N . GLN A 1 346 ? -33.564 6.151 7.865 1.00 95.31 346 GLN A N 1
ATOM 2835 C CA . GLN A 1 346 ? -34.223 5.713 6.629 1.00 95.31 346 GLN A CA 1
ATOM 2836 C C . GLN A 1 346 ? -34.019 6.717 5.488 1.00 95.31 346 GLN A C 1
ATOM 2838 O O . GLN A 1 346 ? -33.834 6.318 4.340 1.00 95.31 346 GLN A O 1
ATOM 2843 N N . LYS A 1 347 ? -34.039 8.020 5.794 1.00 97.06 347 LYS A N 1
ATOM 2844 C CA . LYS A 1 347 ? -33.829 9.089 4.807 1.00 97.06 347 LYS A CA 1
ATOM 2845 C C . LYS A 1 347 ? -32.348 9.306 4.474 1.00 97.06 347 LYS A C 1
ATOM 2847 O O . LYS A 1 347 ? -32.018 9.617 3.333 1.00 97.06 347 LYS A O 1
ATOM 2852 N N . TYR A 1 348 ? -31.478 9.150 5.465 1.00 96.12 348 TYR A N 1
ATOM 2853 C CA . TYR A 1 348 ? -30.036 9.373 5.396 1.00 96.12 348 TYR A CA 1
ATOM 2854 C C . TYR A 1 348 ? -29.298 8.166 5.995 1.00 96.12 348 TYR A C 1
ATOM 2856 O O . TYR A 1 348 ? -28.804 8.238 7.123 1.00 96.12 348 TYR A O 1
ATOM 2864 N N . PRO A 1 349 ? -29.249 7.032 5.277 1.00 96.12 349 PRO A N 1
ATOM 2865 C CA . PRO A 1 349 ? -28.605 5.829 5.786 1.00 96.12 349 PRO A CA 1
ATOM 2866 C C . PRO A 1 349 ? -27.090 6.012 5.919 1.00 96.12 349 PRO A C 1
ATOM 2868 O O . PRO A 1 349 ? -26.462 6.774 5.181 1.00 96.12 349 PRO A O 1
ATOM 2871 N N . ILE A 1 350 ? -26.489 5.267 6.851 1.00 97.31 350 ILE A N 1
ATOM 2872 C CA . ILE A 1 350 ? -25.029 5.176 7.004 1.00 97.31 350 ILE A CA 1
ATOM 2873 C C . ILE A 1 350 ? -24.437 4.670 5.682 1.00 97.31 350 ILE A C 1
ATOM 2875 O O . ILE A 1 350 ? -24.897 3.659 5.152 1.00 97.31 350 ILE A O 1
ATOM 2879 N N . ILE A 1 351 ? -23.418 5.348 5.152 1.00 93.88 351 ILE A N 1
ATOM 2880 C CA . ILE A 1 351 ? -22.849 5.054 3.829 1.00 93.88 351 ILE A CA 1
ATOM 2881 C C . ILE A 1 351 ? -21.718 4.029 3.990 1.00 93.88 351 ILE A C 1
ATOM 2883 O O . ILE A 1 351 ? -20.728 4.348 4.647 1.00 93.88 351 ILE A O 1
ATOM 2887 N N . PRO A 1 352 ? -21.800 2.822 3.404 1.00 93.88 352 PRO A N 1
ATOM 2888 C CA . PRO A 1 352 ? -20.777 1.793 3.582 1.00 93.88 352 PRO A CA 1
ATOM 2889 C C . PRO A 1 352 ? -19.459 2.178 2.896 1.00 93.88 352 PRO A C 1
ATOM 2891 O O . PRO A 1 352 ? -19.355 2.211 1.671 1.00 93.88 352 PRO A O 1
ATOM 2894 N N . VAL A 1 353 ? -18.426 2.461 3.698 1.00 89.44 353 VAL A N 1
ATOM 2895 C CA . VAL A 1 353 ? -17.092 2.892 3.218 1.00 89.44 353 VAL A CA 1
ATOM 2896 C C . VAL A 1 353 ? -15.929 2.070 3.797 1.00 89.44 353 VAL A C 1
ATOM 2898 O O . VAL A 1 353 ? -14.752 2.419 3.621 1.00 89.44 353 VAL A O 1
ATOM 2901 N N . ALA A 1 354 ? -16.245 0.976 4.494 1.00 89.75 354 ALA A N 1
ATOM 2902 C CA . ALA A 1 354 ? -15.296 0.060 5.120 1.00 89.75 354 ALA A CA 1
ATOM 2903 C C . ALA A 1 354 ? -15.830 -1.382 5.140 1.00 89.75 354 ALA A C 1
ATOM 2905 O O . ALA A 1 354 ? -17.032 -1.602 5.073 1.00 89.75 354 ALA A O 1
ATOM 2906 N N . ASP A 1 355 ? -14.939 -2.361 5.313 1.00 90.31 355 ASP A N 1
ATOM 2907 C CA . ASP A 1 355 ? -15.322 -3.777 5.434 1.00 90.31 355 ASP A CA 1
ATOM 2908 C C . ASP A 1 355 ? -15.962 -4.113 6.794 1.00 90.31 355 ASP A C 1
ATOM 2910 O O . ASP A 1 355 ? -16.732 -5.065 6.901 1.00 90.31 355 ASP A O 1
ATOM 2914 N N . THR A 1 356 ? -15.611 -3.367 7.847 1.00 95.44 356 THR A N 1
ATOM 2915 C CA . THR A 1 356 ? -16.074 -3.587 9.226 1.00 95.44 356 THR A CA 1
ATOM 2916 C C . THR A 1 356 ? -16.785 -2.350 9.759 1.00 95.44 356 THR A C 1
ATOM 2918 O O . THR A 1 356 ? -16.206 -1.259 9.725 1.00 95.44 356 THR A O 1
ATOM 2921 N N . LEU A 1 357 ? -17.993 -2.541 10.295 1.00 98.25 357 LEU A N 1
ATOM 2922 C CA . LEU A 1 357 ? -18.740 -1.536 11.053 1.00 98.25 357 LEU A CA 1
ATOM 2923 C C . LEU A 1 357 ? -18.698 -1.853 12.553 1.00 98.25 357 LEU A C 1
ATOM 2925 O O . LEU A 1 357 ? -18.824 -3.003 12.972 1.00 98.25 357 LEU A O 1
ATOM 2929 N N . VAL A 1 358 ? -18.530 -0.818 13.368 1.00 98.50 358 VAL A N 1
ATOM 2930 C CA . VAL A 1 358 ? -18.647 -0.878 14.824 1.00 98.50 358 VAL A CA 1
ATOM 2931 C C . VAL A 1 358 ? -19.818 -0.008 15.266 1.00 98.50 358 VAL A C 1
ATOM 2933 O O . VAL A 1 358 ? -19.865 1.184 14.964 1.00 98.50 358 VAL A O 1
ATOM 2936 N N . LEU A 1 359 ? -20.733 -0.611 16.014 1.00 98.75 359 LEU A N 1
ATOM 2937 C CA . LEU A 1 359 ? -21.856 0.043 16.668 1.00 98.75 359 LEU A CA 1
ATOM 2938 C C . LEU A 1 359 ? -21.545 0.162 18.170 1.00 98.75 359 LEU A C 1
ATOM 2940 O O . LEU A 1 359 ? -21.615 -0.825 18.906 1.00 98.75 359 LEU A O 1
ATOM 2944 N N . ALA A 1 360 ? -21.128 1.349 18.614 1.00 98.44 360 ALA A N 1
ATOM 2945 C CA . ALA A 1 360 ? -20.569 1.599 19.947 1.00 98.44 360 ALA A CA 1
ATOM 2946 C C . ALA A 1 360 ? -21.629 1.952 21.018 1.00 98.44 360 ALA A C 1
ATOM 2948 O O . ALA A 1 360 ? -21.434 2.865 21.820 1.00 98.44 360 ALA A O 1
ATOM 2949 N N . GLY A 1 361 ? -22.728 1.194 21.045 1.00 97.81 361 GLY A N 1
ATOM 2950 C CA . GLY A 1 361 ? -23.804 1.302 22.040 1.00 97.81 361 GLY A CA 1
ATOM 2951 C C . GLY A 1 361 ? -24.934 2.251 21.663 1.00 97.81 361 GLY A C 1
ATOM 2952 O O . GLY A 1 361 ? -24.796 3.049 20.730 1.00 97.81 361 GLY A O 1
ATOM 2953 N N . ASP A 1 362 ? -26.049 2.101 22.377 1.00 98.44 362 ASP A N 1
ATOM 2954 C CA . ASP A 1 362 ? -27.301 2.840 22.221 1.00 98.44 362 ASP A CA 1
ATOM 2955 C C . ASP A 1 362 ? -27.846 2.801 20.787 1.00 98.44 362 ASP A C 1
ATOM 2957 O O . ASP A 1 362 ? -28.152 3.809 20.145 1.00 98.44 362 ASP A O 1
ATOM 2961 N N . ILE A 1 363 ? -27.939 1.589 20.240 1.00 98.19 363 ILE A N 1
ATOM 2962 C CA . ILE A 1 363 ? -28.474 1.352 18.896 1.00 98.19 363 ILE A CA 1
ATOM 2963 C C . ILE A 1 363 ? -29.978 1.159 18.948 1.00 98.19 363 ILE A C 1
ATOM 2965 O O . ILE A 1 363 ? -30.704 1.783 18.176 1.00 98.19 363 ILE A O 1
ATOM 2969 N N . THR A 1 364 ? -30.429 0.256 19.816 1.00 96.81 364 THR A N 1
ATOM 2970 C CA . THR A 1 364 ? -31.839 -0.052 20.054 1.00 96.81 364 THR A CA 1
ATOM 2971 C C . THR A 1 364 ? -31.987 -0.951 21.283 1.00 96.81 364 THR A C 1
ATOM 2973 O O . THR A 1 364 ? -30.995 -1.360 21.879 1.00 96.81 364 THR A O 1
ATOM 2976 N N . TYR A 1 365 ? -33.213 -1.310 21.657 1.00 95.44 365 TYR A N 1
ATOM 2977 C CA . TYR A 1 365 ? -33.487 -2.204 22.781 1.00 95.44 365 TYR A CA 1
ATOM 2978 C C . TYR A 1 365 ? -33.085 -3.663 22.506 1.00 95.44 365 TYR A C 1
ATOM 2980 O O . TYR A 1 365 ? -33.278 -4.185 21.409 1.00 95.44 365 TYR A O 1
ATOM 2988 N N . LEU A 1 366 ? -32.613 -4.371 23.537 1.00 92.06 366 LEU A N 1
ATOM 2989 C CA . LEU A 1 366 ? -32.339 -5.816 23.502 1.00 92.06 366 LEU A CA 1
ATOM 2990 C C . LEU A 1 366 ? -33.622 -6.648 23.676 1.00 92.06 366 LEU A C 1
ATOM 2992 O O . LEU A 1 366 ? -33.759 -7.476 24.584 1.00 92.06 366 LEU A O 1
ATOM 2996 N N . ARG A 1 367 ? -34.577 -6.424 22.773 1.00 88.12 367 ARG A N 1
ATOM 2997 C CA . ARG A 1 367 ? -35.864 -7.122 22.699 1.00 88.12 367 ARG A CA 1
ATOM 2998 C C . ARG A 1 367 ? -36.067 -7.655 21.279 1.00 88.12 367 ARG A C 1
ATOM 3000 O O . ARG A 1 367 ? -35.679 -7.009 20.311 1.00 88.12 367 ARG A O 1
ATOM 3007 N N . ASN A 1 368 ? -36.654 -8.847 21.158 1.00 83.00 368 ASN A N 1
ATOM 3008 C CA . ASN A 1 368 ? -36.699 -9.592 19.892 1.00 83.00 368 ASN A CA 1
ATOM 3009 C C . ASN A 1 368 ? -37.330 -8.813 18.725 1.00 83.00 368 ASN A C 1
ATOM 3011 O O . ASN A 1 368 ? -36.834 -8.894 17.608 1.00 83.00 368 ASN A O 1
ATOM 3015 N N . ASP A 1 369 ? -38.373 -8.027 18.979 1.00 83.81 369 ASP A N 1
ATOM 3016 C CA . ASP A 1 369 ? -39.037 -7.188 17.974 1.00 83.81 369 ASP A CA 1
ATOM 3017 C C . ASP A 1 369 ? -38.115 -6.103 17.393 1.00 83.81 369 ASP A C 1
ATOM 3019 O O . ASP A 1 369 ? -38.217 -5.761 16.217 1.00 83.81 369 ASP A O 1
ATOM 3023 N N . PHE A 1 370 ? -37.154 -5.601 18.171 1.00 86.56 370 PHE A N 1
ATOM 3024 C CA . PHE A 1 370 ? -36.147 -4.664 17.674 1.00 86.56 370 PHE A CA 1
ATOM 3025 C C . PHE A 1 370 ? -35.037 -5.349 16.875 1.00 86.56 370 PHE A C 1
ATOM 3027 O O . PHE A 1 370 ? -34.444 -4.724 15.995 1.00 86.56 370 PHE A O 1
ATOM 3034 N N . PHE A 1 371 ? -34.785 -6.641 17.095 1.00 86.12 371 PHE A N 1
ATOM 3035 C CA . PHE A 1 371 ? -33.859 -7.411 16.256 1.00 86.12 371 PHE A CA 1
ATOM 3036 C C . PHE A 1 371 ? -34.428 -7.694 14.859 1.00 86.12 371 PHE A C 1
ATOM 3038 O O . PHE A 1 371 ? -33.662 -7.938 13.922 1.00 86.12 371 PHE A O 1
ATOM 3045 N N . GLU A 1 372 ? -35.749 -7.613 14.685 1.00 86.56 372 GLU A N 1
ATOM 3046 C CA . GLU A 1 372 ? -36.431 -7.686 13.384 1.00 86.56 372 GLU A CA 1
ATOM 3047 C C . GLU A 1 372 ? -36.391 -6.356 12.609 1.00 86.56 372 GLU A C 1
ATOM 3049 O O . GLU A 1 372 ? -36.856 -6.276 11.471 1.00 86.56 372 GLU A O 1
ATOM 3054 N N . ASN A 1 373 ? -35.801 -5.300 13.180 1.00 89.19 373 ASN A N 1
ATOM 3055 C CA . ASN A 1 373 ? -35.652 -4.019 12.501 1.00 89.19 373 ASN A CA 1
ATOM 3056 C C . ASN A 1 373 ? -34.808 -4.164 11.216 1.00 89.19 373 ASN A C 1
ATOM 3058 O O . ASN A 1 373 ? -33.684 -4.675 11.246 1.00 89.19 373 ASN A O 1
ATOM 3062 N N . LYS A 1 374 ? -35.324 -3.626 10.099 1.00 93.06 374 LYS A N 1
ATOM 3063 C CA . LYS A 1 374 ? -34.673 -3.620 8.772 1.00 93.06 374 LYS A CA 1
ATOM 3064 C C . LYS A 1 374 ? -33.279 -2.989 8.765 1.00 93.06 374 LYS A C 1
ATOM 3066 O O . LYS A 1 374 ? -32.508 -3.226 7.841 1.00 93.06 374 LYS A O 1
ATOM 3071 N N . PHE A 1 375 ? -32.939 -2.192 9.777 1.00 96.12 375 PHE A N 1
ATOM 3072 C CA . PHE A 1 375 ? -31.587 -1.685 9.975 1.00 96.12 375 PHE A CA 1
ATOM 3073 C C . PHE A 1 375 ? -30.550 -2.814 10.044 1.00 96.12 375 PHE A C 1
ATOM 3075 O O . PHE A 1 375 ? -29.497 -2.709 9.421 1.00 96.12 375 PHE A O 1
ATOM 3082 N N . PHE A 1 376 ? -30.844 -3.912 10.746 1.00 96.88 376 PHE A N 1
ATOM 3083 C CA . PHE A 1 376 ? -29.903 -5.028 10.847 1.00 96.88 376 PHE A CA 1
ATOM 3084 C C . PHE A 1 376 ? -29.760 -5.794 9.530 1.00 96.88 376 PHE A C 1
ATOM 3086 O O . PHE A 1 376 ? -28.669 -6.285 9.246 1.00 96.88 376 PHE A O 1
ATOM 3093 N N . ASP A 1 377 ? -30.807 -5.835 8.702 1.00 96.50 377 ASP A N 1
ATOM 3094 C CA . ASP A 1 377 ? -30.724 -6.378 7.340 1.00 96.50 377 ASP A CA 1
ATOM 3095 C C . ASP A 1 377 ? -29.848 -5.474 6.465 1.00 96.50 377 ASP A C 1
ATOM 3097 O O . ASP A 1 377 ? -28.872 -5.935 5.878 1.00 96.50 377 ASP A O 1
ATOM 3101 N N . TYR A 1 378 ? -30.107 -4.160 6.487 1.00 96.75 378 TYR A N 1
ATOM 3102 C CA . TYR A 1 378 ? -29.300 -3.164 5.779 1.00 96.75 378 TYR A CA 1
ATOM 3103 C C . TYR A 1 378 ? -27.815 -3.265 6.147 1.00 96.75 378 TYR A C 1
ATOM 3105 O O . TYR A 1 378 ? -26.949 -3.303 5.274 1.00 96.75 378 TYR A O 1
ATOM 3113 N N . VAL A 1 379 ? -27.507 -3.347 7.440 1.00 97.44 379 VAL A N 1
ATOM 3114 C CA . VAL A 1 379 ? -26.130 -3.475 7.920 1.00 97.44 379 VAL A CA 1
ATOM 3115 C C . VAL A 1 379 ? -25.514 -4.828 7.534 1.00 97.44 379 VAL A C 1
ATOM 3117 O O . VAL A 1 379 ? -24.344 -4.883 7.152 1.00 97.44 379 VAL A O 1
ATOM 3120 N N . SER A 1 380 ? -26.287 -5.915 7.587 1.00 97.69 380 SER A N 1
ATOM 3121 C CA . SER A 1 380 ? -25.829 -7.250 7.180 1.00 97.69 380 SER A CA 1
ATOM 3122 C C . SER A 1 380 ? -25.488 -7.326 5.689 1.00 97.69 380 SER A C 1
ATOM 3124 O O . SER A 1 380 ? -24.525 -8.004 5.318 1.00 97.69 380 SER A O 1
ATOM 3126 N N . ASP A 1 381 ? -26.237 -6.612 4.850 1.00 96.94 381 ASP A N 1
ATOM 3127 C CA . ASP A 1 381 ? -26.072 -6.617 3.395 1.00 96.94 381 ASP A CA 1
ATOM 3128 C C . ASP A 1 381 ? -24.933 -5.712 2.906 1.00 96.94 381 ASP A C 1
ATOM 3130 O O . ASP A 1 381 ? -24.342 -5.982 1.859 1.00 96.94 381 ASP A O 1
ATOM 3134 N N . ASN A 1 382 ? -24.599 -4.653 3.653 1.00 96.12 382 ASN A N 1
ATOM 3135 C CA . ASN A 1 382 ? -23.674 -3.610 3.193 1.00 96.12 382 ASN A CA 1
ATOM 3136 C C . ASN A 1 382 ? -22.265 -3.669 3.807 1.00 96.12 382 ASN A C 1
ATOM 3138 O O . ASN A 1 382 ? -21.341 -3.074 3.251 1.00 96.12 382 ASN A O 1
ATOM 3142 N N . TRP A 1 383 ? -22.062 -4.394 4.911 1.00 96.19 383 TRP A N 1
ATOM 3143 C CA . TRP A 1 383 ? -20.736 -4.609 5.505 1.00 96.19 383 TRP A CA 1
ATOM 3144 C C . TRP A 1 383 ? -20.376 -6.089 5.505 1.00 96.19 383 TRP A C 1
ATOM 3146 O O . TRP A 1 383 ? -21.242 -6.947 5.642 1.00 96.19 383 TRP A O 1
ATOM 3156 N N . LYS A 1 384 ? -19.080 -6.418 5.405 1.00 94.50 384 LYS A N 1
ATOM 3157 C CA . LYS A 1 384 ? -18.644 -7.820 5.528 1.00 94.50 384 LYS A CA 1
ATOM 3158 C C . LYS A 1 384 ? -18.930 -8.350 6.925 1.00 94.50 384 LYS A C 1
ATOM 3160 O O . LYS A 1 384 ? -19.337 -9.499 7.057 1.00 94.50 384 LYS A O 1
ATOM 3165 N N . GLN A 1 385 ? -18.741 -7.510 7.941 1.00 96.62 385 GLN A N 1
ATOM 3166 C CA . GLN A 1 385 ? -19.028 -7.828 9.335 1.00 96.62 385 GLN A CA 1
ATOM 3167 C C . GLN A 1 385 ? -19.335 -6.568 10.149 1.00 96.62 385 GLN A C 1
ATOM 3169 O O . GLN A 1 385 ? -18.760 -5.503 9.909 1.00 96.62 385 GLN A O 1
ATOM 3174 N N . THR A 1 386 ? -20.195 -6.719 11.152 1.00 98.31 386 THR A N 1
ATOM 3175 C CA . THR A 1 386 ? -20.551 -5.663 12.098 1.00 98.31 386 THR A CA 1
ATOM 3176 C C . THR A 1 386 ? -20.473 -6.172 13.526 1.00 98.31 386 THR A C 1
ATOM 3178 O O . THR A 1 386 ? -20.983 -7.250 13.835 1.00 98.31 386 THR A O 1
ATOM 3181 N N . PHE A 1 387 ? -19.875 -5.369 14.402 1.00 98.25 387 PHE A N 1
ATOM 3182 C CA . PHE A 1 387 ? -19.825 -5.629 15.838 1.00 98.25 387 PHE A CA 1
ATOM 3183 C C . PHE A 1 387 ? -20.596 -4.559 16.592 1.00 98.25 387 PHE A C 1
ATOM 3185 O O . PHE A 1 387 ? -20.373 -3.369 16.384 1.00 98.25 387 PHE A O 1
ATOM 3192 N N . TRP A 1 388 ? -21.475 -4.996 17.480 1.00 98.19 388 TRP A N 1
ATOM 3193 C CA . TRP A 1 388 ? -22.328 -4.154 18.300 1.00 98.19 388 TRP A CA 1
ATOM 3194 C C . TRP A 1 388 ? -22.041 -4.425 19.773 1.00 98.19 388 TRP A C 1
ATOM 3196 O O . TRP A 1 388 ? -22.064 -5.576 20.208 1.00 98.19 388 TRP A O 1
ATOM 3206 N N . ILE A 1 389 ? -21.745 -3.367 20.528 1.00 97.50 389 ILE A N 1
ATOM 3207 C CA . ILE A 1 389 ? -21.714 -3.416 21.993 1.00 97.50 389 ILE A CA 1
ATOM 3208 C C . ILE A 1 389 ? -22.989 -2.798 22.559 1.00 97.50 389 ILE A C 1
ATOM 3210 O O . ILE A 1 389 ? -23.458 -1.819 21.989 1.00 97.50 389 ILE A O 1
ATOM 3214 N N . PRO A 1 390 ? -23.527 -3.302 23.680 1.00 96.38 390 PRO A N 1
ATOM 3215 C CA . PRO A 1 390 ? -24.628 -2.632 24.351 1.00 96.38 390 PRO A CA 1
ATOM 3216 C C . PRO A 1 390 ? -24.140 -1.362 25.066 1.00 96.38 390 PRO A C 1
ATOM 3218 O O . PRO A 1 390 ? -23.076 -1.371 25.702 1.00 96.38 390 PRO A O 1
ATOM 3221 N N . GLY A 1 391 ? -24.922 -0.292 24.963 1.00 96.75 391 GLY A N 1
ATOM 3222 C CA . GLY A 1 391 ? -24.921 0.867 25.846 1.00 96.75 391 GLY A CA 1
ATOM 3223 C C . GLY A 1 391 ? -25.915 0.691 26.999 1.00 96.75 391 GLY A C 1
ATOM 3224 O O . GLY A 1 391 ? -26.150 -0.440 27.437 1.00 96.75 391 GLY A O 1
ATOM 3225 N N . ASN A 1 392 ? -26.438 1.786 27.552 1.00 96.62 392 ASN A N 1
ATOM 3226 C CA . ASN A 1 392 ? -27.430 1.740 28.635 1.00 96.62 392 ASN A CA 1
ATOM 3227 C C . ASN A 1 392 ? -28.861 1.600 28.088 1.00 96.62 392 ASN A C 1
ATOM 3229 O O . ASN A 1 392 ? -29.654 0.849 28.669 1.00 96.62 392 ASN A O 1
ATOM 3233 N N . HIS A 1 393 ? -29.177 2.226 26.948 1.00 97.06 393 HIS A N 1
ATOM 3234 C CA . HIS A 1 393 ? -30.521 2.189 26.359 1.00 97.06 393 HIS A CA 1
ATOM 3235 C C . HIS A 1 393 ? -30.933 0.794 25.904 1.00 97.06 393 HIS A C 1
ATOM 3237 O O . HIS A 1 393 ? -32.112 0.449 25.991 1.00 97.06 393 HIS A O 1
ATOM 3243 N N . GLU A 1 394 ? -29.979 -0.052 25.510 1.00 96.06 394 GLU A N 1
ATOM 3244 C CA . GLU A 1 394 ? -30.218 -1.467 25.223 1.00 96.06 394 GLU A CA 1
ATOM 3245 C C . GLU A 1 394 ? -31.064 -2.175 26.304 1.00 96.06 394 GLU A C 1
ATOM 3247 O O . GLU A 1 394 ? -31.852 -3.070 25.983 1.00 96.06 394 GLU A O 1
ATOM 3252 N N . TYR A 1 395 ? -30.959 -1.749 27.569 1.00 95.81 395 TYR A N 1
ATOM 3253 C CA . TYR A 1 395 ? -31.643 -2.359 28.712 1.00 95.81 395 TYR A CA 1
ATOM 3254 C C . TYR A 1 395 ? -32.965 -1.682 29.122 1.00 95.81 395 TYR A C 1
ATOM 3256 O O . TYR A 1 395 ? -33.660 -2.205 29.990 1.00 95.81 395 TYR A O 1
ATOM 3264 N N . TYR A 1 396 ? -33.384 -0.586 28.478 1.00 95.19 396 TYR A N 1
ATOM 3265 C CA . TYR A 1 396 ? -34.589 0.194 28.838 1.00 95.19 396 TYR A CA 1
ATOM 3266 C C . TYR A 1 396 ? -35.923 -0.460 28.427 1.00 95.19 396 TYR A C 1
ATOM 3268 O O . TYR A 1 396 ? -36.975 0.175 28.411 1.00 95.19 396 TYR A O 1
ATOM 3276 N N . CYS A 1 397 ? -35.910 -1.747 28.089 1.00 88.69 397 CYS A N 1
ATOM 3277 C CA . CYS A 1 397 ? -37.083 -2.486 27.623 1.00 88.69 397 CYS A CA 1
ATOM 3278 C C . CYS A 1 397 ? -37.665 -3.455 28.666 1.00 88.69 397 CYS A C 1
ATOM 3280 O O . CYS A 1 397 ? -38.430 -4.353 28.311 1.00 88.69 397 CYS A O 1
ATOM 3282 N N . GLY A 1 398 ? -37.306 -3.284 29.945 1.00 84.06 398 GLY A N 1
ATOM 3283 C CA . GLY A 1 398 ? -37.786 -4.118 31.055 1.00 84.06 398 GLY A CA 1
ATOM 3284 C C . GLY A 1 398 ? -37.153 -5.511 31.112 1.00 84.06 398 GLY A C 1
ATOM 3285 O O . GLY A 1 398 ? -37.620 -6.380 31.850 1.00 84.06 398 GLY A O 1
ATOM 3286 N N . ILE A 1 399 ? -36.098 -5.745 30.329 1.00 88.00 399 ILE A N 1
ATOM 3287 C CA . ILE A 1 399 ? -35.292 -6.959 30.428 1.00 88.00 399 ILE A CA 1
ATOM 3288 C C . ILE A 1 399 ? -34.377 -6.889 31.649 1.00 88.00 399 ILE A C 1
ATOM 3290 O O . ILE A 1 399 ? -33.883 -5.828 32.020 1.00 88.00 399 ILE A O 1
ATOM 3294 N N . ASP A 1 400 ? -34.103 -8.050 32.235 1.00 91.38 400 ASP A N 1
ATOM 3295 C CA . ASP A 1 400 ? -33.011 -8.169 33.193 1.00 91.38 400 ASP A CA 1
ATOM 3296 C C . ASP A 1 400 ? -31.687 -8.232 32.428 1.00 91.38 400 ASP A C 1
ATOM 3298 O O . ASP A 1 400 ? -31.464 -9.159 31.637 1.00 91.38 400 ASP A O 1
ATOM 3302 N N . MET A 1 401 ? -30.819 -7.249 32.655 1.00 90.81 401 MET A N 1
ATOM 3303 C CA . MET A 1 401 ? -29.534 -7.143 31.974 1.00 90.81 401 MET A CA 1
ATOM 3304 C C . MET A 1 401 ? -28.611 -8.335 32.244 1.00 90.81 401 MET A C 1
ATOM 3306 O O . MET A 1 401 ? -27.762 -8.644 31.406 1.00 90.81 401 MET A O 1
ATOM 3310 N N . ASP A 1 402 ? -28.793 -9.054 33.360 1.00 87.00 402 ASP A N 1
ATOM 3311 C CA . ASP A 1 402 ? -27.973 -10.224 33.691 1.00 87.00 402 ASP A CA 1
ATOM 3312 C C . ASP A 1 402 ? -28.140 -11.358 32.665 1.00 87.00 402 ASP A C 1
ATOM 3314 O O . ASP A 1 402 ? -27.231 -12.170 32.486 1.00 87.00 402 ASP A O 1
ATOM 3318 N N . LYS A 1 403 ? -29.247 -11.368 31.904 1.00 83.94 403 LYS A N 1
ATOM 3319 C CA . LYS A 1 403 ? -29.462 -12.290 30.771 1.00 83.94 403 LYS A CA 1
ATOM 3320 C C . LYS A 1 403 ? -28.499 -12.054 29.606 1.00 83.94 403 LYS A C 1
ATOM 3322 O O . LYS A 1 403 ? -28.297 -12.954 28.796 1.00 83.94 403 LYS A O 1
ATOM 3327 N N . TYR A 1 404 ? -27.907 -10.865 29.530 1.00 81.19 404 TYR A N 1
ATOM 3328 C CA . TYR A 1 404 ? -26.994 -10.440 28.473 1.00 81.19 404 TYR A CA 1
ATOM 3329 C C . TYR A 1 404 ? -25.574 -10.189 29.009 1.00 81.19 404 TYR A C 1
ATOM 3331 O O . TYR A 1 404 ? -24.803 -9.419 28.434 1.00 81.19 404 TYR A O 1
ATOM 3339 N N . GLN A 1 405 ? -25.172 -10.884 30.081 1.00 73.62 405 GLN A N 1
ATOM 3340 C CA . GLN A 1 405 ? -23.754 -11.058 30.416 1.00 73.62 405 GLN A CA 1
ATOM 3341 C C . GLN A 1 405 ? -23.119 -12.046 29.425 1.00 73.62 405 GLN A C 1
ATOM 3343 O O . GLN A 1 405 ? -22.974 -13.239 29.688 1.00 73.62 405 GLN A O 1
ATOM 3348 N N . LEU A 1 406 ? -22.802 -11.539 28.234 1.00 75.19 406 LEU A N 1
ATOM 3349 C CA . LEU A 1 406 ? -22.371 -12.337 27.089 1.00 75.19 406 LEU A CA 1
ATOM 3350 C C . LEU A 1 406 ? -21.009 -12.990 27.346 1.00 75.19 406 LEU A C 1
ATOM 3352 O O . LEU A 1 406 ? -19.988 -12.311 27.411 1.00 75.19 406 LEU A O 1
ATOM 3356 N N . SER A 1 407 ? -20.986 -14.319 27.453 1.00 72.62 407 SER A N 1
ATOM 3357 C CA . SER A 1 407 ? -19.748 -15.112 27.435 1.00 72.62 407 SER A CA 1
ATOM 3358 C C . SER A 1 407 ? -19.262 -15.403 26.012 1.00 72.62 407 SER A C 1
ATOM 3360 O O . SER A 1 407 ? -18.084 -15.681 25.800 1.00 72.62 407 SER A O 1
ATOM 3362 N N . THR A 1 408 ? -20.170 -15.332 25.035 1.00 81.31 408 THR A N 1
ATOM 3363 C CA . THR A 1 408 ? -19.908 -15.521 23.606 1.00 81.31 408 THR A CA 1
ATOM 3364 C C . THR A 1 408 ? -20.717 -14.508 22.787 1.00 81.31 408 THR A C 1
ATOM 3366 O O . THR A 1 408 ? -21.800 -14.110 23.225 1.00 81.31 408 THR A O 1
ATOM 3369 N N . PRO A 1 409 ? -20.215 -14.055 21.621 1.00 92.31 409 PRO A N 1
ATOM 3370 C CA . PRO A 1 409 ? -20.971 -13.173 20.736 1.00 92.31 409 PRO A CA 1
ATOM 3371 C C . PRO A 1 409 ? -22.294 -13.798 20.272 1.00 92.31 409 PRO A C 1
ATOM 3373 O O . PRO A 1 409 ? -22.325 -14.959 19.867 1.00 92.31 409 PRO A O 1
ATOM 3376 N N . ILE A 1 410 ? -23.369 -13.010 20.267 1.00 92.44 410 ILE A N 1
ATOM 3377 C CA . ILE A 1 410 ? -24.684 -13.393 19.742 1.00 92.44 410 ILE A CA 1
ATOM 3378 C C . ILE A 1 410 ? -24.806 -12.895 18.304 1.00 92.44 410 ILE A C 1
ATOM 3380 O O . ILE A 1 410 ? -24.667 -11.702 18.037 1.00 92.44 410 ILE A O 1
ATOM 3384 N N . ALA A 1 411 ? -25.101 -13.795 17.369 1.00 94.50 411 ALA A N 1
ATOM 3385 C CA . ALA A 1 411 ? -25.398 -13.425 15.990 1.00 94.50 411 ALA A CA 1
ATOM 3386 C C . ALA A 1 411 ? -26.829 -12.868 15.880 1.00 94.50 411 ALA A C 1
ATOM 3388 O O . ALA A 1 411 ? -27.799 -13.597 16.068 1.00 94.50 411 ALA A O 1
ATOM 3389 N N . ILE A 1 412 ? -26.956 -11.583 15.546 1.00 95.31 412 ILE A N 1
ATOM 3390 C CA . ILE A 1 412 ? -28.235 -10.931 15.205 1.00 95.31 412 ILE A CA 1
ATOM 3391 C C . ILE A 1 412 ? -28.604 -11.224 13.744 1.00 95.31 412 ILE A C 1
ATOM 3393 O O . ILE A 1 412 ? -29.773 -11.388 13.398 1.00 95.31 412 ILE A O 1
ATOM 3397 N N . ARG A 1 413 ? -27.584 -11.312 12.884 1.00 96.56 413 ARG A N 1
ATOM 3398 C CA . ARG A 1 413 ? -27.624 -11.783 11.489 1.00 96.56 413 ARG A CA 1
ATOM 3399 C C . ARG A 1 413 ? -26.353 -12.588 11.206 1.00 96.56 413 ARG A C 1
ATOM 3401 O O . ARG A 1 413 ? -25.478 -12.677 12.063 1.00 96.56 413 ARG A O 1
ATOM 3408 N N . LYS A 1 414 ? -26.205 -13.114 9.982 1.00 95.31 414 LYS A N 1
ATOM 3409 C CA . LYS A 1 414 ? -25.048 -13.935 9.551 1.00 95.31 414 LYS A CA 1
ATOM 3410 C C . LYS A 1 414 ? -23.674 -13.307 9.843 1.00 95.31 414 LYS A C 1
ATOM 3412 O O . LYS A 1 414 ? -22.695 -14.023 10.010 1.00 95.31 414 LYS A O 1
ATOM 3417 N N . ASN A 1 415 ? -23.604 -11.978 9.869 1.00 97.31 415 ASN A N 1
ATOM 3418 C CA . ASN A 1 415 ? -22.381 -11.196 10.020 1.00 97.31 415 ASN A CA 1
ATOM 3419 C C . ASN A 1 415 ? -22.558 -9.968 10.931 1.00 97.31 415 ASN A C 1
ATOM 3421 O O . ASN A 1 415 ? -21.751 -9.042 10.873 1.00 97.31 415 ASN A O 1
ATOM 3425 N N . VAL A 1 416 ? -23.609 -9.941 11.755 1.00 98.06 416 VAL A N 1
ATOM 3426 C CA . VAL A 1 416 ? -23.860 -8.867 12.726 1.00 98.06 416 VAL A CA 1
ATOM 3427 C C . VAL A 1 416 ? -23.867 -9.485 14.112 1.00 98.06 416 VAL A C 1
ATOM 3429 O O . VAL A 1 416 ? -24.718 -10.324 14.404 1.00 98.06 416 VAL A O 1
ATOM 3432 N N . PHE A 1 417 ? -22.918 -9.081 14.951 1.00 97.00 417 PHE A N 1
ATOM 3433 C CA . PHE A 1 417 ? -22.658 -9.728 16.231 1.00 97.00 417 PHE A CA 1
ATOM 3434 C C . PHE A 1 417 ? -22.808 -8.743 17.386 1.00 97.00 417 PHE A C 1
ATOM 3436 O O . PHE A 1 417 ? -22.086 -7.749 17.449 1.00 97.00 417 PHE A O 1
ATOM 3443 N N . LEU A 1 418 ? -23.709 -9.053 18.315 1.00 96.69 418 LEU A N 1
ATOM 3444 C CA . LEU A 1 418 ? -23.790 -8.411 19.620 1.00 96.69 418 LEU A CA 1
ATOM 3445 C C . LEU A 1 418 ? -22.779 -9.075 20.561 1.00 96.69 418 LEU A C 1
ATOM 3447 O O . LEU A 1 418 ? -22.747 -10.299 20.693 1.00 96.69 418 LEU A O 1
ATOM 3451 N N . LEU A 1 419 ? -21.944 -8.280 21.216 1.00 96.31 419 LEU A N 1
ATOM 3452 C CA . LEU A 1 419 ? -20.900 -8.763 22.114 1.00 96.31 419 LEU A CA 1
ATOM 3453 C C . LEU A 1 419 ? -20.608 -7.744 23.214 1.00 96.31 419 LEU A C 1
ATOM 3455 O O . LEU A 1 419 ? -20.901 -6.560 23.092 1.00 96.31 419 LEU A O 1
ATOM 3459 N N . ASN A 1 420 ? -20.008 -8.200 24.305 1.00 96.38 420 ASN A N 1
ATOM 3460 C CA . ASN A 1 420 ? -19.543 -7.331 25.378 1.00 96.38 420 ASN A CA 1
ATOM 3461 C C . ASN A 1 420 ? -18.356 -7.995 26.076 1.00 96.38 420 ASN A C 1
ATOM 3463 O O . ASN A 1 420 ? -18.265 -9.220 26.086 1.00 96.38 420 ASN A O 1
ATOM 3467 N N . ASN A 1 421 ? -17.440 -7.202 26.630 1.00 96.31 421 ASN A N 1
ATOM 3468 C CA . ASN A 1 421 ? -16.231 -7.682 27.310 1.00 96.31 421 ASN A CA 1
ATOM 3469 C C . ASN A 1 421 ? -15.510 -8.803 26.536 1.00 96.31 421 ASN A C 1
ATOM 3471 O O . ASN A 1 421 ? -15.164 -9.849 27.080 1.00 96.31 421 ASN A O 1
ATOM 3475 N N . THR A 1 422 ? -15.327 -8.581 25.233 1.00 96.12 422 THR A N 1
ATOM 3476 C CA . THR A 1 422 ? -14.783 -9.554 24.277 1.00 96.12 422 THR A CA 1
ATOM 3477 C C . THR A 1 422 ? -13.728 -8.873 23.406 1.00 96.12 422 THR A C 1
ATOM 3479 O O . THR A 1 422 ? -13.809 -7.669 23.160 1.00 96.12 422 THR A O 1
ATOM 3482 N N . SER A 1 423 ? -12.731 -9.618 22.922 1.00 96.56 423 SER A N 1
ATOM 3483 C CA . SER A 1 423 ? -11.841 -9.136 21.864 1.00 96.56 423 SER A CA 1
ATOM 3484 C C . SER A 1 423 ? -11.889 -10.022 20.626 1.00 96.56 423 SER A C 1
ATOM 3486 O O . SER A 1 423 ? -12.065 -11.235 20.716 1.00 96.56 423 SER A O 1
ATOM 3488 N N . ILE A 1 424 ? -11.745 -9.401 19.456 1.00 95.12 424 ILE A N 1
ATOM 3489 C CA . ILE A 1 424 ? -11.763 -10.078 18.157 1.00 95.12 424 ILE A CA 1
ATOM 3490 C C . ILE A 1 424 ? -10.558 -9.604 17.353 1.00 95.12 424 ILE A C 1
ATOM 3492 O O . ILE A 1 424 ? -10.281 -8.406 17.278 1.00 95.12 424 ILE A O 1
ATOM 3496 N N . LYS A 1 425 ? -9.828 -10.545 16.747 1.00 92.88 425 LYS A N 1
ATOM 3497 C CA . LYS A 1 425 ? -8.709 -10.242 15.850 1.00 92.88 425 LYS A CA 1
ATOM 3498 C C . LYS A 1 425 ? -9.193 -10.211 14.404 1.00 92.88 425 LYS A C 1
ATOM 3500 O O . LYS A 1 425 ? -9.725 -11.204 13.921 1.00 92.88 425 LYS A O 1
ATOM 3505 N N . ILE A 1 426 ? -8.965 -9.102 13.707 1.00 85.06 426 ILE A N 1
ATOM 3506 C CA . ILE A 1 426 ? -9.317 -8.915 12.292 1.00 85.06 426 ILE A CA 1
ATOM 3507 C C . ILE A 1 426 ? -8.106 -8.323 11.584 1.00 85.06 426 ILE A C 1
ATOM 3509 O O . ILE A 1 426 ? -7.602 -7.281 11.998 1.00 85.06 426 ILE A O 1
ATOM 3513 N N . ASN A 1 427 ? -7.627 -8.986 10.528 1.00 74.06 427 ASN A N 1
ATOM 3514 C CA . ASN A 1 427 ? -6.509 -8.516 9.696 1.00 74.06 427 ASN A CA 1
ATOM 3515 C C . ASN A 1 427 ? -5.286 -8.045 10.516 1.00 74.06 427 ASN A C 1
ATOM 3517 O O . ASN A 1 427 ? -4.684 -7.011 10.239 1.00 74.06 427 ASN A O 1
ATOM 3521 N N . GLY A 1 428 ? -4.950 -8.779 11.584 1.00 77.12 428 GLY A N 1
ATOM 3522 C CA . GLY A 1 428 ? -3.817 -8.460 12.459 1.00 77.12 428 GLY A CA 1
ATOM 3523 C C . GLY A 1 428 ? -4.076 -7.409 13.548 1.00 77.12 428 GLY A C 1
ATOM 3524 O O . GLY A 1 428 ? -3.205 -7.216 14.390 1.00 77.12 428 GLY A O 1
ATOM 3525 N N . ILE A 1 429 ? -5.251 -6.771 13.589 1.00 87.50 429 ILE A N 1
ATOM 3526 C CA . ILE A 1 429 ? -5.642 -5.799 14.623 1.00 87.50 429 ILE A CA 1
ATOM 3527 C C . ILE A 1 429 ? -6.611 -6.450 15.609 1.00 87.50 429 ILE A C 1
ATOM 3529 O O . ILE A 1 429 ? -7.559 -7.120 15.204 1.00 87.50 429 ILE A O 1
ATOM 3533 N N . PHE A 1 430 ? -6.413 -6.218 16.904 1.00 94.69 430 PHE A N 1
ATOM 3534 C CA . PHE A 1 430 ? -7.385 -6.590 17.929 1.00 94.69 430 PHE A CA 1
ATOM 3535 C C . PHE A 1 430 ? -8.383 -5.459 18.187 1.00 94.69 430 PHE A C 1
ATOM 3537 O O . PHE A 1 430 ? -7.997 -4.348 18.549 1.00 94.69 430 PHE A O 1
ATOM 3544 N N . LEU A 1 431 ? -9.670 -5.754 18.050 1.00 97.12 431 LEU A N 1
ATOM 3545 C CA . LEU A 1 431 ? -10.755 -4.904 18.526 1.00 97.12 431 LEU A CA 1
ATOM 3546 C C . LEU A 1 431 ? -11.166 -5.392 19.912 1.00 97.12 431 LEU A C 1
ATOM 3548 O O . LEU A 1 431 ? -11.472 -6.571 20.073 1.00 97.12 431 LEU A O 1
ATOM 3552 N N . ILE A 1 432 ? -11.117 -4.514 20.911 1.00 98.25 432 ILE A N 1
ATOM 3553 C CA . ILE A 1 432 ? -11.451 -4.824 22.305 1.00 98.25 432 ILE A CA 1
ATOM 3554 C C . ILE A 1 432 ? -12.730 -4.077 22.659 1.00 98.25 432 ILE A C 1
ATOM 3556 O O . ILE A 1 432 ? -12.750 -2.851 22.625 1.00 98.25 432 ILE A O 1
ATOM 3560 N N . PHE A 1 433 ? -13.772 -4.811 23.020 1.00 98.31 433 PHE A N 1
ATOM 3561 C CA . PHE A 1 433 ? -15.125 -4.297 23.166 1.00 98.31 433 PHE A CA 1
ATOM 3562 C C . PHE A 1 433 ? -15.599 -4.385 24.613 1.00 98.31 433 PHE A C 1
ATOM 3564 O O . PHE A 1 433 ? -15.469 -5.437 25.240 1.00 98.31 433 PHE A O 1
ATOM 3571 N N . SER A 1 434 ? -16.167 -3.305 25.144 1.00 97.69 434 SER A N 1
ATOM 3572 C CA . SER A 1 434 ? -16.749 -3.283 26.488 1.00 97.69 434 SER A CA 1
ATOM 3573 C C . SER A 1 434 ? -17.737 -2.131 26.640 1.00 97.69 434 SER A C 1
ATOM 3575 O O . SER A 1 434 ? -17.406 -1.016 26.275 1.00 97.69 434 SER A O 1
ATOM 3577 N N . THR A 1 435 ? -18.892 -2.318 27.276 1.00 96.81 435 THR A N 1
ATOM 3578 C CA . THR A 1 435 ? -19.767 -1.185 27.663 1.00 96.81 435 THR A CA 1
ATOM 3579 C C . THR A 1 435 ? -19.036 -0.156 28.546 1.00 96.81 435 THR A C 1
ATOM 3581 O O . THR A 1 435 ? -19.396 1.023 28.555 1.00 96.81 435 THR A O 1
ATOM 3584 N N . LEU A 1 436 ? -17.972 -0.590 29.239 1.00 97.56 436 LEU A N 1
ATOM 3585 C CA . LEU A 1 436 ? -17.173 0.119 30.243 1.00 97.56 436 LEU A CA 1
ATOM 3586 C C . LEU A 1 436 ? -17.930 0.437 31.535 1.00 97.56 436 LEU A C 1
ATOM 3588 O O . LEU A 1 436 ? -17.389 0.114 32.590 1.00 97.56 436 LEU A O 1
ATOM 3592 N N . TRP A 1 437 ? -19.141 1.002 31.463 1.00 97.25 437 TRP A N 1
ATOM 3593 C CA . TRP A 1 437 ? -19.852 1.637 32.585 1.00 97.25 437 TRP A CA 1
ATOM 3594 C C . TRP A 1 437 ? -18.980 2.687 33.312 1.00 97.25 437 TRP A C 1
ATOM 3596 O O . TRP A 1 437 ? -17.758 2.561 33.433 1.00 97.25 437 TRP A O 1
ATOM 3606 N N . SER A 1 438 ? -19.555 3.781 33.798 1.00 96.56 438 SER A N 1
ATOM 3607 C CA . SER A 1 438 ? -18.765 4.790 34.520 1.00 96.56 438 SER A CA 1
ATOM 3608 C C . SER A 1 438 ? -18.666 4.475 36.018 1.00 96.56 438 SER A C 1
ATOM 3610 O O . SER A 1 438 ? -19.140 3.450 36.503 1.00 96.56 438 SER A O 1
ATOM 3612 N N . LYS A 1 439 ? -18.012 5.348 36.787 1.00 96.81 439 LYS A N 1
ATOM 3613 C CA . LYS A 1 439 ? -17.876 5.179 38.235 1.00 96.81 439 LYS A CA 1
ATOM 3614 C C . LYS A 1 439 ? -18.516 6.353 38.956 1.00 96.81 439 LYS A C 1
ATOM 3616 O O . LYS A 1 439 ? -17.991 7.462 38.912 1.00 96.81 439 LYS A O 1
ATOM 3621 N N . ILE A 1 440 ? -19.576 6.072 39.703 1.00 96.75 440 ILE A N 1
ATOM 3622 C CA . ILE A 1 440 ? -20.276 7.060 40.518 1.00 96.75 440 ILE A CA 1
ATOM 3623 C C . ILE A 1 440 ? -19.658 7.100 41.912 1.00 96.75 440 ILE A C 1
ATOM 3625 O O . ILE A 1 440 ? -19.650 6.110 42.652 1.00 96.75 440 ILE A O 1
ATOM 3629 N N . GLU A 1 441 ? -19.128 8.260 42.284 1.00 91.06 441 GLU A N 1
ATOM 3630 C CA . GLU A 1 441 ? -18.547 8.481 43.603 1.00 91.06 441 GLU A CA 1
ATOM 3631 C C . GLU A 1 441 ? -19.621 8.750 44.663 1.00 91.06 441 GLU A C 1
ATOM 3633 O O . GLU A 1 441 ? -20.666 9.341 44.388 1.00 91.06 441 GLU A O 1
ATOM 3638 N N . LYS A 1 442 ? -19.334 8.355 45.912 1.00 90.31 442 LYS A N 1
ATOM 3639 C CA . LYS A 1 442 ? -20.260 8.484 47.051 1.00 90.31 442 LYS A CA 1
ATOM 3640 C C . LYS A 1 442 ? -20.909 9.874 47.197 1.00 90.31 442 LYS A C 1
ATOM 3642 O O . LYS A 1 442 ? -22.108 9.894 47.459 1.00 90.31 442 LYS A O 1
ATOM 3647 N N . PRO A 1 443 ? -20.198 11.009 47.018 1.00 90.31 443 PRO A N 1
ATOM 3648 C CA . PRO A 1 443 ? -20.801 12.334 47.189 1.00 90.31 443 PRO A CA 1
ATOM 3649 C C . PRO A 1 443 ? -21.951 12.632 46.219 1.00 90.31 443 PRO A C 1
ATOM 3651 O O . PRO A 1 443 ? -22.824 13.434 46.539 1.00 90.31 443 PRO A O 1
ATOM 3654 N N . TYR A 1 444 ? -21.963 11.988 45.049 1.00 91.25 444 TYR A N 1
ATOM 3655 C CA . TYR A 1 444 ? -22.950 12.230 43.996 1.00 91.25 444 TYR A CA 1
ATOM 3656 C C . TYR A 1 444 ? -23.985 11.108 43.873 1.00 91.25 444 TYR A C 1
ATOM 3658 O O . TYR A 1 444 ? -24.960 11.281 43.151 1.00 91.25 444 TYR A O 1
ATOM 3666 N N . ALA A 1 445 ? -23.811 9.990 44.590 1.00 94.38 445 ALA A N 1
ATOM 3667 C CA . ALA A 1 445 ? -24.608 8.772 44.431 1.00 94.38 445 ALA A CA 1
ATOM 3668 C C . ALA A 1 445 ? -26.122 9.018 44.505 1.00 94.38 445 ALA A C 1
ATOM 3670 O O . ALA A 1 445 ? -26.824 8.723 43.547 1.00 94.38 445 ALA A O 1
ATOM 3671 N N . ASN A 1 446 ? -26.615 9.624 45.590 1.00 94.94 446 ASN A N 1
ATOM 3672 C CA . ASN A 1 446 ? -28.053 9.878 45.755 1.00 94.94 446 ASN A CA 1
ATOM 3673 C C . ASN A 1 446 ? -28.592 10.860 44.709 1.00 94.94 446 ASN A C 1
ATOM 3675 O O . ASN A 1 446 ? -29.699 10.693 44.213 1.00 94.94 446 ASN A O 1
ATOM 3679 N N . TYR A 1 447 ? -27.811 11.893 44.379 1.00 96.31 447 TYR A N 1
ATOM 3680 C CA . TYR A 1 447 ? -28.221 12.881 43.388 1.00 96.31 447 TYR A CA 1
ATOM 3681 C C . TYR A 1 447 ? -28.352 12.239 42.006 1.00 96.31 447 TYR A C 1
ATOM 3683 O O . TYR A 1 447 ? -29.381 12.386 41.362 1.00 96.31 447 TYR A O 1
ATOM 3691 N N . ILE A 1 448 ? -27.345 11.477 41.583 1.00 96.31 448 ILE A N 1
ATOM 3692 C CA . ILE A 1 448 ? -27.334 10.786 40.295 1.00 96.31 448 ILE A CA 1
ATOM 3693 C C . ILE A 1 448 ? -28.427 9.717 40.230 1.00 96.31 448 ILE A C 1
ATOM 3695 O O . ILE A 1 448 ? -29.167 9.688 39.254 1.00 96.31 448 ILE A O 1
ATOM 3699 N N . GLN A 1 449 ? -28.577 8.892 41.272 1.00 96.06 449 GLN A N 1
ATOM 3700 C CA . GLN A 1 449 ? -29.580 7.824 41.292 1.00 96.06 449 GLN A CA 1
ATOM 3701 C C . GLN A 1 449 ? -31.008 8.356 41.117 1.00 96.06 449 GLN A C 1
ATOM 3703 O O . GLN A 1 449 ? -31.834 7.692 40.512 1.00 96.06 449 GLN A O 1
ATOM 3708 N N . ASN A 1 450 ? -31.280 9.568 41.605 1.00 95.62 450 ASN A N 1
ATOM 3709 C CA . ASN A 1 450 ? -32.593 10.204 41.497 1.00 95.62 450 ASN A CA 1
ATOM 3710 C C . ASN A 1 450 ? -32.776 11.054 40.224 1.00 95.62 450 ASN A C 1
ATOM 3712 O O . ASN A 1 450 ? -33.830 11.659 40.067 1.00 95.62 450 ASN A O 1
ATOM 3716 N N . ASN A 1 451 ? -31.748 11.212 39.380 1.00 96.25 451 ASN A N 1
ATOM 3717 C CA . ASN A 1 451 ? -31.785 12.129 38.227 1.00 96.25 451 ASN A CA 1
ATOM 3718 C C . ASN A 1 451 ? -31.294 11.498 36.911 1.00 96.25 451 ASN A C 1
ATOM 3720 O O . ASN A 1 451 ? -31.228 12.194 35.900 1.00 96.25 451 ASN A O 1
ATOM 3724 N N . VAL A 1 452 ? -30.924 10.215 36.904 1.00 96.81 452 VAL A N 1
ATOM 3725 C CA . VAL A 1 452 ? -30.488 9.493 35.701 1.00 96.81 452 VAL A CA 1
ATOM 3726 C C . VAL A 1 452 ? -31.416 8.309 35.467 1.00 96.81 452 VAL A C 1
ATOM 3728 O O . VAL A 1 452 ? -31.568 7.458 36.342 1.00 96.81 452 VAL A O 1
ATOM 3731 N N . SER A 1 453 ? -32.010 8.251 34.273 1.00 96.69 453 SER A N 1
ATOM 3732 C CA . SER A 1 453 ? -33.022 7.253 33.905 1.00 96.69 453 SER A CA 1
ATOM 3733 C C . SER A 1 453 ? -32.526 5.807 33.964 1.00 96.69 453 SER A C 1
ATOM 3735 O O . SER A 1 453 ? -33.342 4.907 34.143 1.00 96.69 453 SER A O 1
ATOM 3737 N N . ASP A 1 454 ? -31.212 5.563 33.908 1.00 96.56 454 ASP A N 1
ATOM 3738 C CA . ASP A 1 454 ? -30.618 4.240 34.125 1.00 96.56 454 ASP A CA 1
ATOM 3739 C C . ASP A 1 454 ? -31.162 3.572 35.400 1.00 96.56 454 ASP A C 1
ATOM 3741 O O . ASP A 1 454 ? -31.484 2.385 35.399 1.00 96.56 454 ASP A O 1
ATOM 3745 N N . PHE A 1 455 ? -31.322 4.349 36.477 1.00 97.12 455 PHE A N 1
ATOM 3746 C CA . PHE A 1 455 ? -31.774 3.883 37.793 1.00 97.12 455 PHE A CA 1
ATOM 3747 C C . PHE A 1 455 ? -33.300 3.804 37.934 1.00 97.12 455 PHE A C 1
ATOM 3749 O O . PHE A 1 455 ? -33.805 3.544 39.022 1.00 97.12 455 PHE A O 1
ATOM 3756 N N . GLU A 1 456 ? -34.033 4.022 36.846 1.00 95.69 456 GLU A N 1
ATOM 3757 C CA . GLU A 1 456 ? -35.486 3.850 36.761 1.00 95.69 456 GLU A CA 1
ATOM 3758 C C . GLU A 1 456 ? -35.851 2.775 35.729 1.00 95.69 456 GLU A C 1
ATOM 3760 O O . GLU A 1 456 ? -36.801 2.016 35.923 1.00 95.69 456 GLU A O 1
ATOM 3765 N N . CYS A 1 457 ? -35.082 2.691 34.638 1.00 96.19 457 CYS A N 1
ATOM 3766 C CA . CYS A 1 457 ? -35.402 1.876 33.471 1.00 96.19 457 CYS A CA 1
ATOM 3767 C C . CYS A 1 457 ? -34.655 0.536 33.410 1.00 96.19 457 CYS A C 1
ATOM 3769 O O . CYS A 1 457 ? -35.137 -0.383 32.745 1.00 96.19 457 CYS A O 1
ATOM 3771 N N . ILE A 1 458 ? -33.495 0.400 34.065 1.00 96.69 458 ILE A N 1
ATOM 3772 C CA . ILE A 1 458 ? -32.670 -0.815 33.978 1.00 96.69 458 ILE A CA 1
ATOM 3773 C C . ILE A 1 458 ? -32.969 -1.756 35.142 1.00 96.69 458 ILE A C 1
ATOM 3775 O O . ILE A 1 458 ? -33.007 -1.347 36.302 1.00 96.69 458 ILE A O 1
ATOM 3779 N N . VAL A 1 459 ? -33.113 -3.047 34.836 1.00 95.62 459 VAL A N 1
ATOM 3780 C CA . VAL A 1 459 ? -33.245 -4.126 35.823 1.00 95.62 459 VAL A CA 1
ATOM 3781 C C . VAL A 1 459 ? -31.992 -5.006 35.794 1.00 95.62 459 VAL A C 1
ATOM 3783 O O . VAL A 1 459 ? -31.557 -5.422 34.723 1.00 95.62 459 VAL A O 1
ATOM 3786 N N . SER A 1 460 ? -31.426 -5.318 36.962 1.00 93.62 460 SER A N 1
ATOM 3787 C CA . SER A 1 460 ? -30.324 -6.272 37.158 1.00 93.62 460 SER A CA 1
ATOM 3788 C C . SER A 1 460 ? -30.621 -7.176 38.354 1.00 93.62 460 SER A C 1
ATOM 3790 O O . SER A 1 460 ? -30.905 -6.699 39.457 1.00 93.62 460 SER A O 1
ATOM 3792 N N . GLY A 1 461 ? -30.593 -8.491 38.141 1.00 91.75 461 GLY A N 1
ATOM 3793 C CA . GLY A 1 461 ? -30.853 -9.476 39.193 1.00 91.75 461 GLY A CA 1
ATOM 3794 C C . GLY A 1 461 ? -32.260 -9.352 39.793 1.00 91.75 461 GLY A C 1
ATOM 3795 O O . GLY A 1 461 ? -32.439 -9.466 41.009 1.00 91.75 461 GLY A O 1
ATOM 3796 N N . GLY A 1 462 ? -33.251 -9.055 38.950 1.00 93.00 462 GLY A N 1
ATOM 3797 C CA . GLY A 1 462 ? -34.656 -8.866 39.317 1.00 93.00 462 GLY A CA 1
ATOM 3798 C C . GLY A 1 462 ? -34.964 -7.579 40.088 1.00 93.00 462 GLY A C 1
ATOM 3799 O O . GLY A 1 462 ? -36.078 -7.431 40.589 1.00 93.00 462 GLY A O 1
ATOM 3800 N N . LYS A 1 463 ? -34.006 -6.653 40.214 1.00 94.75 463 LYS A N 1
ATOM 3801 C CA . LYS A 1 463 ? -34.182 -5.364 40.898 1.00 94.75 463 LYS A CA 1
ATOM 3802 C C . LYS A 1 463 ? -33.823 -4.211 39.976 1.00 94.75 463 LYS A C 1
ATOM 3804 O O . LYS A 1 463 ? -32.985 -4.366 39.096 1.00 94.75 463 LYS A O 1
ATOM 3809 N N . ILE A 1 464 ? -34.441 -3.056 40.208 1.00 96.19 464 ILE A N 1
ATOM 3810 C CA . ILE A 1 464 ? -34.033 -1.815 39.549 1.00 96.19 464 ILE A CA 1
ATOM 3811 C C . ILE A 1 464 ? -32.555 -1.560 39.867 1.00 96.19 464 ILE A C 1
ATOM 3813 O O . ILE A 1 464 ? -32.113 -1.780 41.000 1.00 96.19 464 ILE A O 1
ATOM 3817 N N . LEU A 1 465 ? -31.800 -1.152 38.850 1.00 96.56 465 LEU A N 1
ATOM 3818 C CA . LEU A 1 465 ? -30.384 -0.847 38.963 1.00 96.56 465 LEU A CA 1
ATOM 3819 C C . LEU A 1 465 ? -30.165 0.207 40.052 1.00 96.56 465 LEU A C 1
ATOM 3821 O O . LEU A 1 465 ? -30.868 1.210 40.118 1.00 96.56 465 LEU A O 1
ATOM 3825 N N . ASP A 1 466 ? -29.165 -0.009 40.900 1.00 96.00 466 ASP A N 1
ATOM 3826 C CA . ASP A 1 466 ? -28.723 0.959 41.899 1.00 96.00 466 ASP A CA 1
ATOM 3827 C C . ASP A 1 466 ? -27.258 1.352 41.666 1.00 96.00 466 ASP A C 1
ATOM 3829 O O . ASP A 1 466 ? -26.512 0.699 40.925 1.00 96.00 466 ASP A O 1
ATOM 3833 N N . VAL A 1 467 ? -26.804 2.422 42.325 1.00 97.19 467 VAL A N 1
ATOM 3834 C CA . VAL A 1 467 ? -25.415 2.902 42.192 1.00 97.19 467 VAL A CA 1
ATOM 3835 C C . VAL A 1 467 ? -24.389 1.839 42.609 1.00 97.19 467 VAL A C 1
ATOM 3837 O O . VAL A 1 467 ? -23.266 1.808 42.093 1.00 97.19 467 VAL A O 1
ATOM 3840 N N . THR A 1 468 ? -24.747 0.944 43.533 1.00 96.25 468 THR A N 1
ATOM 3841 C CA . THR A 1 468 ? -23.872 -0.152 43.974 1.00 96.25 468 THR A CA 1
ATOM 3842 C C . THR A 1 468 ? -23.613 -1.137 42.835 1.00 96.25 468 THR A C 1
ATOM 3844 O O . THR A 1 468 ? -22.457 -1.484 42.563 1.00 96.25 468 THR A O 1
ATOM 3847 N N . THR A 1 469 ? -24.675 -1.555 42.152 1.00 96.56 469 THR A N 1
ATOM 3848 C CA . THR A 1 469 ? -24.644 -2.498 41.032 1.00 96.56 469 THR A CA 1
ATOM 3849 C C . THR A 1 469 ? -24.021 -1.856 39.798 1.00 96.56 469 THR A C 1
ATOM 3851 O O . THR A 1 469 ? -23.118 -2.445 39.204 1.00 96.56 469 THR A O 1
ATOM 3854 N N . PHE A 1 470 ? -24.359 -0.602 39.495 1.00 97.25 470 PHE A N 1
ATOM 3855 C CA . PHE A 1 470 ? -23.709 0.196 38.450 1.00 97.25 470 PHE A CA 1
ATOM 3856 C C . PHE A 1 470 ? -22.178 0.234 38.623 1.00 97.25 470 PHE A C 1
ATOM 3858 O O . PHE A 1 470 ? -21.407 -0.134 37.734 1.00 97.25 470 PHE A O 1
ATOM 3865 N N . ASN A 1 471 ? -21.705 0.551 39.833 1.00 97.94 471 ASN A N 1
ATOM 3866 C CA . ASN A 1 471 ? -20.274 0.556 40.143 1.00 97.94 471 ASN A CA 1
ATOM 3867 C C . ASN A 1 471 ? -19.629 -0.844 40.106 1.00 97.94 471 ASN A C 1
ATOM 3869 O O . ASN A 1 471 ? -18.412 -0.960 39.914 1.00 97.94 471 ASN A O 1
ATOM 3873 N N . LYS A 1 472 ? -20.399 -1.920 40.312 1.00 96.75 472 LYS A N 1
ATOM 3874 C CA . LYS A 1 472 ? -19.925 -3.305 40.147 1.00 96.75 472 LYS A CA 1
ATOM 3875 C C . LYS A 1 472 ? -19.700 -3.627 38.666 1.00 96.75 472 LYS A C 1
ATOM 3877 O O . LYS A 1 472 ? -18.645 -4.177 38.342 1.00 96.75 472 LYS A O 1
ATOM 3882 N N . LEU A 1 473 ? -20.617 -3.224 37.787 1.00 95.75 473 LEU A N 1
ATOM 3883 C CA . LEU A 1 473 ? -20.500 -3.391 36.332 1.00 95.75 473 LEU A CA 1
ATOM 3884 C C . LEU A 1 473 ? -19.278 -2.649 35.772 1.00 95.75 473 LEU A C 1
ATOM 3886 O O . LEU A 1 473 ? -18.516 -3.206 34.976 1.00 95.75 473 LEU A O 1
ATOM 3890 N N . HIS A 1 474 ? -19.011 -1.441 36.275 1.00 97.56 474 HIS A N 1
ATOM 3891 C CA . HIS A 1 474 ? -17.783 -0.705 35.968 1.00 97.56 474 HIS A CA 1
ATOM 3892 C C . HIS A 1 474 ? -16.520 -1.475 36.354 1.00 97.56 474 HIS A C 1
ATOM 3894 O O . HIS A 1 474 ? -15.592 -1.620 35.556 1.00 97.56 474 HIS A O 1
ATOM 3900 N N . LYS A 1 475 ? -16.472 -2.017 37.578 1.00 97.94 475 LYS A N 1
ATOM 3901 C CA . LYS A 1 475 ? -15.313 -2.799 38.038 1.00 97.94 475 LYS A CA 1
ATOM 3902 C C . LYS A 1 475 ? -15.071 -4.028 37.163 1.00 97.94 475 LYS A C 1
ATOM 3904 O O . LYS A 1 475 ? -13.915 -4.316 36.863 1.00 97.94 475 LYS A O 1
ATOM 3909 N N . GLN A 1 476 ? -16.127 -4.733 36.759 1.00 96.25 476 GLN A N 1
ATOM 3910 C CA . GLN A 1 476 ? -16.027 -5.906 35.885 1.00 96.25 476 GLN A CA 1
ATOM 3911 C C . GLN A 1 476 ? -15.483 -5.528 34.503 1.00 96.25 476 GLN A C 1
ATOM 3913 O O . GLN A 1 476 ? -14.502 -6.112 34.041 1.00 96.25 476 GLN A O 1
ATOM 3918 N N . SER A 1 477 ? -16.059 -4.496 33.891 1.00 96.88 477 SER A N 1
ATOM 3919 C CA . SER A 1 477 ? -15.657 -3.999 32.574 1.00 96.88 477 SER A CA 1
ATOM 3920 C C . SER A 1 477 ? -14.210 -3.493 32.571 1.00 96.88 477 SER A C 1
ATOM 3922 O O . SER A 1 477 ? -13.399 -3.871 31.723 1.00 96.88 477 SER A O 1
ATOM 3924 N N . LEU A 1 478 ? -13.825 -2.708 33.583 1.00 98.25 478 LEU A N 1
ATOM 3925 C CA . LEU A 1 478 ? -12.456 -2.216 33.729 1.00 98.25 478 LEU A CA 1
ATOM 3926 C C . LEU A 1 478 ? -11.456 -3.345 34.019 1.00 98.25 478 LEU A C 1
ATOM 3928 O O . LEU A 1 478 ? -10.317 -3.288 33.548 1.00 98.25 478 LEU A O 1
ATOM 3932 N N . ALA A 1 479 ? -11.848 -4.372 34.780 1.00 98.31 479 ALA A N 1
ATOM 3933 C CA . ALA A 1 479 ? -11.009 -5.544 35.017 1.00 98.31 479 ALA A CA 1
ATOM 3934 C C . ALA A 1 479 ? -10.738 -6.310 33.714 1.00 98.31 479 ALA A C 1
ATOM 3936 O O . ALA A 1 479 ? -9.576 -6.625 33.441 1.00 98.31 479 ALA A O 1
ATOM 3937 N N . PHE A 1 480 ? -11.767 -6.522 32.885 1.00 97.69 480 PHE A N 1
ATOM 3938 C CA . PHE A 1 480 ? -11.620 -7.099 31.548 1.00 97.69 480 PHE A CA 1
ATOM 3939 C C . PHE A 1 480 ? -10.665 -6.268 30.683 1.00 97.69 480 PHE A C 1
ATOM 3941 O O . PHE A 1 480 ? -9.650 -6.789 30.220 1.00 97.69 480 PHE A O 1
ATOM 3948 N N . LEU A 1 481 ? -10.912 -4.960 30.540 1.00 98.31 481 LEU A N 1
ATOM 3949 C CA . LEU A 1 481 ? -10.064 -4.087 29.721 1.00 98.31 481 LEU A CA 1
ATOM 3950 C C . LEU A 1 481 ? -8.604 -4.105 30.189 1.00 98.31 481 LEU A C 1
ATOM 3952 O O . LEU A 1 481 ? -7.687 -4.153 29.367 1.00 98.31 481 LEU A O 1
ATOM 3956 N N . ARG A 1 482 ? -8.351 -4.102 31.503 1.00 98.31 482 ARG A N 1
ATOM 3957 C CA . ARG A 1 482 ? -6.987 -4.180 32.056 1.00 98.31 482 ARG A CA 1
ATOM 3958 C C . ARG A 1 482 ? -6.317 -5.518 31.764 1.00 98.31 482 ARG A C 1
ATOM 3960 O O . ARG A 1 482 ? -5.149 -5.529 31.374 1.00 98.31 482 ARG A O 1
ATOM 3967 N N . ALA A 1 483 ? -7.029 -6.625 31.960 1.00 98.25 483 ALA A N 1
ATOM 3968 C CA . ALA A 1 483 ? -6.508 -7.958 31.677 1.00 98.25 483 ALA A CA 1
ATOM 3969 C C . ALA A 1 483 ? -6.178 -8.101 30.185 1.00 98.25 483 ALA A C 1
ATOM 3971 O O . ALA A 1 483 ? -5.074 -8.514 29.825 1.00 98.25 483 ALA A O 1
ATOM 3972 N N . GLU A 1 484 ? -7.089 -7.655 29.327 1.00 97.75 484 GLU A N 1
ATOM 3973 C CA . GLU A 1 484 ? -6.995 -7.849 27.888 1.00 97.75 484 GLU A CA 1
ATOM 3974 C C . GLU A 1 484 ? -5.951 -6.946 27.231 1.00 97.75 484 GLU A C 1
ATOM 3976 O O . GLU A 1 484 ? -5.122 -7.401 26.441 1.00 97.75 484 GLU A O 1
ATOM 3981 N N . THR A 1 485 ? -5.885 -5.674 27.625 1.00 97.19 485 THR A N 1
ATOM 3982 C CA . THR A 1 485 ? -4.838 -4.760 27.137 1.00 97.19 485 THR A CA 1
ATOM 3983 C C . THR A 1 485 ? -3.438 -5.171 27.599 1.00 97.19 485 THR A C 1
ATOM 3985 O O . THR A 1 485 ? -2.470 -4.939 26.866 1.00 97.19 485 THR A O 1
ATOM 3988 N N . LYS A 1 486 ? -3.321 -5.813 28.774 1.00 97.00 486 LYS A N 1
ATOM 3989 C CA . LYS A 1 486 ? -2.075 -6.421 29.261 1.00 97.00 486 LYS A CA 1
ATOM 3990 C C . LYS A 1 486 ? -1.710 -7.668 28.457 1.00 97.00 486 LYS A C 1
ATOM 3992 O O . LYS A 1 486 ? -0.551 -7.797 28.066 1.00 97.00 486 LYS A O 1
ATOM 3997 N N . ARG A 1 487 ? -2.674 -8.555 28.186 1.00 97.06 487 ARG A N 1
ATOM 3998 C CA . ARG A 1 487 ? -2.483 -9.747 27.341 1.00 97.06 487 ARG A CA 1
ATOM 3999 C C . ARG A 1 487 ? -2.012 -9.362 25.938 1.00 97.06 487 ARG A C 1
ATOM 4001 O O . ARG A 1 487 ? -1.101 -9.977 25.400 1.00 97.06 487 ARG A O 1
ATOM 4008 N N . LEU A 1 488 ? -2.575 -8.290 25.388 1.00 94.38 488 LEU A N 1
ATOM 4009 C CA . LEU A 1 488 ? -2.312 -7.785 24.041 1.00 94.38 488 LEU A CA 1
ATOM 4010 C C . LEU A 1 488 ? -1.277 -6.650 24.019 1.00 94.38 488 LEU A C 1
ATOM 4012 O O . LEU A 1 488 ? -1.368 -5.741 23.195 1.00 94.38 488 LEU A O 1
ATOM 4016 N N . LYS A 1 489 ? -0.315 -6.618 24.953 1.00 89.69 489 LYS A N 1
ATOM 4017 C CA . LYS A 1 489 ? 0.599 -5.470 25.128 1.00 89.69 489 LYS A CA 1
ATOM 4018 C C . LYS A 1 489 ? 1.361 -5.094 23.848 1.00 89.69 489 LYS A C 1
ATOM 4020 O O . LYS A 1 489 ? 1.480 -3.902 23.575 1.00 89.69 489 LYS A O 1
ATOM 4025 N N . SER A 1 490 ? 1.830 -6.089 23.096 1.00 84.88 490 SER A N 1
ATOM 4026 C CA . SER A 1 490 ? 2.649 -5.920 21.883 1.00 84.88 490 SER A CA 1
ATOM 4027 C C . SER A 1 490 ? 1.844 -5.896 20.579 1.00 84.88 490 SER A C 1
ATOM 4029 O O . SER A 1 490 ? 2.426 -5.742 19.511 1.00 84.88 490 SER A O 1
ATOM 4031 N N . GLU A 1 491 ? 0.525 -6.056 20.658 1.00 86.88 491 GLU A N 1
ATOM 4032 C CA . GLU A 1 491 ? -0.353 -6.163 19.494 1.00 86.88 491 GLU A CA 1
ATOM 4033 C C . GLU A 1 491 ? -0.956 -4.801 19.130 1.00 86.88 491 GLU A C 1
ATOM 4035 O O . GLU A 1 491 ? -1.240 -3.971 20.004 1.00 86.88 491 GLU A O 1
ATOM 4040 N N . THR A 1 492 ? -1.208 -4.575 17.837 1.00 87.31 492 THR A N 1
ATOM 4041 C CA . THR A 1 492 ? -2.008 -3.426 17.396 1.00 87.31 492 THR A CA 1
ATOM 4042 C C . THR A 1 492 ? -3.452 -3.621 17.841 1.00 87.31 492 THR A C 1
ATOM 4044 O O . THR A 1 492 ? -4.058 -4.659 17.574 1.00 87.31 492 THR A O 1
ATOM 4047 N N . LYS A 1 493 ? -4.016 -2.617 18.514 1.00 93.31 493 LYS A N 1
ATOM 4048 C CA . LYS A 1 493 ? -5.357 -2.708 19.093 1.00 93.31 493 LYS A CA 1
ATOM 4049 C C . LYS A 1 493 ? -6.140 -1.408 19.000 1.00 93.31 493 LYS A C 1
ATOM 4051 O O . LYS A 1 493 ? -5.560 -0.321 19.060 1.00 93.31 493 LYS A O 1
ATOM 4056 N N . ILE A 1 494 ? -7.453 -1.547 18.894 1.00 97.06 494 ILE A N 1
ATOM 4057 C CA . ILE A 1 494 ? -8.440 -0.476 19.014 1.00 97.06 494 ILE A CA 1
ATOM 4058 C C . ILE A 1 494 ? -9.395 -0.885 20.126 1.00 97.06 494 ILE A C 1
ATOM 4060 O O . ILE A 1 494 ? -9.812 -2.041 20.200 1.00 97.06 494 ILE A O 1
ATOM 4064 N N . ILE A 1 495 ? -9.699 0.054 21.010 1.00 98.44 495 ILE A N 1
ATOM 4065 C CA . ILE A 1 495 ? -10.611 -0.163 22.128 1.00 98.44 495 ILE A CA 1
ATOM 4066 C C . ILE A 1 495 ? -11.933 0.518 21.789 1.00 98.44 495 ILE A C 1
ATOM 4068 O O . ILE A 1 495 ? -11.943 1.606 21.221 1.00 98.44 495 ILE A O 1
ATOM 4072 N N . ILE A 1 496 ? -13.041 -0.144 22.078 1.00 98.69 496 ILE A N 1
ATOM 4073 C CA . ILE A 1 496 ? -14.388 0.325 21.796 1.00 98.69 496 ILE A CA 1
ATOM 4074 C C . ILE A 1 496 ? -15.145 0.272 23.112 1.00 98.69 496 ILE A C 1
ATOM 4076 O O . ILE A 1 496 ? -15.284 -0.804 23.705 1.00 98.69 496 ILE A O 1
ATOM 4080 N N . THR A 1 497 ? -15.617 1.430 23.559 1.00 98.69 497 THR A N 1
ATOM 4081 C CA . THR A 1 497 ? -16.506 1.536 24.709 1.00 98.69 497 THR A CA 1
ATOM 4082 C C . THR A 1 497 ? -17.767 2.300 24.386 1.00 98.69 497 THR A C 1
ATOM 4084 O O . THR A 1 497 ? -17.818 2.999 23.386 1.00 98.69 497 THR A O 1
ATOM 4087 N N . HIS A 1 498 ? -18.800 2.142 25.208 1.00 98.56 498 HIS A N 1
ATOM 4088 C CA . HIS A 1 498 ? -19.953 3.030 25.126 1.00 98.56 498 HIS A CA 1
ATOM 4089 C C . HIS A 1 498 ? -19.705 4.270 25.994 1.00 98.56 498 HIS A C 1
ATOM 4091 O O . HIS A 1 498 ? -19.591 5.375 25.474 1.00 98.56 498 HIS A O 1
ATOM 4097 N N . HIS A 1 499 ? -19.463 4.069 27.296 1.00 98.50 499 HIS A N 1
ATOM 4098 C CA . HIS A 1 499 ? -19.166 5.157 28.232 1.00 98.50 499 HIS A CA 1
ATOM 4099 C C . HIS A 1 499 ? -17.807 5.822 27.959 1.00 98.50 499 HIS A C 1
ATOM 4101 O O . HIS A 1 499 ? -16.870 5.196 27.439 1.00 98.50 499 HIS A O 1
ATOM 4107 N N . LEU A 1 500 ? -17.686 7.088 28.371 1.00 97.94 500 LEU A N 1
ATOM 4108 C CA . LEU A 1 500 ? -16.513 7.922 28.115 1.00 97.94 500 LEU A CA 1
ATOM 4109 C C . LEU A 1 500 ? -15.347 7.519 29.043 1.00 97.94 500 LEU A C 1
ATOM 4111 O O . LEU A 1 500 ? -15.525 7.466 30.265 1.00 97.94 500 LEU A O 1
ATOM 4115 N N . PRO A 1 501 ? -14.133 7.280 28.507 1.00 97.50 501 PRO A N 1
ATOM 4116 C CA . PRO A 1 501 ? -12.983 6.819 29.293 1.00 97.50 501 PRO A CA 1
ATOM 4117 C C . PRO A 1 501 ? -12.126 7.959 29.879 1.00 97.50 501 PRO A C 1
ATOM 4119 O O . PRO A 1 501 ? -11.075 7.700 30.468 1.00 97.50 501 PRO A O 1
ATOM 4122 N N . SER A 1 502 ? -12.481 9.226 29.658 1.00 96.69 502 SER A N 1
ATOM 4123 C CA . SER A 1 502 ? -11.716 10.379 30.144 1.00 96.69 502 SER A CA 1
ATOM 4124 C C . SER A 1 502 ? -12.589 11.623 30.197 1.00 96.69 502 SER A C 1
ATOM 4126 O O . SER A 1 502 ? -13.369 11.870 29.276 1.00 96.69 502 SER A O 1
ATOM 4128 N N . ASN A 1 503 ? -12.380 12.470 31.207 1.00 94.81 503 ASN A N 1
ATOM 4129 C CA . ASN A 1 503 ? -13.071 13.754 31.315 1.00 94.81 503 ASN A CA 1
ATOM 4130 C C . ASN A 1 503 ? -12.757 14.695 30.145 1.00 94.81 503 ASN A C 1
ATOM 4132 O O . ASN A 1 503 ? -13.562 15.573 29.850 1.00 94.81 503 ASN A O 1
ATOM 4136 N N . GLN A 1 504 ? -11.630 14.491 29.452 1.00 94.75 504 GLN A N 1
ATOM 4137 C CA . GLN A 1 504 ? -11.271 15.251 28.250 1.00 94.75 504 GLN A CA 1
ATOM 4138 C C . GLN A 1 504 ? -12.213 14.976 27.068 1.00 94.75 504 GLN A C 1
ATOM 4140 O O . GLN A 1 504 ? -12.240 15.758 26.126 1.00 94.75 504 GLN A O 1
ATOM 4145 N N . CYS A 1 505 ? -12.975 13.877 27.106 1.00 94.62 505 CYS A N 1
ATOM 4146 C CA . CYS A 1 505 ? -13.951 13.527 26.073 1.00 94.62 505 CYS A CA 1
ATOM 4147 C C . CYS A 1 505 ? -15.299 14.243 26.244 1.00 94.62 505 CYS A C 1
ATOM 4149 O O . CYS A 1 505 ? -16.125 14.199 25.333 1.00 94.62 505 CYS A O 1
ATOM 4151 N N . ASN A 1 506 ? -15.541 14.885 27.393 1.00 93.38 506 ASN A N 1
ATOM 4152 C CA . ASN A 1 506 ? -16.785 15.612 27.624 1.00 93.38 506 ASN A CA 1
ATOM 4153 C C . ASN A 1 506 ? -16.879 16.846 26.725 1.00 93.38 506 ASN A C 1
ATOM 4155 O O . ASN A 1 506 ? -15.902 17.568 26.518 1.00 93.38 506 ASN A O 1
ATOM 4159 N N . ALA A 1 507 ? -18.091 17.122 26.245 1.00 92.62 507 ALA A N 1
ATOM 4160 C CA . ALA A 1 507 ? -18.388 18.396 25.614 1.00 92.62 507 ALA A CA 1
ATOM 4161 C C . ALA A 1 507 ? -18.245 19.541 26.626 1.00 92.62 507 ALA A C 1
ATOM 4163 O O . ALA A 1 507 ? -18.497 19.372 27.822 1.00 92.62 507 ALA A O 1
ATOM 4164 N N . ILE A 1 508 ? -17.863 20.721 26.131 1.00 90.81 508 ILE A N 1
ATOM 4165 C CA . ILE A 1 508 ? -17.605 21.909 26.959 1.00 90.81 508 ILE A CA 1
ATOM 4166 C C . ILE A 1 508 ? -18.835 22.269 27.807 1.00 90.81 508 ILE A C 1
ATOM 4168 O O . ILE A 1 508 ? -18.692 22.624 28.973 1.00 90.81 508 ILE A O 1
ATOM 4172 N N . GLU A 1 509 ? -20.038 22.112 27.252 1.00 92.81 509 GLU A N 1
ATOM 4173 C CA . GLU A 1 509 ? -21.309 22.387 27.936 1.00 92.81 509 GLU A CA 1
ATOM 4174 C C . GLU A 1 509 ? -21.607 21.463 29.129 1.00 92.81 509 GLU A C 1
ATOM 4176 O O . GLU A 1 509 ? -22.411 21.819 29.986 1.00 92.81 509 GLU A O 1
ATOM 4181 N N . PHE A 1 510 ? -20.946 20.305 29.223 1.00 92.94 510 PHE A N 1
ATOM 4182 C CA . PHE A 1 510 ? -21.127 19.362 30.329 1.00 92.94 510 PHE A CA 1
ATOM 4183 C C . PHE A 1 510 ? -20.056 19.495 31.415 1.00 92.94 510 PHE A C 1
ATOM 4185 O O . PHE A 1 510 ? -20.134 18.821 32.445 1.00 92.94 510 PHE A O 1
ATOM 4192 N N . LEU A 1 511 ? -19.044 20.351 31.238 1.00 90.06 511 LEU A N 1
ATOM 4193 C CA . LEU A 1 511 ? -17.979 20.511 32.227 1.00 90.06 511 LEU A CA 1
ATOM 4194 C C . LEU A 1 511 ? -18.542 20.965 33.584 1.00 90.06 511 LEU A C 1
ATOM 4196 O O . LEU A 1 511 ? -19.297 21.926 33.682 1.00 90.06 511 LEU A O 1
ATOM 4200 N N . GLY A 1 512 ? -18.165 20.253 34.649 1.00 87.31 512 GLY A N 1
ATOM 4201 C CA . GLY A 1 512 ? -18.606 20.545 36.018 1.00 87.31 512 GLY A CA 1
ATOM 4202 C C . GLY A 1 512 ? -19.999 20.022 36.395 1.00 87.31 512 GLY A C 1
ATOM 4203 O O . GLY A 1 512 ? -20.398 20.178 37.550 1.00 87.31 512 GLY A O 1
ATOM 4204 N N . SER A 1 513 ? -20.727 19.369 35.482 1.00 93.50 513 SER A N 1
ATOM 4205 C CA . SER A 1 513 ? -22.015 18.750 35.813 1.00 93.50 513 SER A CA 1
ATOM 4206 C C . SER A 1 513 ? -21.864 17.675 36.894 1.00 93.50 513 SER A C 1
ATOM 4208 O O . SER A 1 513 ? -21.019 16.781 36.803 1.00 93.50 513 SER A O 1
ATOM 4210 N N . LYS A 1 514 ? -22.745 17.722 37.903 1.00 93.94 514 LYS A N 1
ATOM 4211 C CA . LYS A 1 514 ? -22.834 16.707 38.968 1.00 93.94 514 LYS A CA 1
ATOM 4212 C C . LYS A 1 514 ? -23.304 15.342 38.454 1.00 93.94 514 LYS A C 1
ATOM 4214 O O . LYS A 1 514 ? -23.181 14.366 39.185 1.00 93.94 514 LYS A O 1
ATOM 4219 N N . LEU A 1 515 ? -23.837 15.280 37.231 1.00 95.06 515 LEU A N 1
ATOM 4220 C CA . LEU A 1 515 ? -24.292 14.046 36.591 1.00 95.06 515 LEU A CA 1
ATOM 4221 C C . LEU A 1 515 ? -23.176 13.322 35.831 1.00 95.06 515 LEU A C 1
ATOM 4223 O O . LEU A 1 515 ? -23.280 12.118 35.632 1.00 95.06 515 LEU A O 1
ATOM 4227 N N . ASN A 1 516 ? -22.079 14.006 35.476 1.00 94.50 516 ASN A N 1
ATOM 4228 C CA . ASN A 1 516 ? -20.975 13.428 34.695 1.00 94.50 516 ASN A CA 1
ATOM 4229 C C . ASN A 1 516 ? -20.451 12.073 35.197 1.00 94.50 516 ASN A C 1
ATOM 4231 O O . ASN A 1 516 ? -20.127 11.244 34.348 1.00 94.50 516 ASN A O 1
ATOM 4235 N N . PRO A 1 517 ? -20.378 11.786 36.516 1.00 95.38 517 PRO A N 1
ATOM 4236 C CA . PRO A 1 517 ? -19.944 10.474 36.991 1.00 95.38 517 PRO A CA 1
ATOM 4237 C C . PRO A 1 517 ? -20.822 9.299 36.537 1.00 95.38 517 PRO A C 1
ATOM 4239 O O . PRO A 1 517 ? -20.368 8.164 36.654 1.00 95.38 517 PRO A O 1
ATOM 4242 N N . ALA A 1 518 ? -22.037 9.534 36.024 1.00 95.88 518 ALA A N 1
ATOM 4243 C CA . ALA A 1 518 ? -22.889 8.517 35.396 1.00 95.88 518 ALA A CA 1
ATOM 4244 C C . ALA A 1 518 ? -22.550 8.245 33.917 1.00 95.88 518 ALA A C 1
ATOM 4246 O O . ALA A 1 518 ? -22.887 7.188 33.413 1.00 95.88 518 ALA A O 1
ATOM 4247 N N . PHE A 1 519 ? -21.831 9.151 33.248 1.00 96.19 519 PHE A N 1
ATOM 4248 C CA . PHE A 1 519 ? -21.550 9.066 31.806 1.00 96.19 519 PHE A CA 1
ATOM 4249 C C . PHE A 1 519 ? -20.058 8.846 31.510 1.00 96.19 519 PHE A C 1
ATOM 4251 O O . PHE A 1 519 ? -19.669 8.178 30.550 1.00 96.19 519 PHE A O 1
ATOM 4258 N N . CYS A 1 520 ? -19.195 9.415 32.353 1.00 95.56 520 CYS A N 1
ATOM 4259 C CA . CYS A 1 520 ? -17.758 9.506 32.144 1.00 95.56 520 CYS A CA 1
ATOM 4260 C C . CYS A 1 520 ? -16.981 8.999 33.362 1.00 95.56 520 CYS A C 1
ATOM 4262 O O . CYS A 1 520 ? -17.334 9.258 34.513 1.00 95.56 520 CYS A O 1
ATOM 4264 N N . THR A 1 521 ? -15.886 8.285 33.110 1.00 95.75 521 THR A N 1
ATOM 4265 C CA . THR A 1 521 ? -14.940 7.849 34.138 1.00 95.75 521 THR A CA 1
ATOM 4266 C C . THR A 1 521 ? -13.529 8.293 33.775 1.00 95.75 521 THR A C 1
ATOM 4268 O O . THR A 1 521 ? -13.087 8.143 32.641 1.00 95.75 521 THR A O 1
ATOM 4271 N N . GLU A 1 522 ? -12.802 8.866 34.732 1.00 96.31 522 GLU A N 1
ATOM 4272 C CA . GLU A 1 522 ? -11.464 9.395 34.478 1.00 96.31 522 GLU A CA 1
ATOM 4273 C C . GLU A 1 522 ? -10.419 8.270 34.458 1.00 96.31 522 GLU A C 1
ATOM 4275 O O . GLU A 1 522 ? -9.926 7.826 35.500 1.00 96.31 522 GLU A O 1
ATOM 4280 N N . LEU A 1 523 ? -10.085 7.795 33.255 1.00 97.56 523 LEU A N 1
ATOM 4281 C CA . LEU A 1 523 ? -9.110 6.730 33.025 1.00 97.56 523 LEU A CA 1
ATOM 4282 C C . LEU A 1 523 ? -7.933 7.180 32.148 1.00 97.56 523 LEU A C 1
ATOM 4284 O O . LEU A 1 523 ? -7.238 6.314 31.615 1.00 97.56 523 LEU A O 1
ATOM 4288 N N . SER A 1 524 ? -7.627 8.480 32.024 1.00 97.25 524 SER A N 1
ATOM 4289 C CA . SER A 1 524 ? -6.559 8.976 31.131 1.00 97.25 524 SER A CA 1
ATOM 4290 C C . SER A 1 524 ? -5.220 8.267 31.361 1.00 97.25 524 SER A C 1
ATOM 4292 O O . SER A 1 524 ? -4.583 7.812 30.413 1.00 97.25 524 SER A O 1
ATOM 4294 N N . GLY A 1 525 ? -4.828 8.053 32.623 1.00 96.94 525 GLY A N 1
ATOM 4295 C CA . GLY A 1 525 ? -3.594 7.329 32.953 1.00 96.94 525 GLY A CA 1
ATOM 4296 C C . GLY A 1 525 ? -3.615 5.834 32.593 1.00 96.94 525 GLY A C 1
ATOM 4297 O O . GLY A 1 525 ? -2.559 5.225 32.420 1.00 96.94 525 GLY A O 1
ATOM 4298 N N . PHE A 1 526 ? -4.792 5.212 32.477 1.00 97.75 526 PHE A N 1
ATOM 4299 C CA . PHE A 1 526 ? -4.932 3.859 31.930 1.00 97.75 526 PHE A CA 1
ATOM 4300 C C . PHE A 1 526 ? -4.921 3.887 30.399 1.00 97.75 526 PHE A C 1
ATOM 4302 O O . PHE A 1 526 ? -4.170 3.116 29.802 1.00 97.75 526 PHE A O 1
ATOM 4309 N N . VAL A 1 527 ? -5.673 4.805 29.782 1.00 97.88 527 VAL A N 1
ATOM 4310 C CA . VAL A 1 527 ? -5.721 5.015 28.326 1.00 97.88 527 VAL A CA 1
ATOM 4311 C C . VAL A 1 527 ? -4.315 5.207 27.758 1.00 97.88 527 VAL A C 1
ATOM 4313 O O . VAL A 1 527 ? -3.951 4.525 26.798 1.00 97.88 527 VAL A O 1
ATOM 4316 N N . GLU A 1 528 ? -3.490 6.043 28.393 1.00 95.81 528 GLU A N 1
ATOM 4317 C CA . GLU A 1 528 ? -2.093 6.272 28.009 1.00 95.81 528 GLU A CA 1
ATOM 4318 C C . GLU A 1 528 ? -1.266 4.974 28.013 1.00 95.81 528 GLU A C 1
ATOM 4320 O O . GLU A 1 528 ? -0.518 4.692 27.075 1.00 95.81 528 GLU A O 1
ATOM 4325 N N . LYS A 1 529 ? -1.446 4.130 29.036 1.00 94.44 529 LYS A N 1
ATOM 4326 C CA . LYS A 1 529 ? -0.709 2.865 29.199 1.00 94.44 529 LYS A CA 1
ATOM 4327 C C . LYS A 1 529 ? -1.127 1.787 28.203 1.00 94.44 529 LYS A C 1
ATOM 4329 O O . LYS A 1 529 ? -0.347 0.863 27.962 1.00 94.44 529 LYS A O 1
ATOM 4334 N N . THR A 1 530 ? -2.330 1.874 27.630 1.00 92.25 530 THR A N 1
ATOM 4335 C CA . THR A 1 530 ? -2.805 0.864 26.673 1.00 92.25 530 THR A CA 1
ATOM 4336 C C . THR A 1 530 ? -1.987 0.842 25.383 1.00 92.25 530 THR A C 1
ATOM 4338 O O . THR A 1 530 ? -1.873 -0.225 24.776 1.00 92.25 530 THR A O 1
ATOM 4341 N N . ASN A 1 531 ? -1.406 1.983 24.977 1.00 87.25 531 ASN A N 1
ATOM 4342 C CA . ASN A 1 531 ? -0.823 2.197 23.646 1.00 87.25 531 ASN A CA 1
ATOM 4343 C C . ASN A 1 531 ? -1.758 1.742 22.506 1.00 87.25 531 ASN A C 1
ATOM 4345 O O . ASN A 1 531 ? -1.289 1.250 21.479 1.00 87.25 531 ASN A O 1
ATOM 4349 N N . ALA A 1 532 ? -3.076 1.841 22.700 1.00 93.62 532 ALA A N 1
ATOM 4350 C CA . ALA A 1 532 ? -4.029 1.557 21.639 1.00 93.62 532 ALA A CA 1
ATOM 4351 C C . ALA A 1 532 ? -3.852 2.572 20.501 1.00 93.62 532 ALA A C 1
ATOM 4353 O O . ALA A 1 532 ? -3.506 3.729 20.731 1.00 93.62 532 ALA A O 1
ATOM 4354 N N . HIS A 1 533 ? -4.101 2.149 19.261 1.00 91.94 533 HIS A N 1
ATOM 4355 C CA . HIS A 1 533 ? -4.118 3.075 18.124 1.00 91.94 533 HIS A CA 1
ATOM 4356 C C . HIS A 1 533 ? -5.248 4.091 18.285 1.00 91.94 533 HIS A C 1
ATOM 4358 O O . HIS A 1 533 ? -5.089 5.283 18.013 1.00 91.94 533 HIS A O 1
ATOM 4364 N N . ALA A 1 534 ? -6.389 3.606 18.770 1.00 96.25 534 ALA A N 1
ATOM 4365 C CA . ALA A 1 534 ? -7.558 4.421 19.007 1.00 96.25 534 ALA A CA 1
ATOM 4366 C C . ALA A 1 534 ? -8.482 3.850 20.077 1.00 96.25 534 ALA A C 1
ATOM 4368 O O . ALA A 1 534 ? -8.433 2.659 20.394 1.00 96.25 534 ALA A O 1
ATOM 4369 N N . TRP A 1 535 ? -9.340 4.730 20.577 1.00 98.25 535 TRP A N 1
ATOM 4370 C CA . TRP A 1 535 ? -10.425 4.434 21.492 1.00 98.25 535 TRP A CA 1
ATOM 4371 C C . TRP A 1 535 ? -11.715 5.059 20.951 1.00 98.25 535 TRP A C 1
ATOM 4373 O O . TRP A 1 535 ? -11.821 6.281 20.871 1.00 98.25 535 TRP A O 1
ATOM 4383 N N . ILE A 1 536 ? -12.671 4.232 20.549 1.00 98.56 536 ILE A N 1
ATOM 4384 C CA . ILE A 1 536 ? -13.980 4.659 20.045 1.00 98.56 536 ILE A CA 1
ATOM 4385 C C . ILE A 1 536 ? -14.953 4.697 21.226 1.00 98.56 536 ILE A C 1
ATOM 4387 O O . ILE A 1 536 ? -14.974 3.743 22.002 1.00 98.56 536 ILE A O 1
ATOM 4391 N N . TYR A 1 537 ? -15.719 5.779 21.373 1.00 98.44 537 TYR A N 1
ATOM 4392 C CA . TYR A 1 537 ? -16.708 5.943 22.448 1.00 98.44 537 TYR A CA 1
ATOM 4393 C C . TYR A 1 537 ? -17.998 6.651 21.984 1.00 98.44 537 TYR A C 1
ATOM 4395 O O . TYR A 1 537 ? -17.997 7.259 20.909 1.00 98.44 537 TYR A O 1
ATOM 4403 N N . GLY A 1 538 ? -19.065 6.586 22.793 1.00 97.50 538 GLY A N 1
ATOM 4404 C CA . GLY A 1 538 ? -20.384 7.198 22.544 1.00 97.50 538 GLY A CA 1
ATOM 4405 C C . GLY A 1 538 ? -20.974 7.887 23.786 1.00 97.50 538 GLY A C 1
ATOM 4406 O O . GLY A 1 538 ? -20.223 8.510 24.543 1.00 97.50 538 GLY A O 1
ATOM 4407 N N . HIS A 1 539 ? -22.288 7.746 23.998 1.00 97.88 539 HIS A N 1
ATOM 4408 C CA . HIS A 1 539 ? -23.062 8.030 25.221 1.00 97.88 539 HIS A CA 1
ATOM 4409 C C . HIS A 1 539 ? -23.304 9.505 25.600 1.00 97.88 539 HIS A C 1
ATOM 4411 O O . HIS A 1 539 ? -24.300 9.831 26.238 1.00 97.88 539 HIS A O 1
ATOM 4417 N N . SER A 1 540 ? -22.425 10.443 25.234 1.00 95.69 540 SER A N 1
ATOM 4418 C CA . SER A 1 540 ? -22.603 11.870 25.584 1.00 95.69 540 SER A CA 1
ATOM 4419 C C . SER A 1 540 ? -23.533 12.645 24.644 1.00 95.69 540 SER A C 1
ATOM 4421 O O . SER A 1 540 ? -23.809 13.821 24.878 1.00 95.69 540 SER A O 1
ATOM 4423 N N . HIS A 1 541 ? -23.931 12.033 23.533 1.00 97.19 541 HIS A N 1
ATOM 4424 C CA . HIS A 1 541 ? -24.667 12.610 22.408 1.00 97.19 541 HIS A CA 1
ATOM 4425 C C . HIS A 1 541 ? -23.990 13.845 21.801 1.00 97.19 541 HIS A C 1
ATOM 4427 O O . HIS A 1 541 ? -24.632 14.708 21.192 1.00 97.19 541 HIS A O 1
ATOM 4433 N N . ARG A 1 542 ? -22.672 13.975 21.990 1.00 96.19 542 ARG A N 1
ATOM 4434 C CA . ARG A 1 542 ? -21.884 15.102 21.492 1.00 96.19 542 ARG A CA 1
ATOM 4435 C C . ARG A 1 542 ? -20.646 14.610 20.778 1.00 96.19 542 ARG A C 1
ATOM 4437 O O . ARG A 1 542 ? -19.729 14.059 21.384 1.00 96.19 542 ARG A O 1
ATOM 4444 N N . ASN A 1 543 ? -20.587 14.906 19.485 1.00 96.38 543 ASN A N 1
ATOM 4445 C CA . ASN A 1 543 ? -19.374 14.716 18.711 1.00 96.38 543 ASN A CA 1
ATOM 4446 C C . ASN A 1 543 ? -18.365 15.804 19.057 1.00 96.38 543 ASN A C 1
ATOM 4448 O O . ASN A 1 543 ? -18.500 16.954 18.639 1.00 96.38 543 ASN A O 1
ATOM 4452 N N . THR A 1 544 ? -17.347 15.434 19.822 1.00 94.31 544 THR A N 1
ATOM 4453 C CA . THR A 1 544 ? -16.223 16.308 20.147 1.00 94.31 544 THR A CA 1
ATOM 4454 C C . THR A 1 544 ? -15.062 16.078 19.172 1.00 94.31 544 THR A C 1
ATOM 4456 O O . THR A 1 544 ? -14.968 15.021 18.533 1.00 94.31 544 THR A O 1
ATOM 4459 N N . PRO A 1 545 ? -14.165 17.067 19.001 1.00 93.06 545 PRO A N 1
ATOM 4460 C CA . PRO A 1 545 ? -12.915 16.856 18.281 1.00 93.06 545 PRO A CA 1
ATOM 4461 C C . PRO A 1 545 ? -12.104 15.698 18.875 1.00 93.06 545 PRO A C 1
ATOM 4463 O O . PRO A 1 545 ? -12.195 15.403 20.064 1.00 93.06 545 PRO A O 1
ATOM 4466 N N . GLU A 1 546 ? -11.272 15.062 18.048 1.00 94.06 546 GLU A N 1
ATOM 4467 C CA . GLU A 1 546 ? -10.388 13.987 18.503 1.00 94.06 546 GLU A CA 1
ATOM 4468 C C . GLU A 1 546 ? -9.493 14.453 19.660 1.00 94.06 546 GLU A C 1
ATOM 4470 O O . GLU A 1 546 ? -8.783 15.455 19.553 1.00 94.06 546 GLU A O 1
ATOM 4475 N N . VAL A 1 547 ? -9.481 13.671 20.740 1.00 94.06 547 VAL A N 1
ATOM 4476 C CA . VAL A 1 547 ? -8.613 13.886 21.902 1.00 94.06 547 VAL A CA 1
ATOM 4477 C C . VAL A 1 547 ? -7.463 12.894 21.843 1.00 94.06 547 VAL A C 1
ATOM 4479 O O . VAL A 1 547 ? -7.655 11.718 21.536 1.00 94.06 547 VAL A O 1
ATOM 4482 N N . LYS A 1 548 ? -6.247 13.336 22.163 1.00 95.50 548 LYS A N 1
ATOM 4483 C CA . LYS A 1 548 ? -5.071 12.465 22.172 1.00 95.50 548 LYS A CA 1
ATOM 4484 C C . LYS A 1 548 ? -4.507 12.322 23.579 1.00 95.50 548 LYS A C 1
ATOM 4486 O O . LYS A 1 548 ? -4.034 13.295 24.156 1.00 95.50 548 LYS A O 1
ATOM 4491 N N . ILE A 1 549 ? -4.493 11.093 24.091 1.00 95.81 549 ILE A N 1
ATOM 4492 C CA . ILE A 1 549 ? -3.897 10.746 25.388 1.00 95.81 549 ILE A CA 1
ATOM 4493 C C . ILE A 1 549 ? -2.743 9.776 25.132 1.00 95.81 549 ILE A C 1
ATOM 4495 O O . ILE A 1 549 ? -2.939 8.632 24.713 1.00 95.81 549 ILE A O 1
ATOM 4499 N N . GLY A 1 550 ? -1.512 10.254 25.324 1.00 92.75 550 GLY A N 1
ATOM 4500 C CA . GLY A 1 550 ? -0.310 9.539 24.897 1.00 92.75 550 GLY A CA 1
ATOM 4501 C C . GLY A 1 550 ? -0.303 9.306 23.380 1.00 92.75 550 GLY A C 1
ATOM 4502 O O . GLY A 1 550 ? -0.269 10.248 22.584 1.00 92.75 550 GLY A O 1
ATOM 4503 N N . LYS A 1 551 ? -0.322 8.035 22.962 1.00 88.31 551 LYS A N 1
ATOM 4504 C CA . LYS A 1 551 ? -0.425 7.638 21.543 1.00 88.31 551 LYS A CA 1
ATOM 4505 C C . LYS A 1 551 ? -1.856 7.328 21.096 1.00 88.31 551 LYS A C 1
ATOM 4507 O O . LYS A 1 551 ? -2.085 7.249 19.892 1.00 88.31 551 LYS A O 1
ATOM 4512 N N . THR A 1 552 ? -2.784 7.188 22.037 1.00 95.06 552 THR A N 1
ATOM 4513 C CA . THR A 1 552 ? -4.156 6.763 21.773 1.00 95.06 552 THR A CA 1
ATOM 4514 C C . THR A 1 552 ? -5.001 7.939 21.300 1.00 95.06 552 THR A C 1
ATOM 4516 O O . THR A 1 552 ? -5.013 8.996 21.934 1.00 95.06 552 THR A O 1
ATOM 4519 N N . ARG A 1 553 ? -5.715 7.744 20.189 1.00 96.62 553 ARG A N 1
ATOM 4520 C CA . ARG A 1 553 ? -6.676 8.702 19.624 1.00 96.62 553 ARG A CA 1
ATOM 4521 C C . ARG A 1 553 ? -8.082 8.363 20.107 1.00 96.62 553 ARG A C 1
ATOM 4523 O O . ARG A 1 553 ? -8.595 7.303 19.760 1.00 96.62 553 ARG A O 1
ATOM 4530 N N . LEU A 1 554 ? -8.689 9.222 20.910 1.00 98.00 554 LEU A N 1
ATOM 4531 C CA . LEU A 1 554 ? -10.050 9.052 21.401 1.00 98.00 554 LEU A CA 1
ATOM 4532 C C . LEU A 1 554 ? -10.999 9.740 20.419 1.00 98.00 554 LEU A C 1
ATOM 4534 O O . LEU A 1 554 ? -10.856 10.934 20.149 1.00 98.00 554 LEU A O 1
ATOM 4538 N N . VAL A 1 555 ? -11.932 8.977 19.856 1.00 98.00 555 VAL A N 1
ATOM 4539 C CA . VAL A 1 555 ? -12.802 9.407 18.755 1.00 98.00 555 VAL A CA 1
ATOM 4540 C C . VAL A 1 555 ? -14.249 8.978 18.983 1.00 98.00 555 VAL A C 1
ATOM 4542 O O . VAL A 1 555 ? -14.509 7.973 19.641 1.00 98.00 555 VAL A O 1
ATOM 4545 N N . THR A 1 556 ? -15.191 9.721 18.405 1.00 98.19 556 THR A N 1
ATOM 4546 C CA . THR A 1 556 ? -16.628 9.476 18.559 1.00 98.19 556 THR A CA 1
ATOM 4547 C C . THR A 1 556 ? -17.410 9.875 17.297 1.00 98.19 556 THR A C 1
ATOM 4549 O O . THR A 1 556 ? -16.896 10.630 16.461 1.00 98.19 556 THR A O 1
ATOM 4552 N N . ASN A 1 557 ? -18.595 9.282 17.113 1.00 98.50 557 ASN A N 1
ATOM 4553 C CA . ASN A 1 557 ? -19.540 9.572 16.028 1.00 98.50 557 ASN A CA 1
ATOM 4554 C C . ASN A 1 557 ? -20.967 9.178 16.443 1.00 98.50 557 ASN A C 1
ATOM 4556 O O . ASN A 1 557 ? -21.443 8.092 16.119 1.00 98.50 557 ASN A O 1
ATOM 4560 N N . GLN A 1 558 ? -21.613 10.056 17.195 1.00 98.44 558 GLN A N 1
ATOM 4561 C CA . GLN A 1 558 ? -22.878 9.836 17.889 1.00 98.44 558 GLN A CA 1
ATOM 4562 C C . GLN A 1 558 ? -24.003 10.500 17.105 1.00 98.44 558 GLN A C 1
ATOM 4564 O O . GLN A 1 558 ? -23.855 11.660 16.701 1.00 98.44 558 GLN A O 1
ATOM 4569 N N . LEU A 1 559 ? -25.107 9.790 16.875 1.00 98.56 559 LEU A N 1
ATOM 4570 C CA . LEU A 1 559 ? -26.292 10.409 16.280 1.00 98.56 559 LEU A CA 1
ATOM 4571 C C . LEU A 1 559 ? -27.058 11.224 17.334 1.00 98.56 559 LEU A C 1
ATOM 4573 O O . LEU A 1 559 ? -27.450 12.358 17.056 1.00 98.56 559 LEU A O 1
ATOM 4577 N N . GLY A 1 560 ? -27.219 10.676 18.541 1.00 97.94 560 GLY A N 1
ATOM 4578 C CA . GLY A 1 560 ? -27.998 11.291 19.615 1.00 97.94 560 GLY A CA 1
ATOM 4579 C C . GLY A 1 560 ? -29.472 11.447 19.235 1.00 97.94 560 GLY A C 1
ATOM 4580 O O . GLY A 1 560 ? -29.970 10.852 18.276 1.00 97.94 560 GLY A O 1
ATOM 4581 N N . TYR A 1 561 ? -30.204 12.283 19.960 1.00 98.12 561 TYR A N 1
ATOM 4582 C CA . TYR A 1 561 ? -31.619 12.515 19.706 1.00 98.12 561 TYR A CA 1
ATOM 4583 C C . TYR A 1 561 ? -31.844 13.466 18.531 1.00 98.12 561 TYR A C 1
ATOM 4585 O O . TYR A 1 561 ? -31.505 14.657 18.566 1.00 98.12 561 TYR A O 1
ATOM 4593 N N . VAL A 1 562 ? -32.528 12.968 17.497 1.00 97.88 562 VAL A N 1
ATOM 4594 C CA . VAL A 1 562 ? -32.939 13.798 16.356 1.00 97.88 562 VAL A CA 1
ATOM 4595 C C . VAL A 1 562 ? -33.900 14.899 16.802 1.00 97.88 562 VAL A C 1
ATOM 4597 O O . VAL A 1 562 ? -33.747 16.045 16.375 1.00 97.88 562 VAL A O 1
ATOM 4600 N N . SER A 1 563 ? -34.799 14.586 17.739 1.00 97.25 563 SER A N 1
ATOM 4601 C CA . SER A 1 563 ? -35.758 15.529 18.333 1.00 97.25 563 SER A CA 1
ATOM 4602 C C . SER A 1 563 ? -35.104 16.716 19.043 1.00 97.25 563 SER A C 1
ATOM 4604 O O . SER A 1 563 ? -35.686 17.798 19.083 1.00 97.25 563 SER A O 1
ATOM 4606 N N . HIS A 1 564 ? -33.878 16.544 19.542 1.00 96.44 564 HIS A N 1
ATOM 4607 C CA . HIS A 1 564 ? -33.096 17.590 20.207 1.00 96.44 564 HIS A CA 1
ATOM 4608 C C . HIS A 1 564 ? -32.018 18.197 19.298 1.00 96.44 564 HIS A C 1
ATOM 4610 O O . HIS A 1 564 ? -31.187 18.975 19.758 1.00 96.44 564 HIS A O 1
ATOM 4616 N N . ASN A 1 565 ? -32.047 17.901 17.993 1.00 96.75 565 ASN A N 1
ATOM 4617 C CA . ASN A 1 565 ? -31.078 18.387 17.007 1.00 96.75 565 ASN A CA 1
ATOM 4618 C C . ASN A 1 565 ? -29.617 17.952 17.252 1.00 96.75 565 ASN A C 1
ATOM 4620 O O . ASN A 1 565 ? -28.694 18.618 16.777 1.00 96.75 565 ASN A O 1
ATOM 4624 N N . GLU A 1 566 ? -29.388 16.832 17.939 1.00 97.19 566 GLU A N 1
ATOM 4625 C CA . GLU A 1 566 ? -28.033 16.359 18.286 1.00 97.19 566 GLU A CA 1
ATOM 4626 C C . GLU A 1 566 ? -27.299 15.761 17.069 1.00 97.19 566 GLU A C 1
ATOM 4628 O O . GLU A 1 566 ? -26.089 15.932 16.903 1.00 97.19 566 GLU A O 1
ATOM 4633 N N . HIS A 1 567 ? -28.066 15.209 16.125 1.00 97.38 567 HIS A N 1
ATOM 4634 C CA . HIS A 1 567 ? -27.602 14.598 14.873 1.00 97.38 567 HIS A CA 1
ATOM 4635 C C . HIS A 1 567 ? -26.825 15.525 13.926 1.00 97.38 567 HIS A C 1
ATOM 4637 O O . HIS A 1 567 ? -26.209 15.054 12.974 1.00 97.38 567 HIS A O 1
ATOM 4643 N N . LYS A 1 568 ? -26.829 16.846 14.147 1.00 95.50 568 LYS A N 1
ATOM 4644 C CA . LYS A 1 568 ? -26.232 17.840 13.231 1.00 95.50 568 LYS A CA 1
ATOM 4645 C C . LYS A 1 568 ? -24.738 17.641 12.967 1.00 95.50 568 LYS A C 1
ATOM 4647 O O . LYS A 1 568 ? -24.230 18.119 11.958 1.00 95.50 568 LYS A O 1
ATOM 4652 N N . THR A 1 569 ? -24.034 16.980 13.881 1.00 95.38 569 THR A N 1
ATOM 4653 C CA . THR A 1 569 ? -22.592 16.706 13.778 1.00 95.38 569 THR A CA 1
ATOM 4654 C C . THR A 1 569 ? -22.280 15.248 13.436 1.00 95.38 569 THR A C 1
ATOM 4656 O O . THR A 1 569 ? -21.108 14.883 13.343 1.00 95.38 569 THR A O 1
ATOM 4659 N N . PHE A 1 570 ? -23.312 14.421 13.245 1.00 98.00 570 PHE A N 1
ATOM 4660 C CA . PHE A 1 570 ? -23.173 13.022 12.869 1.00 98.00 570 PHE A CA 1
ATOM 4661 C C . PHE A 1 570 ? -22.662 12.895 11.434 1.00 98.00 570 PHE A C 1
ATOM 4663 O O . PHE A 1 570 ? -23.128 13.583 10.524 1.00 98.00 570 PHE A O 1
ATOM 4670 N N . VAL A 1 571 ? -21.707 11.992 11.223 1.00 96.81 571 VAL A N 1
ATOM 4671 C CA . VAL A 1 571 ? -21.075 11.776 9.919 1.00 96.81 571 VAL A CA 1
ATOM 4672 C C . VAL A 1 571 ? -21.407 10.370 9.421 1.00 96.81 571 VAL A C 1
ATOM 4674 O O . VAL A 1 571 ? -21.026 9.377 10.045 1.00 96.81 571 VAL A O 1
ATOM 4677 N N . LEU A 1 572 ? -22.099 10.284 8.279 1.00 95.38 572 LEU A N 1
ATOM 4678 C CA . LEU A 1 572 ? -22.625 9.030 7.713 1.00 95.38 572 LEU A CA 1
ATOM 4679 C C . LEU A 1 572 ? -21.537 8.046 7.251 1.00 95.38 572 LEU A C 1
ATOM 4681 O O . LEU A 1 572 ? -21.793 6.849 7.156 1.00 95.38 572 LEU A O 1
ATOM 4685 N N . ASP A 1 573 ? -20.329 8.531 6.967 1.00 93.12 573 ASP A N 1
ATOM 4686 C CA . ASP A 1 573 ? -19.192 7.767 6.446 1.00 93.12 573 ASP A CA 1
ATOM 4687 C C . ASP A 1 573 ? -17.970 7.806 7.387 1.00 93.12 573 ASP A C 1
ATOM 4689 O O . ASP A 1 573 ? -16.822 7.629 6.966 1.00 93.12 573 ASP A O 1
ATOM 4693 N N . LYS A 1 574 ? -18.188 8.038 8.692 1.00 95.56 574 LYS A N 1
ATOM 4694 C CA . LYS A 1 574 ? -17.091 8.177 9.658 1.00 95.56 574 LYS A CA 1
ATOM 4695 C C . LYS A 1 574 ? -16.261 6.902 9.773 1.00 95.56 574 LYS A C 1
ATOM 4697 O O . LYS A 1 574 ? -16.733 5.861 10.223 1.00 95.56 574 LYS A O 1
ATOM 4702 N N . ILE A 1 575 ? -14.970 7.023 9.486 1.00 93.88 575 ILE A N 1
ATOM 4703 C CA . ILE A 1 575 ? -14.007 5.930 9.612 1.00 93.88 575 ILE A CA 1
ATOM 4704 C C . ILE A 1 575 ? -12.855 6.271 10.542 1.00 93.88 575 ILE A C 1
ATOM 4706 O O . ILE A 1 575 ? -12.483 7.430 10.744 1.00 93.88 575 ILE A O 1
ATOM 4710 N N . ILE A 1 576 ? -12.217 5.221 11.043 1.00 89.12 576 ILE A N 1
ATOM 4711 C CA . ILE A 1 576 ? -10.848 5.270 11.516 1.00 89.12 576 ILE A CA 1
ATOM 4712 C C . ILE A 1 576 ? -9.964 4.432 10.603 1.00 89.12 576 ILE A C 1
ATOM 4714 O O . ILE A 1 576 ? -10.258 3.280 10.289 1.00 89.12 576 ILE A O 1
ATOM 4718 N N . MET A 1 577 ? -8.872 5.043 10.150 1.00 77.38 577 MET A N 1
ATOM 4719 C CA . MET A 1 577 ? -7.823 4.341 9.424 1.00 77.38 577 MET A CA 1
ATOM 4720 C C . MET A 1 577 ? -6.778 3.862 10.421 1.00 77.38 577 MET A C 1
ATOM 4722 O O . MET A 1 577 ? -6.298 4.652 11.249 1.00 77.38 577 MET A O 1
ATOM 4726 N N . ASN A 1 578 ? -6.400 2.591 10.319 1.00 59.88 578 ASN A N 1
ATOM 4727 C CA . ASN A 1 578 ? -5.137 2.165 10.889 1.00 59.88 578 ASN A CA 1
ATOM 4728 C C . ASN A 1 578 ? -4.002 2.605 9.955 1.00 59.88 578 ASN A C 1
ATOM 4730 O O . ASN A 1 578 ? -4.020 2.309 8.761 1.00 59.88 578 ASN A O 1
ATOM 4734 N N . TYR A 1 579 ? -3.044 3.342 10.505 1.00 47.41 579 TYR A N 1
ATOM 4735 C CA . TYR A 1 579 ? -1.761 3.581 9.859 1.00 47.41 579 TYR A CA 1
ATOM 4736 C C . TYR A 1 579 ? -0.792 2.672 10.603 1.00 47.41 579 TYR A C 1
ATOM 4738 O O . TYR A 1 579 ? -0.469 2.982 11.750 1.00 47.41 579 TYR A O 1
ATOM 4746 N N . GLN A 1 580 ? -0.414 1.537 10.013 1.00 38.06 580 GLN A N 1
ATOM 4747 C CA . GLN A 1 580 ? 0.750 0.815 10.527 1.00 38.06 580 GLN A CA 1
ATOM 4748 C C . GLN A 1 580 ? 2.026 1.607 10.224 1.00 38.06 580 GLN A C 1
ATOM 4750 O O . GLN A 1 580 ? 2.094 2.264 9.156 1.00 38.06 580 GLN A O 1
#

pLDDT: mean 90.67, std 9.86, range [38.06, 98.75]